Protein AF-B3RR25-F1 (afdb_monomer_lite)

Structure (mmCIF, N/CA/C/O backbone):
data_AF-B3RR25-F1
#
_entry.id   AF-B3RR25-F1
#
loop_
_atom_site.group_PDB
_atom_site.id
_atom_site.type_symbol
_atom_site.label_atom_id
_atom_site.label_alt_id
_atom_site.label_comp_id
_atom_site.label_asym_id
_atom_site.label_entity_id
_atom_site.label_seq_id
_atom_site.pdbx_PDB_ins_code
_atom_site.Cartn_x
_atom_site.Cartn_y
_atom_site.Cartn_z
_atom_site.occupancy
_atom_site.B_iso_or_equiv
_atom_site.auth_seq_id
_atom_site.auth_comp_id
_atom_site.auth_asym_id
_atom_site.auth_atom_id
_atom_site.pdbx_PDB_model_num
ATOM 1 N N . MET A 1 1 ? -23.052 0.000 -111.271 1.00 40.84 1 MET A N 1
ATOM 2 C CA . MET A 1 1 ? -23.438 0.930 -112.358 1.00 40.84 1 MET A CA 1
ATOM 3 C C . MET A 1 1 ? -22.454 2.097 -112.301 1.00 40.84 1 MET A C 1
ATOM 5 O O . MET A 1 1 ? -22.287 2.613 -111.210 1.00 40.84 1 MET A O 1
ATOM 9 N N . SER A 1 2 ? -21.604 2.432 -113.280 1.00 42.84 2 SER A N 1
ATOM 10 C CA . SER A 1 2 ? -21.667 2.417 -114.762 1.00 42.84 2 SER A CA 1
ATOM 11 C C . SER A 1 2 ? -21.965 3.781 -115.422 1.00 42.84 2 SER A C 1
ATOM 13 O O . SER A 1 2 ? -22.847 3.892 -116.269 1.00 42.84 2 SER A O 1
ATOM 15 N N . GLY A 1 3 ? -21.172 4.802 -115.079 1.00 51.47 3 GLY A N 1
ATOM 16 C CA . GLY A 1 3 ? -20.490 5.644 -116.077 1.00 51.47 3 GLY A CA 1
ATOM 17 C C . GLY A 1 3 ? -21.290 6.585 -116.990 1.00 51.47 3 GLY A C 1
ATOM 18 O O . GLY A 1 3 ? -20.688 7.120 -117.918 1.00 51.47 3 GLY A O 1
ATOM 19 N N . ARG A 1 4 ? -22.594 6.814 -116.783 1.00 49.88 4 ARG A N 1
ATOM 20 C CA . ARG A 1 4 ? -23.371 7.746 -117.630 1.00 49.88 4 ARG A CA 1
ATOM 21 C C . ARG A 1 4 ? -23.280 9.212 -117.204 1.00 49.88 4 ARG A C 1
ATOM 23 O O . ARG A 1 4 ? -23.240 10.086 -118.067 1.00 49.88 4 ARG A O 1
ATOM 30 N N . ASP A 1 5 ? -23.178 9.484 -115.909 1.00 51.06 5 ASP A N 1
ATOM 31 C CA . ASP A 1 5 ? -23.467 10.825 -115.374 1.00 51.06 5 ASP A CA 1
ATOM 32 C C . ASP A 1 5 ? -22.292 11.814 -115.513 1.00 51.06 5 ASP A C 1
ATOM 34 O O . ASP A 1 5 ? -22.473 13.029 -115.474 1.00 51.06 5 ASP A O 1
ATOM 38 N N . PHE A 1 6 ? -21.082 11.312 -115.784 1.00 52.06 6 PHE A N 1
ATOM 39 C CA . PHE A 1 6 ? -19.866 12.127 -115.916 1.00 52.06 6 PHE A CA 1
ATOM 40 C C . PHE A 1 6 ? -19.842 13.019 -117.177 1.00 52.06 6 PHE A C 1
ATOM 42 O O . PHE A 1 6 ? -19.028 13.934 -117.270 1.00 52.06 6 PHE A O 1
ATOM 49 N N . LYS A 1 7 ? -20.732 12.792 -118.159 1.00 50.75 7 LYS A N 1
ATOM 50 C CA . LYS A 1 7 ? -20.792 13.602 -119.395 1.00 50.75 7 LYS A CA 1
ATOM 51 C C . LYS A 1 7 ? -21.613 14.891 -119.289 1.00 50.75 7 LYS A C 1
ATOM 53 O O . LYS A 1 7 ? -21.481 15.739 -120.166 1.00 50.75 7 LYS A O 1
ATOM 58 N N . ALA A 1 8 ? -22.386 15.089 -118.220 1.00 52.28 8 ALA A N 1
ATOM 59 C CA . ALA A 1 8 ? -23.066 16.365 -117.965 1.00 52.28 8 ALA A CA 1
ATOM 60 C C . ALA A 1 8 ? -22.107 17.481 -117.486 1.00 52.28 8 ALA A C 1
ATOM 62 O O . ALA A 1 8 ? -22.471 18.651 -117.477 1.00 52.28 8 ALA A O 1
ATOM 63 N N . PHE A 1 9 ? -20.873 17.130 -117.110 1.00 49.25 9 PHE A N 1
ATOM 64 C CA . PHE A 1 9 ? -19.937 17.986 -116.370 1.00 49.25 9 PHE A CA 1
ATOM 65 C C . PHE A 1 9 ? -19.256 19.115 -117.182 1.00 49.25 9 PHE A C 1
ATOM 67 O O . PHE A 1 9 ? -18.622 19.978 -116.585 1.00 49.25 9 PHE A O 1
ATOM 74 N N . VAL A 1 10 ? -19.333 19.120 -118.523 1.00 52.34 10 VAL A N 1
ATOM 75 C CA . VAL A 1 10 ? -18.375 19.887 -119.363 1.00 52.34 10 VAL A CA 1
ATOM 76 C C . VAL A 1 10 ? -19.012 20.875 -120.362 1.00 52.34 10 VAL A C 1
ATOM 78 O O . VAL A 1 10 ? -18.330 21.780 -120.833 1.00 52.34 10 VAL A O 1
ATOM 81 N N . ALA A 1 11 ? -20.291 20.728 -120.725 1.00 48.00 11 ALA A N 1
ATOM 82 C CA . ALA A 1 11 ? -20.776 21.233 -122.021 1.00 48.00 11 ALA A CA 1
ATOM 83 C C . ALA A 1 11 ? -21.372 22.660 -122.064 1.00 48.00 11 ALA A C 1
ATOM 85 O O . ALA A 1 11 ? -21.385 23.256 -123.138 1.00 48.00 11 ALA A O 1
ATOM 86 N N . SER A 1 12 ? -21.912 23.202 -120.965 1.00 41.06 12 SER A N 1
ATOM 87 C CA . SER A 1 12 ? -22.650 24.482 -120.976 1.00 41.06 12 SER A CA 1
ATOM 88 C C . SER A 1 12 ? -22.751 25.083 -119.563 1.00 41.06 12 SER A C 1
ATOM 90 O O . SER A 1 12 ? -23.230 24.398 -118.664 1.00 41.06 12 SER A O 1
ATOM 92 N N . ALA A 1 13 ? -22.320 26.318 -119.284 1.00 37.06 13 ALA A N 1
ATOM 93 C CA . ALA A 1 13 ? -21.608 27.269 -120.144 1.00 37.06 13 ALA A CA 1
ATOM 94 C C . ALA A 1 13 ? -20.643 28.156 -119.332 1.00 37.06 13 ALA A C 1
ATOM 96 O O . ALA A 1 13 ? -20.836 28.380 -118.138 1.00 37.06 13 ALA A O 1
ATOM 97 N N . ARG A 1 14 ? -19.621 28.698 -120.007 1.00 41.34 14 ARG A N 1
ATOM 98 C CA . ARG A 1 14 ? -18.854 29.864 -119.543 1.00 41.34 14 ARG A CA 1
ATOM 99 C C . ARG A 1 14 ? -19.462 31.123 -120.160 1.00 41.34 14 ARG A C 1
ATOM 101 O O . ARG A 1 14 ? -19.428 31.238 -121.383 1.00 41.34 14 ARG A O 1
ATOM 108 N N . SER A 1 15 ? -19.891 32.084 -119.349 1.00 38.16 15 SER A N 1
ATOM 109 C CA . SER A 1 15 ? -20.050 33.480 -119.783 1.00 38.16 15 SER A CA 1
ATOM 110 C C . SER A 1 15 ? -20.193 34.424 -118.587 1.00 38.16 15 SER A C 1
ATOM 112 O O . SER A 1 15 ? -21.116 34.247 -117.797 1.00 38.16 15 SER A O 1
ATOM 114 N N . SER A 1 16 ? -19.333 35.446 -118.563 1.00 35.84 16 SER A N 1
ATOM 115 C CA . SER A 1 16 ? -19.513 36.742 -117.890 1.00 35.84 16 SER A CA 1
ATOM 116 C C . SER A 1 16 ? -19.333 36.870 -116.360 1.00 35.84 16 SER A C 1
ATOM 118 O O . SER A 1 16 ? -19.899 36.134 -115.560 1.00 35.84 16 SER A O 1
ATOM 120 N N . ASP A 1 17 ? -18.557 37.910 -116.034 1.00 35.47 17 ASP A N 1
ATOM 121 C CA . ASP A 1 17 ? -18.687 38.860 -114.916 1.00 35.47 17 ASP A CA 1
ATOM 122 C C . ASP A 1 17 ? -18.200 38.460 -113.503 1.00 35.47 17 ASP A C 1
ATOM 124 O O . ASP A 1 17 ? -18.944 38.197 -112.565 1.00 35.47 17 ASP A O 1
ATOM 128 N N . GLU A 1 18 ? -16.867 38.456 -113.403 1.00 39.09 18 GLU A N 1
ATOM 129 C CA . GLU A 1 18 ? -16.017 39.141 -112.406 1.00 39.09 18 GLU A CA 1
ATOM 130 C C . GLU A 1 18 ? -16.540 39.574 -111.007 1.00 39.09 18 GLU A C 1
ATOM 132 O O . GLU A 1 18 ? -17.477 40.345 -110.847 1.00 39.09 18 GLU A O 1
ATOM 137 N N . VAL A 1 19 ? -15.710 39.231 -110.005 1.00 40.81 19 VAL A N 1
ATOM 138 C CA . VAL A 1 19 ? -15.449 39.946 -108.731 1.00 40.81 19 VAL A CA 1
ATOM 139 C C . VAL A 1 19 ? -16.590 40.071 -107.702 1.00 40.81 19 VAL A C 1
ATOM 141 O O . VAL A 1 19 ? -17.358 41.026 -107.664 1.00 40.81 19 VAL A O 1
ATOM 144 N N . SER A 1 20 ? -16.526 39.219 -106.674 1.00 35.88 20 SER A N 1
ATOM 145 C CA . SER A 1 20 ? -16.225 39.658 -105.290 1.00 35.88 20 SER A CA 1
ATOM 146 C C . SER A 1 20 ? -15.964 38.450 -104.373 1.00 35.88 20 SER A C 1
ATOM 148 O O . SER A 1 20 ? -16.300 37.315 -104.709 1.00 35.88 20 SER A O 1
ATOM 150 N N . PHE A 1 21 ? -15.283 38.668 -103.243 1.00 46.84 21 PHE A N 1
ATOM 151 C CA . PHE A 1 21 ? -14.759 37.604 -102.376 1.00 46.84 21 PHE A CA 1
ATOM 152 C C . PHE A 1 21 ? -15.498 37.600 -101.028 1.00 46.84 21 PHE A C 1
ATOM 154 O O . PHE A 1 21 ? -15.161 38.386 -100.147 1.00 46.84 21 PHE A O 1
ATOM 161 N N . GLU A 1 22 ? -16.489 36.721 -100.837 1.00 38.75 22 GLU A N 1
ATOM 162 C CA . GLU A 1 22 ? -17.229 36.629 -99.565 1.00 38.75 22 GLU A CA 1
ATOM 163 C C . GLU A 1 22 ? -17.593 35.184 -99.166 1.00 38.75 22 GLU A C 1
ATOM 165 O O . GLU A 1 22 ? -17.930 34.336 -99.994 1.00 38.75 22 GLU A O 1
ATOM 170 N N . TYR A 1 23 ? -17.490 34.879 -97.867 1.00 42.94 23 TYR A N 1
ATOM 171 C CA . TYR A 1 23 ? -17.629 33.520 -97.325 1.00 42.94 23 TYR A CA 1
ATOM 172 C C . TYR A 1 23 ? -19.104 33.098 -97.178 1.00 42.94 23 TYR A C 1
ATOM 174 O O . TYR A 1 23 ? -19.837 33.624 -96.340 1.00 42.94 23 TYR A O 1
ATOM 182 N N . SER A 1 24 ? -19.529 32.069 -97.920 1.00 41.66 24 SER A N 1
ATOM 183 C CA . SER A 1 24 ? -20.897 31.523 -97.857 1.00 41.66 24 SER A CA 1
ATOM 184 C C . SER A 1 24 ? -21.170 30.735 -96.559 1.00 41.66 24 SER A C 1
ATOM 186 O O . SER A 1 24 ? -21.121 29.502 -96.517 1.00 41.66 24 SER A O 1
ATOM 188 N N . MET A 1 25 ? -21.483 31.453 -95.478 1.00 45.47 25 MET A N 1
ATOM 189 C CA . MET A 1 25 ? -21.885 30.896 -94.179 1.00 45.47 25 MET A CA 1
ATOM 190 C C . MET A 1 25 ? -23.259 30.202 -94.252 1.00 45.47 25 MET A C 1
ATOM 192 O O . MET A 1 25 ? -24.289 30.767 -93.889 1.00 45.47 25 MET A O 1
ATOM 196 N N . LYS A 1 26 ? -23.289 28.929 -94.671 1.00 53.50 26 LYS A N 1
ATOM 197 C CA . LYS A 1 26 ? -24.516 28.098 -94.730 1.00 53.50 26 LYS A CA 1
ATOM 198 C C . LYS A 1 26 ? -25.111 27.700 -93.365 1.00 53.50 26 LYS A C 1
ATOM 200 O O . LYS A 1 26 ? -26.092 26.960 -93.323 1.00 53.50 26 LYS A O 1
ATOM 205 N N . TYR A 1 27 ? -24.583 28.227 -92.262 1.00 53.81 27 TYR A N 1
ATOM 206 C CA . TYR A 1 27 ? -25.145 28.092 -90.919 1.00 53.81 27 TYR A CA 1
ATOM 207 C C . TYR A 1 27 ? -25.457 29.479 -90.354 1.00 53.81 27 TYR A C 1
ATOM 209 O O . TYR A 1 27 ? -24.573 30.329 -90.264 1.00 53.81 27 TYR A O 1
ATOM 217 N N . LYS A 1 28 ? -26.712 29.712 -89.946 1.00 62.88 28 LYS A N 1
ATOM 218 C CA . LYS A 1 28 ? -27.076 30.940 -89.221 1.00 62.88 28 LYS A CA 1
ATOM 219 C C . LYS A 1 28 ? -26.309 30.976 -87.889 1.00 62.88 28 LYS A C 1
ATOM 221 O O . LYS A 1 28 ? -26.262 29.938 -87.223 1.00 62.88 28 LYS A O 1
ATOM 226 N N . PRO A 1 29 ? -25.737 32.124 -87.480 1.00 60.22 29 PRO A N 1
ATOM 227 C CA . PRO A 1 29 ? -24.948 32.205 -86.258 1.00 60.22 29 PRO A CA 1
ATOM 228 C C . PRO A 1 29 ? -25.793 31.796 -85.049 1.00 60.22 29 PRO A C 1
ATOM 230 O O . PRO A 1 29 ? -26.916 32.274 -84.860 1.00 60.22 29 PRO A O 1
ATOM 233 N N . VAL A 1 30 ? -25.255 30.891 -84.231 1.00 65.88 30 VAL A N 1
ATOM 234 C CA . VAL A 1 30 ? -25.912 30.444 -83.001 1.00 65.88 30 VAL A CA 1
ATOM 235 C C . VAL A 1 30 ? -25.983 31.635 -82.051 1.00 65.88 30 VAL A C 1
ATOM 237 O O . VAL A 1 30 ? -24.959 32.137 -81.598 1.00 65.88 30 VAL A O 1
ATOM 240 N N . ASN A 1 31 ? -27.192 32.102 -81.733 1.00 77.06 31 ASN A N 1
ATOM 241 C CA . ASN A 1 31 ? -27.370 33.132 -80.715 1.00 77.06 31 ASN A CA 1
ATOM 242 C C . ASN A 1 31 ? -27.141 32.497 -79.330 1.00 77.06 31 ASN A C 1
ATOM 244 O O . ASN A 1 31 ? -28.052 31.922 -78.724 1.00 77.06 31 ASN A O 1
ATOM 248 N N . TYR A 1 32 ? -25.888 32.558 -78.875 1.00 78.44 32 TYR A N 1
ATOM 249 C CA . TYR A 1 32 ? -25.440 31.951 -77.624 1.00 78.44 32 TYR A CA 1
ATOM 250 C C . TYR A 1 32 ? -26.151 32.539 -76.402 1.00 78.44 32 TYR A C 1
ATOM 252 O O . TYR A 1 32 ? -26.484 31.778 -75.501 1.00 78.44 32 TYR A O 1
ATOM 260 N N . GLU A 1 33 ? -26.477 33.836 -76.388 1.00 80.50 33 GLU A N 1
ATOM 261 C CA . GLU A 1 33 ? -27.223 34.473 -75.290 1.00 80.50 33 GLU A CA 1
ATOM 262 C C . GLU A 1 33 ? -28.608 33.848 -75.096 1.00 80.50 33 GLU A C 1
ATOM 264 O O . GLU A 1 33 ? -28.971 33.451 -73.991 1.00 80.50 33 GLU A O 1
ATOM 269 N N . LYS A 1 34 ? -29.385 33.696 -76.175 1.00 81.44 34 LYS A N 1
ATOM 270 C CA . LYS A 1 34 ? -30.722 33.089 -76.130 1.00 81.44 34 LYS A CA 1
ATOM 271 C C . LYS A 1 34 ? -30.654 31.619 -75.723 1.00 81.44 34 LYS A C 1
ATOM 273 O O . LYS A 1 34 ? -31.538 31.140 -75.013 1.00 81.44 34 LYS A O 1
ATOM 278 N N . LEU A 1 35 ? -29.612 30.903 -76.146 1.00 80.81 35 LEU A N 1
ATOM 279 C CA . LEU A 1 35 ? -29.383 29.514 -75.746 1.00 80.81 35 LEU A CA 1
ATOM 280 C C . LEU A 1 35 ? -28.995 29.423 -74.258 1.00 80.81 35 LEU A C 1
ATOM 282 O O . LEU A 1 35 ? -29.532 28.573 -73.548 1.00 80.81 35 LEU A O 1
ATOM 286 N N . LEU A 1 36 ? -28.162 30.345 -73.769 1.00 83.19 36 LEU A N 1
ATOM 287 C CA . LEU A 1 36 ? -27.745 30.458 -72.370 1.00 83.19 36 LEU A CA 1
ATOM 288 C C . LEU A 1 36 ? -28.920 30.841 -71.455 1.00 83.19 36 LEU A C 1
ATOM 290 O O . LEU A 1 36 ? -29.148 30.176 -70.452 1.00 83.19 36 LEU A O 1
ATOM 294 N N . GLN A 1 37 ? -29.774 31.788 -71.851 1.00 85.12 37 GLN A N 1
ATOM 295 C CA . GLN A 1 37 ? -31.025 32.078 -71.133 1.00 85.12 37 GLN A CA 1
ATOM 296 C C . GLN A 1 37 ? -31.956 30.853 -71.058 1.00 85.12 37 GLN A C 1
ATOM 298 O O . GLN A 1 37 ? -32.674 30.671 -70.072 1.00 85.12 37 GLN A O 1
ATOM 303 N N . ILE A 1 38 ? -31.973 29.990 -72.082 1.00 84.38 38 ILE A N 1
ATOM 304 C CA . ILE A 1 38 ? -32.765 28.750 -72.071 1.00 84.38 38 ILE A CA 1
ATOM 305 C C . ILE A 1 38 ? -32.138 27.697 -71.143 1.00 84.38 38 ILE A C 1
ATOM 307 O O . ILE A 1 38 ? -32.880 27.033 -70.412 1.00 84.38 38 ILE A O 1
ATOM 311 N N . THR A 1 39 ? -30.810 27.540 -71.120 1.00 83.56 39 THR A N 1
ATOM 312 C CA . THR A 1 39 ? -30.147 26.611 -70.188 1.00 83.56 39 THR A CA 1
ATOM 313 C C . THR A 1 39 ? -30.238 27.099 -68.744 1.00 83.56 39 THR A C 1
ATOM 315 O O . THR A 1 39 ? -30.531 26.289 -67.868 1.00 83.56 39 THR A O 1
ATOM 318 N N . GLU A 1 40 ? -30.126 28.402 -68.484 1.00 85.69 40 GLU A N 1
ATOM 319 C CA . GLU A 1 40 ? -30.368 29.005 -67.168 1.00 85.69 40 GLU A CA 1
ATOM 320 C C . GLU A 1 40 ? -31.813 28.824 -66.702 1.00 85.69 40 GLU A C 1
ATOM 322 O O . GLU A 1 40 ? -32.037 28.372 -65.581 1.00 85.69 40 GLU A O 1
ATOM 327 N N . ARG A 1 41 ? -32.816 29.086 -67.553 1.00 86.19 41 ARG A N 1
ATOM 328 C CA . ARG A 1 41 ? -34.228 28.826 -67.211 1.00 86.19 41 ARG A CA 1
ATOM 329 C C . ARG A 1 41 ? -34.471 27.346 -66.905 1.00 86.19 41 ARG A C 1
ATOM 331 O O . ARG A 1 41 ? -35.156 27.038 -65.931 1.00 86.19 41 ARG A O 1
ATOM 338 N N . LYS A 1 42 ? -33.874 26.422 -67.672 1.00 87.94 42 LYS A N 1
ATOM 339 C CA . LYS A 1 42 ? -33.937 24.977 -67.383 1.00 87.94 42 LYS A CA 1
ATOM 340 C C . LYS A 1 42 ? -33.237 24.617 -66.066 1.00 87.94 42 LYS A C 1
ATOM 342 O O . LYS A 1 42 ? -33.823 23.890 -65.271 1.00 87.94 42 LYS A O 1
ATOM 347 N N . LYS A 1 43 ? -32.044 25.159 -65.798 1.00 88.25 43 LYS A N 1
ATOM 348 C CA . LYS A 1 43 ? -31.278 24.964 -64.553 1.00 88.25 43 LYS A CA 1
ATOM 349 C C . LYS A 1 43 ? -32.040 25.493 -63.334 1.00 88.25 43 LYS A C 1
ATOM 351 O O . LYS A 1 43 ? -32.158 24.794 -62.336 1.00 88.25 43 LYS A O 1
ATOM 356 N N . ASN A 1 44 ? -32.631 26.680 -63.437 1.00 89.81 44 ASN A N 1
ATOM 357 C CA . ASN A 1 44 ? -33.412 27.300 -62.367 1.00 89.81 44 ASN A CA 1
ATOM 358 C C . ASN A 1 44 ? -34.729 26.556 -62.103 1.00 89.81 44 ASN A C 1
ATOM 360 O O . ASN A 1 44 ? -35.108 26.390 -60.945 1.00 89.81 44 ASN A O 1
ATOM 364 N N . ASN A 1 45 ? -35.395 26.035 -63.138 1.00 88.94 45 ASN A N 1
ATOM 365 C CA . ASN A 1 45 ? -36.557 25.163 -62.957 1.00 88.94 45 ASN A CA 1
ATOM 366 C C . ASN A 1 45 ? -36.165 23.809 -62.339 1.00 88.94 45 ASN A C 1
ATOM 368 O O . ASN A 1 45 ? -36.814 23.376 -61.392 1.00 88.94 45 ASN A O 1
ATOM 372 N N . ALA A 1 46 ? -35.072 23.181 -62.785 1.00 86.19 46 ALA A N 1
ATOM 373 C CA . ALA A 1 46 ? -34.559 21.954 -62.170 1.00 86.19 46 ALA A CA 1
ATOM 374 C C . ALA A 1 46 ? -34.201 22.164 -60.685 1.00 86.19 46 ALA A C 1
ATOM 376 O O . ALA A 1 46 ? -34.595 21.362 -59.841 1.00 86.19 46 ALA A O 1
ATOM 377 N N . ASN A 1 47 ? -33.548 23.280 -60.345 1.00 89.06 47 ASN A N 1
ATOM 378 C CA . ASN A 1 47 ? -33.255 23.659 -58.961 1.00 89.06 47 ASN A CA 1
ATOM 379 C C . ASN A 1 47 ? -34.535 23.841 -58.123 1.00 89.06 47 ASN A C 1
ATOM 381 O O . ASN A 1 47 ? -34.581 23.378 -56.986 1.00 89.06 47 ASN A O 1
ATOM 385 N N . ARG A 1 48 ? -35.589 24.457 -58.680 1.00 89.50 48 ARG A N 1
ATOM 386 C CA . ARG A 1 48 ? -36.894 24.608 -58.008 1.00 89.50 48 ARG A CA 1
ATOM 387 C C . ARG A 1 48 ? -37.583 23.267 -57.752 1.00 89.50 48 ARG A C 1
ATOM 389 O O . ARG A 1 48 ? -38.098 23.057 -56.656 1.00 89.50 48 ARG A O 1
ATOM 396 N N . GLU A 1 49 ? -37.568 22.336 -58.705 1.00 89.50 49 GLU A N 1
ATOM 397 C CA . GLU A 1 49 ? -38.126 20.995 -58.472 1.00 89.50 49 GLU A CA 1
ATOM 398 C C . GLU A 1 49 ? -37.281 20.190 -57.467 1.00 89.50 49 GLU A C 1
ATOM 400 O O . GLU A 1 49 ? -37.838 19.511 -56.605 1.00 89.50 49 GLU A O 1
ATOM 405 N N . LEU A 1 50 ? -35.948 20.329 -57.481 1.00 89.19 50 LEU A N 1
ATOM 406 C CA . LEU A 1 50 ? -35.069 19.747 -56.456 1.00 89.19 50 LEU A CA 1
ATOM 407 C C . LEU A 1 50 ? -35.346 20.318 -55.052 1.00 89.19 50 LEU A C 1
ATOM 409 O O . LEU A 1 50 ? -35.341 19.557 -54.084 1.00 89.19 50 LEU A O 1
ATOM 413 N N . GLN A 1 51 ? -35.646 21.616 -54.935 1.00 90.50 51 GLN A N 1
ATOM 414 C CA . GLN A 1 51 ? -36.074 22.250 -53.680 1.00 90.50 51 GLN A CA 1
ATOM 415 C C . GLN A 1 51 ? -37.429 21.709 -53.194 1.00 90.50 51 GLN A C 1
ATOM 417 O O . GLN A 1 51 ? -37.547 21.314 -52.036 1.00 90.50 51 GLN A O 1
ATOM 422 N N . LYS A 1 52 ? -38.434 21.578 -54.071 1.00 92.25 52 LYS A N 1
ATOM 423 C CA . LYS A 1 52 ? -39.714 20.936 -53.706 1.00 92.25 52 LYS A CA 1
ATOM 424 C C . LYS A 1 52 ? -39.523 19.484 -53.253 1.00 92.25 52 LYS A C 1
ATOM 426 O O . LYS A 1 52 ? -40.160 19.046 -52.297 1.00 92.25 52 LYS A O 1
ATOM 431 N N . LEU A 1 53 ? -38.641 18.731 -53.915 1.00 89.56 53 LEU A N 1
ATOM 432 C CA . LEU A 1 53 ? -38.334 17.344 -53.557 1.00 89.56 53 LEU A CA 1
ATOM 433 C C . LEU A 1 53 ? -37.593 17.233 -52.215 1.00 89.56 53 LEU A C 1
ATOM 435 O O . LEU A 1 53 ? -37.855 16.289 -51.465 1.00 89.56 53 LEU A O 1
ATOM 439 N N . SER A 1 54 ? -36.699 18.170 -51.879 1.00 88.69 54 SER A N 1
ATOM 440 C CA . SER A 1 54 ? -36.041 18.194 -50.566 1.00 88.69 54 SER A CA 1
ATOM 441 C C . SER A 1 54 ? -37.006 18.624 -49.455 1.00 88.69 54 SER A C 1
ATOM 443 O O . SER A 1 54 ? -37.052 17.967 -48.414 1.00 88.69 54 SER A O 1
ATOM 445 N N . GLU A 1 55 ? -37.868 19.615 -49.700 1.00 92.25 55 GLU A N 1
ATOM 446 C CA . GLU A 1 55 ? -38.966 19.979 -48.797 1.00 92.25 55 GLU A CA 1
ATOM 447 C C . GLU A 1 55 ? -39.934 18.820 -48.547 1.00 92.25 55 GLU A C 1
ATOM 449 O O . GLU A 1 55 ? -40.305 18.568 -47.401 1.00 92.25 55 GLU A O 1
ATOM 454 N N . PHE A 1 56 ? -40.350 18.098 -49.591 1.00 92.00 56 PHE A N 1
ATOM 455 C CA . PHE A 1 56 ? -41.267 16.967 -49.446 1.00 92.00 56 PHE A CA 1
ATOM 456 C C . PHE A 1 56 ? -40.621 15.822 -48.656 1.00 92.00 56 PHE A C 1
ATOM 458 O O . PHE A 1 56 ? -41.260 15.244 -47.775 1.00 92.00 56 PHE A O 1
ATOM 465 N N . LYS A 1 57 ? -39.331 15.536 -48.895 1.00 91.25 57 LYS A N 1
ATOM 466 C CA . LYS A 1 57 ? -38.551 14.601 -48.067 1.00 91.25 57 LYS A CA 1
ATOM 467 C C . LYS A 1 57 ? -38.497 15.057 -46.604 1.00 91.25 57 LYS A C 1
ATOM 469 O O . LYS A 1 57 ? -38.752 14.235 -45.727 1.00 91.25 57 LYS A O 1
ATOM 474 N N . LYS A 1 58 ? -38.246 16.346 -46.340 1.00 92.12 58 LYS A N 1
ATOM 475 C CA . LYS A 1 58 ? -38.218 16.914 -44.982 1.00 92.12 58 LYS A CA 1
ATOM 476 C C . LYS A 1 58 ? -39.580 16.798 -44.289 1.00 92.12 58 LYS A C 1
ATOM 478 O O . LYS A 1 58 ? -39.659 16.215 -43.217 1.00 92.12 58 LYS A O 1
ATOM 483 N N . LYS A 1 59 ? -40.665 17.244 -44.931 1.00 93.06 59 LYS A N 1
ATOM 484 C CA . LYS A 1 59 ? -42.045 17.146 -44.415 1.00 93.06 59 LYS A CA 1
ATOM 485 C C . LYS A 1 59 ? -42.456 15.687 -44.146 1.00 93.06 59 LYS A C 1
ATOM 487 O O . LYS A 1 59 ? -43.110 15.409 -43.143 1.00 93.06 59 LYS A O 1
ATOM 492 N N . LYS A 1 60 ? -42.027 14.737 -44.990 1.00 92.88 60 LYS A N 1
ATOM 493 C CA . LYS A 1 60 ? -42.255 13.292 -44.790 1.00 92.88 60 LYS A CA 1
ATOM 494 C C . LYS A 1 60 ? -41.451 12.713 -43.618 1.00 92.88 60 LYS A C 1
ATOM 496 O O . LYS A 1 60 ? -41.953 11.808 -42.954 1.00 92.88 60 LYS A O 1
ATOM 501 N N . LEU A 1 61 ? -40.241 13.216 -43.362 1.00 93.50 61 LEU A N 1
ATOM 502 C CA . LEU A 1 61 ? -39.444 12.868 -42.182 1.00 93.50 61 LEU A CA 1
ATOM 503 C C . LEU A 1 61 ? -40.097 13.435 -40.913 1.00 93.50 61 LEU A C 1
ATOM 505 O O . LEU A 1 61 ? -40.525 12.661 -40.068 1.00 93.50 61 LEU A O 1
ATOM 509 N N . GLU A 1 62 ? -40.351 14.746 -40.863 1.00 93.00 62 GLU A N 1
ATOM 510 C CA . GLU A 1 62 ? -41.018 15.406 -39.731 1.00 93.00 62 GLU A CA 1
ATOM 511 C C . GLU A 1 62 ? -42.367 14.760 -39.362 1.00 93.00 62 GLU A C 1
ATOM 513 O O . GLU A 1 62 ? -42.731 14.712 -38.189 1.00 93.00 62 GLU A O 1
ATOM 518 N N . HIS A 1 63 ? -43.135 14.268 -40.342 1.00 93.50 63 HIS A N 1
ATOM 519 C CA . HIS A 1 63 ? -44.381 13.547 -40.077 1.00 93.50 63 HIS A CA 1
ATOM 520 C C . HIS A 1 63 ? -44.144 12.153 -39.470 1.00 93.50 63 HIS A C 1
ATOM 522 O O . HIS A 1 63 ? -44.859 11.769 -38.544 1.00 93.50 63 HIS A O 1
ATOM 528 N N . LYS A 1 64 ? -43.127 11.406 -39.930 1.00 94.00 64 LYS A N 1
ATOM 529 C CA . LYS A 1 64 ? -42.714 10.153 -39.272 1.00 94.00 64 LYS A CA 1
ATOM 530 C C . LYS A 1 64 ? -42.291 10.412 -37.829 1.00 94.00 64 LYS A C 1
ATOM 532 O O . LYS A 1 64 ? -42.750 9.696 -36.945 1.00 94.00 64 LYS A O 1
ATOM 537 N N . ASP A 1 65 ? -41.478 11.438 -37.604 1.00 92.81 65 ASP A N 1
ATOM 538 C CA . ASP A 1 65 ? -40.914 11.756 -36.293 1.00 92.81 65 ASP A CA 1
ATOM 539 C C . ASP A 1 65 ? -42.016 12.172 -35.310 1.00 92.81 65 ASP A C 1
ATOM 541 O O . ASP A 1 65 ? -42.074 11.659 -34.195 1.00 92.81 65 ASP A O 1
ATOM 545 N N . ARG A 1 66 ? -42.973 13.007 -35.747 1.00 94.19 66 ARG A N 1
ATOM 546 C CA . ARG A 1 66 ? -44.173 13.354 -34.961 1.00 94.19 66 ARG A CA 1
ATOM 547 C C . ARG A 1 66 ? -45.020 12.123 -34.618 1.00 94.19 66 ARG A C 1
ATOM 549 O O . ARG A 1 66 ? -45.426 11.971 -33.468 1.00 94.19 66 ARG A O 1
ATOM 556 N N . ASN A 1 67 ? -45.260 11.226 -35.578 1.00 94.88 67 ASN A N 1
ATOM 557 C CA . ASN A 1 67 ? -46.027 9.997 -35.340 1.00 94.88 67 ASN A CA 1
ATOM 558 C C . ASN A 1 67 ? -45.291 9.030 -34.391 1.00 94.88 67 ASN A C 1
ATOM 560 O O . ASN A 1 67 ? -45.925 8.361 -33.575 1.00 94.88 67 ASN A O 1
ATOM 564 N N . LEU A 1 68 ? -43.961 8.949 -34.490 1.00 94.81 68 LEU A N 1
ATOM 565 C CA . LEU A 1 68 ? -43.115 8.142 -33.612 1.00 94.81 68 LEU A CA 1
ATOM 566 C C . LEU A 1 68 ? -43.114 8.709 -32.185 1.00 94.81 68 LEU A C 1
ATOM 568 O O . LEU A 1 68 ? -43.343 7.961 -31.236 1.00 94.81 68 LEU A O 1
ATOM 572 N N . LEU A 1 69 ? -42.966 10.029 -32.039 1.00 94.75 69 LEU A N 1
ATOM 573 C CA . LEU A 1 69 ? -43.052 10.728 -30.756 1.00 94.75 69 LEU A CA 1
ATOM 574 C C . LEU A 1 69 ? -44.408 10.490 -30.076 1.00 94.75 69 LEU A C 1
ATOM 576 O O . LEU A 1 69 ? -44.440 10.123 -28.906 1.00 94.75 69 LEU A O 1
ATOM 580 N N . GLN A 1 70 ? -45.521 10.610 -30.810 1.00 94.38 70 GLN A N 1
ATOM 581 C CA . GLN A 1 70 ? -46.862 10.337 -30.275 1.00 94.38 70 GLN A CA 1
ATOM 582 C C . GLN A 1 70 ? -47.039 8.879 -29.826 1.00 94.38 70 GLN A C 1
ATOM 584 O O . GLN A 1 70 ? -47.683 8.628 -28.807 1.00 94.38 70 GLN A O 1
ATOM 589 N N . LYS A 1 71 ? -46.460 7.908 -30.548 1.00 93.94 71 LYS A N 1
ATOM 590 C CA . LYS A 1 71 ? -46.464 6.496 -30.128 1.00 93.94 71 LYS A CA 1
ATOM 591 C C . LYS A 1 71 ? -45.664 6.286 -28.842 1.00 93.94 71 LYS A C 1
ATOM 593 O O . LYS A 1 71 ? -46.177 5.653 -27.924 1.00 93.94 71 LYS A O 1
ATOM 598 N N . HIS A 1 72 ? -44.463 6.858 -28.744 1.00 94.19 72 HIS A N 1
ATOM 599 C CA . HIS A 1 72 ? -43.672 6.801 -27.513 1.00 94.19 72 HIS A CA 1
ATOM 600 C C . HIS A 1 72 ? -44.373 7.497 -26.343 1.00 94.19 72 HIS A C 1
ATOM 602 O O . HIS A 1 72 ? -44.376 6.947 -25.251 1.00 94.19 72 HIS A O 1
ATOM 608 N N . GLN A 1 73 ? -45.004 8.656 -26.550 1.00 93.50 73 GLN A N 1
ATOM 609 C CA . GLN A 1 73 ? -45.753 9.359 -25.502 1.00 93.50 73 GLN A CA 1
ATOM 610 C C . GLN A 1 73 ? -46.899 8.506 -24.943 1.00 93.50 73 GLN A C 1
ATOM 612 O O . GLN A 1 73 ? -47.025 8.400 -23.727 1.00 93.50 73 GLN A O 1
ATOM 617 N N . ARG A 1 74 ? -47.692 7.847 -25.802 1.00 93.81 74 ARG A N 1
ATOM 618 C CA . ARG A 1 74 ? -48.756 6.927 -25.355 1.00 93.81 74 ARG A CA 1
ATOM 619 C C . ARG A 1 74 ? -48.189 5.747 -24.568 1.00 93.81 74 ARG A C 1
ATOM 621 O O . ARG A 1 74 ? -48.611 5.526 -23.438 1.00 93.81 74 ARG A O 1
ATOM 628 N N . PHE A 1 75 ? -47.176 5.074 -25.117 1.00 95.75 75 PHE A N 1
ATOM 629 C CA . PHE A 1 75 ? -46.511 3.955 -24.447 1.00 95.75 75 PHE A CA 1
ATOM 630 C C . PHE A 1 75 ? -45.929 4.354 -23.082 1.00 95.75 75 PHE A C 1
ATOM 632 O O . PHE A 1 75 ? -46.112 3.635 -22.107 1.00 95.75 75 PHE A O 1
ATOM 639 N N . TRP A 1 76 ? -45.278 5.517 -22.975 1.00 94.75 76 TRP A N 1
ATOM 640 C CA . TRP A 1 76 ? -44.730 6.005 -21.707 1.00 94.75 76 TRP A CA 1
ATOM 641 C C . TRP A 1 76 ? -45.811 6.360 -20.681 1.00 94.75 76 TRP A C 1
ATOM 643 O O . TRP A 1 76 ? -45.597 6.115 -19.499 1.00 94.75 76 TRP A O 1
ATOM 653 N N . VAL A 1 77 ? -46.969 6.882 -21.100 1.00 95.06 77 VAL A N 1
ATOM 654 C CA . VAL A 1 77 ? -48.113 7.133 -20.201 1.00 95.06 77 VAL A CA 1
ATOM 655 C C . VAL A 1 77 ? -48.734 5.818 -19.717 1.00 95.06 77 VAL A C 1
ATOM 657 O O . VAL A 1 77 ? -48.975 5.658 -18.522 1.00 95.06 77 VAL A O 1
ATOM 660 N N . GLU A 1 78 ? -48.935 4.847 -20.610 1.00 94.56 78 GLU A N 1
ATOM 661 C CA . GLU A 1 78 ? -49.433 3.507 -20.266 1.00 94.56 78 GLU A CA 1
ATOM 662 C C . GLU A 1 78 ? -48.469 2.773 -19.316 1.00 94.56 78 GLU A C 1
ATOM 664 O O . GLU A 1 78 ? -48.888 2.249 -18.281 1.00 94.56 78 GLU A O 1
ATOM 669 N N . TYR A 1 79 ? -47.167 2.808 -19.612 1.00 94.62 79 TYR A N 1
ATOM 670 C CA . TYR A 1 79 ? -46.115 2.206 -18.793 1.00 94.62 79 TYR A CA 1
ATOM 671 C C . TYR A 1 79 ? -45.965 2.902 -17.431 1.00 94.62 79 TYR A C 1
ATOM 673 O O . TYR A 1 79 ? -45.861 2.229 -16.407 1.00 94.62 79 TYR A O 1
ATOM 681 N N . TYR A 1 80 ? -46.048 4.236 -17.380 1.00 93.94 80 TYR A N 1
ATOM 682 C CA . TYR A 1 80 ? -46.083 4.991 -16.123 1.00 93.94 80 TYR A CA 1
ATOM 683 C C . TYR A 1 80 ? -47.297 4.611 -15.262 1.00 93.94 80 TYR A C 1
ATOM 685 O O . TYR A 1 80 ? -47.150 4.362 -14.066 1.00 93.94 80 TYR A O 1
ATOM 693 N N . HIS A 1 81 ? -48.487 4.487 -15.858 1.00 93.94 81 HIS A N 1
ATOM 694 C CA . HIS A 1 81 ? -49.680 4.032 -15.141 1.00 93.94 81 HIS A CA 1
ATOM 695 C C . HIS A 1 81 ? -49.604 2.565 -14.688 1.00 93.94 81 HIS A C 1
ATOM 697 O O . HIS A 1 81 ? -50.230 2.221 -13.685 1.00 93.94 81 HIS A O 1
ATOM 703 N N . HIS A 1 82 ? -48.849 1.703 -15.374 1.00 95.06 82 HIS A N 1
ATOM 704 C CA . HIS A 1 82 ? -48.559 0.351 -14.892 1.00 95.06 82 HIS A CA 1
ATOM 705 C C . HIS A 1 82 ? -47.584 0.370 -13.704 1.00 95.06 82 HIS A C 1
ATOM 707 O O . HIS A 1 82 ? -47.902 -0.198 -12.659 1.00 95.06 82 HIS A O 1
ATOM 713 N N . LEU A 1 83 ? -46.459 1.087 -13.811 1.00 93.94 83 LEU A N 1
ATOM 714 C CA . LEU A 1 83 ? -45.483 1.222 -12.723 1.00 93.94 83 LEU A CA 1
ATOM 715 C C . LEU A 1 83 ? -46.097 1.838 -11.459 1.00 93.94 83 LEU A C 1
ATOM 717 O O . LEU A 1 83 ? -45.846 1.359 -10.358 1.00 93.94 83 LEU A O 1
ATOM 721 N N . GLU A 1 84 ? -46.938 2.862 -11.596 1.00 93.88 84 GLU A N 1
ATOM 722 C CA . GLU A 1 84 ? -47.608 3.509 -10.462 1.00 93.88 84 GLU A CA 1
ATOM 723 C C . GLU A 1 84 ? -48.679 2.603 -9.811 1.00 93.88 84 GLU A C 1
ATOM 725 O O . GLU A 1 84 ? -48.970 2.762 -8.624 1.00 93.88 84 GLU A O 1
ATOM 730 N N . LYS A 1 85 ? -49.226 1.610 -10.535 1.00 94.31 85 LYS A N 1
ATOM 731 C CA . LYS A 1 85 ? -50.070 0.547 -9.951 1.00 94.31 85 LYS A CA 1
ATOM 732 C C . LYS A 1 85 ? -49.239 -0.461 -9.156 1.00 94.31 85 LYS A C 1
ATOM 734 O O . LYS A 1 85 ? -49.559 -0.694 -7.992 1.00 94.31 85 LYS A O 1
ATOM 739 N N . GLU A 1 86 ? -48.166 -1.007 -9.734 1.00 93.62 86 GLU A N 1
ATOM 740 C CA . GLU A 1 86 ? -47.296 -1.957 -9.019 1.00 93.62 86 GLU A CA 1
ATOM 741 C C . GLU A 1 86 ? -46.631 -1.303 -7.803 1.00 93.62 86 GLU A C 1
ATOM 743 O O . GLU A 1 86 ? -46.589 -1.896 -6.732 1.00 93.62 86 GLU A O 1
ATOM 748 N N . ARG A 1 87 ? -46.210 -0.036 -7.910 1.00 94.62 87 ARG A N 1
ATOM 749 C CA . ARG A 1 87 ? -45.703 0.754 -6.779 1.00 94.62 87 ARG A CA 1
ATOM 750 C C . ARG A 1 87 ? -46.716 0.836 -5.635 1.00 94.62 87 ARG A C 1
ATOM 752 O O . ARG A 1 87 ? -46.343 0.610 -4.488 1.00 94.62 87 ARG A O 1
ATOM 759 N N . LYS A 1 88 ? -47.984 1.146 -5.929 1.00 94.06 88 LYS A N 1
ATOM 760 C CA . LYS A 1 88 ? -49.054 1.216 -4.917 1.00 94.06 88 LYS A CA 1
ATOM 761 C C . LYS A 1 88 ? -49.349 -0.145 -4.292 1.00 94.06 88 LYS A C 1
ATOM 763 O O . LYS A 1 88 ? -49.532 -0.223 -3.083 1.00 94.06 88 LYS A O 1
ATOM 768 N N . ARG A 1 89 ? -49.335 -1.214 -5.092 1.00 95.31 89 ARG A N 1
ATOM 769 C CA . ARG A 1 89 ? -49.462 -2.591 -4.603 1.00 95.31 89 ARG A CA 1
ATOM 770 C C . ARG A 1 89 ? -48.316 -2.954 -3.650 1.00 95.31 89 ARG A C 1
ATOM 772 O O . ARG A 1 89 ? -48.580 -3.356 -2.523 1.00 95.31 89 ARG A O 1
ATOM 779 N N . LEU A 1 90 ? -47.067 -2.751 -4.069 1.00 93.88 90 LEU A N 1
ATOM 780 C CA . LEU A 1 90 ? -45.876 -3.019 -3.254 1.00 93.88 90 LEU A CA 1
ATOM 781 C C . LEU A 1 90 ? -45.852 -2.171 -1.974 1.00 93.88 90 LEU A C 1
ATOM 783 O O . LEU A 1 90 ? -45.447 -2.661 -0.927 1.00 93.88 90 LEU A O 1
ATOM 787 N N . GLN A 1 91 ? -46.326 -0.922 -2.027 1.00 93.06 91 GLN A N 1
ATOM 788 C CA . GLN A 1 91 ? -46.457 -0.071 -0.843 1.00 93.06 91 GLN A CA 1
ATOM 789 C C . GLN A 1 91 ? -47.440 -0.661 0.184 1.00 93.06 91 GLN A C 1
ATOM 791 O O . GLN A 1 91 ? -47.126 -0.671 1.371 1.00 93.06 91 GLN A O 1
ATOM 796 N N . ILE A 1 92 ? -48.577 -1.211 -0.262 1.00 93.44 92 ILE A N 1
ATOM 797 C CA . ILE A 1 92 ? -49.545 -1.901 0.609 1.00 93.44 92 ILE A CA 1
ATOM 798 C C . ILE A 1 92 ? -48.954 -3.209 1.163 1.00 93.44 92 ILE A C 1
ATOM 800 O O . ILE A 1 92 ? -49.088 -3.485 2.352 1.00 93.44 92 ILE A O 1
ATOM 804 N N . GLU A 1 93 ? -48.259 -4.000 0.338 1.00 93.44 93 GLU A N 1
ATOM 805 C CA . GLU A 1 93 ? -47.586 -5.234 0.782 1.00 93.44 93 GLU A CA 1
ATOM 806 C C . GLU A 1 93 ? -46.513 -4.942 1.855 1.00 93.44 93 GLU A C 1
ATOM 808 O O . GLU A 1 93 ? -46.436 -5.649 2.862 1.00 93.44 93 GLU A O 1
ATOM 813 N N . VAL A 1 94 ? -45.750 -3.851 1.706 1.00 92.81 94 VAL A N 1
ATOM 814 C CA . VAL A 1 94 ? -44.783 -3.365 2.710 1.00 92.81 94 VAL A CA 1
ATOM 815 C C . VAL A 1 94 ? -45.472 -2.861 3.982 1.00 92.81 94 VAL A C 1
ATOM 817 O O . VAL A 1 94 ? -44.999 -3.156 5.078 1.00 92.81 94 VAL A O 1
ATOM 820 N N . GLU A 1 95 ? -46.585 -2.131 3.875 1.00 91.94 95 GLU A N 1
ATOM 821 C CA . GLU A 1 95 ? -47.328 -1.614 5.033 1.00 91.94 95 GLU A CA 1
ATOM 822 C C . GLU A 1 95 ? -47.944 -2.746 5.876 1.00 91.94 95 GLU A C 1
ATOM 824 O O . GLU A 1 95 ? -47.845 -2.732 7.106 1.00 91.94 95 GLU A O 1
ATOM 829 N N . ILE A 1 96 ? -48.485 -3.783 5.225 1.00 92.06 96 ILE A N 1
ATOM 830 C CA . ILE A 1 96 ? -48.965 -5.008 5.883 1.00 92.06 96 ILE A CA 1
ATOM 831 C C . ILE A 1 96 ? -47.803 -5.728 6.583 1.00 92.06 96 ILE A C 1
ATOM 833 O O . ILE A 1 96 ? -47.888 -6.010 7.780 1.00 92.06 96 ILE A O 1
ATOM 837 N N . ALA A 1 97 ? -46.691 -5.965 5.877 1.00 90.25 97 ALA A N 1
ATOM 838 C CA . ALA A 1 97 ? -45.521 -6.631 6.449 1.00 90.25 97 ALA A CA 1
ATOM 839 C C . ALA A 1 97 ? -44.940 -5.862 7.651 1.00 90.25 97 ALA A C 1
ATOM 841 O O . ALA A 1 97 ? -44.600 -6.465 8.670 1.00 90.25 97 ALA A O 1
ATOM 842 N N . TRP A 1 98 ? -44.879 -4.529 7.579 1.00 90.25 98 TRP A N 1
ATOM 843 C CA . TRP A 1 98 ? -44.426 -3.683 8.685 1.00 90.25 98 TRP A CA 1
ATOM 844 C C . TRP A 1 98 ? -45.397 -3.713 9.874 1.00 90.25 98 TRP A C 1
ATOM 846 O O . TRP A 1 98 ? -44.960 -3.793 11.024 1.00 90.25 98 TRP A O 1
ATOM 856 N N . SER A 1 99 ? -46.709 -3.737 9.612 1.00 90.00 99 SER A N 1
ATOM 857 C CA . SER A 1 99 ? -47.743 -3.926 10.635 1.00 90.00 99 SER A CA 1
ATOM 858 C C . SER A 1 99 ? -47.559 -5.248 11.391 1.00 90.00 99 SER A C 1
ATOM 860 O O . SER A 1 99 ? -47.614 -5.267 12.621 1.00 90.00 99 SER A O 1
ATOM 862 N N . ASP A 1 100 ? -47.286 -6.349 10.687 1.00 88.75 100 ASP A N 1
ATOM 863 C CA . ASP A 1 100 ? -47.109 -7.668 11.305 1.00 88.75 100 ASP A CA 1
ATOM 864 C C . ASP A 1 100 ? -45.756 -7.834 12.009 1.00 88.75 100 ASP A C 1
ATOM 866 O O . ASP A 1 100 ? -45.709 -8.393 13.108 1.00 88.75 100 ASP A O 1
ATOM 870 N N . VAL A 1 101 ? -44.672 -7.264 11.471 1.00 89.31 101 VAL A N 1
ATOM 871 C CA . VAL A 1 101 ? -43.389 -7.149 12.188 1.00 89.31 101 VAL A CA 1
ATOM 872 C C . VAL A 1 101 ? -43.559 -6.335 13.475 1.00 89.31 101 VAL A C 1
ATOM 874 O O . VAL A 1 101 ? -43.067 -6.750 14.523 1.00 89.31 101 VAL A O 1
ATOM 877 N N . SER A 1 102 ? -44.305 -5.227 13.438 1.00 86.19 102 SER A N 1
ATOM 878 C CA . SER A 1 102 ? -44.594 -4.401 14.617 1.00 86.19 102 SER A CA 1
ATOM 879 C C . SER A 1 102 ? -45.409 -5.167 15.670 1.00 86.19 102 SER A C 1
ATOM 881 O O . SER A 1 102 ? -44.988 -5.259 16.825 1.00 86.19 102 SER A O 1
ATOM 883 N N . LYS A 1 103 ? -46.507 -5.834 15.275 1.00 86.88 103 LYS A N 1
ATOM 884 C CA . LYS A 1 103 ? -47.299 -6.711 16.165 1.00 86.88 103 LYS A CA 1
ATOM 885 C C . LYS A 1 103 ? -46.443 -7.812 16.793 1.00 86.88 103 LYS A C 1
ATOM 887 O O . LYS A 1 103 ? -46.572 -8.081 17.985 1.00 86.88 103 LYS A O 1
ATOM 892 N N . ASN A 1 104 ? -45.576 -8.456 16.011 1.00 87.88 104 ASN A N 1
ATOM 893 C CA . ASN A 1 104 ? -44.715 -9.530 16.502 1.00 87.88 104 ASN A CA 1
ATOM 894 C C . ASN A 1 104 ? -43.612 -9.006 17.432 1.00 87.88 104 ASN A C 1
ATOM 896 O O . ASN A 1 104 ? -43.324 -9.655 18.434 1.00 87.88 104 ASN A O 1
ATOM 900 N N . ARG A 1 105 ? -43.071 -7.806 17.183 1.00 87.62 105 ARG A N 1
ATOM 901 C CA . ARG A 1 105 ? -42.137 -7.132 18.097 1.00 87.62 105 ARG A CA 1
ATOM 902 C C . ARG A 1 105 ? -42.797 -6.780 19.429 1.00 87.62 105 ARG A C 1
ATOM 904 O O . ARG A 1 105 ? -42.213 -7.050 20.469 1.00 87.62 105 ARG A O 1
ATOM 911 N N . ILE A 1 106 ? -44.023 -6.252 19.404 1.00 88.25 106 ILE A N 1
ATOM 912 C CA . ILE A 1 106 ? -44.798 -5.940 20.617 1.00 88.25 106 ILE A CA 1
ATOM 913 C C . ILE A 1 106 ? -45.112 -7.221 21.404 1.00 88.25 106 ILE A C 1
ATOM 915 O O . ILE A 1 106 ? -44.953 -7.238 22.620 1.00 88.25 106 ILE A O 1
ATOM 919 N N . LYS A 1 107 ? -45.492 -8.319 20.732 1.00 89.31 107 LYS A N 1
ATOM 920 C CA . LYS A 1 107 ? -45.682 -9.634 21.376 1.00 89.31 107 LYS A CA 1
ATOM 921 C C . LYS A 1 107 ? -44.394 -10.179 21.997 1.00 89.31 107 LYS A C 1
ATOM 923 O O . LYS A 1 107 ? -44.451 -10.735 23.090 1.00 89.31 107 LYS A O 1
ATOM 928 N N . LEU A 1 108 ? -43.257 -10.041 21.309 1.00 90.12 108 LEU A N 1
ATOM 929 C CA . LEU A 1 108 ? -41.959 -10.485 21.815 1.00 90.12 108 LEU A CA 1
ATOM 930 C C . LEU A 1 108 ? -41.561 -9.673 23.052 1.00 90.12 108 LEU A C 1
ATOM 932 O O . LEU A 1 108 ? -41.330 -10.265 24.098 1.00 90.12 108 LEU A O 1
ATOM 936 N N . GLN A 1 109 ? -41.618 -8.342 22.968 1.00 87.19 109 GLN A N 1
ATOM 937 C CA . GLN A 1 109 ? -41.333 -7.445 24.088 1.00 87.19 109 GLN A CA 1
ATOM 938 C C . GLN A 1 109 ? -42.261 -7.710 25.283 1.00 87.19 109 GLN A C 1
ATOM 940 O O . GLN A 1 109 ? -41.790 -7.786 26.411 1.00 87.19 109 GLN A O 1
ATOM 945 N N . ALA A 1 110 ? -43.564 -7.913 25.054 1.00 86.06 110 ALA A N 1
ATOM 946 C CA . ALA A 1 110 ? -44.515 -8.247 26.116 1.00 86.06 110 ALA A CA 1
ATOM 947 C C . ALA A 1 110 ? -44.194 -9.595 26.790 1.00 86.06 110 ALA A C 1
ATOM 949 O O . ALA A 1 110 ? -44.356 -9.736 28.005 1.00 86.06 110 ALA A O 1
ATOM 950 N N . LYS A 1 111 ? -43.703 -10.578 26.021 1.00 91.38 111 LYS A N 1
ATOM 951 C CA . LYS A 1 111 ? -43.221 -11.857 26.554 1.00 91.38 111 LYS A CA 1
ATOM 952 C C . LYS A 1 111 ? -41.932 -11.668 27.360 1.00 91.38 111 LYS A C 1
ATOM 954 O O . LYS A 1 111 ? -41.867 -12.156 28.480 1.00 91.38 111 LYS A O 1
ATOM 959 N N . GLU A 1 112 ? -40.956 -10.930 26.837 1.00 90.94 112 GLU A N 1
ATOM 960 C CA . GLU A 1 112 ? -39.696 -10.608 27.522 1.00 90.94 112 GLU A CA 1
ATOM 961 C C . GLU A 1 112 ? -39.955 -9.881 28.851 1.00 90.94 112 GLU A C 1
ATOM 963 O O . GLU A 1 112 ? -39.443 -10.305 29.885 1.00 90.94 112 GLU A O 1
ATOM 968 N N . THR A 1 113 ? -40.834 -8.870 28.875 1.00 88.88 113 THR A N 1
ATOM 969 C CA . THR A 1 113 ? -41.232 -8.200 30.125 1.00 88.88 113 THR A CA 1
ATOM 970 C C . THR A 1 113 ? -41.978 -9.134 31.072 1.00 88.88 113 THR A C 1
ATOM 972 O O . THR A 1 113 ? -41.753 -9.073 32.275 1.00 88.88 113 THR A O 1
ATOM 975 N N . SER A 1 114 ? -42.830 -10.032 30.561 1.00 88.56 114 SER A N 1
ATOM 976 C CA . SER A 1 114 ? -43.506 -11.027 31.403 1.00 88.56 114 SER A CA 1
ATOM 977 C C . SER A 1 114 ? -42.520 -12.022 32.017 1.00 88.56 114 SER A C 1
ATOM 979 O O . SER A 1 114 ? -42.743 -12.455 33.142 1.00 88.56 114 SER A O 1
ATOM 981 N N . GLN A 1 115 ? -41.448 -12.381 31.306 1.00 91.38 115 GLN A N 1
ATOM 982 C CA . GLN A 1 115 ? -40.408 -13.280 31.806 1.00 91.38 115 GLN A CA 1
ATOM 983 C C . GLN A 1 115 ? -39.478 -12.575 32.805 1.00 91.38 115 GLN A C 1
ATOM 985 O O . GLN A 1 115 ? -39.123 -13.187 33.807 1.00 91.38 115 GLN A O 1
ATOM 990 N N . SER A 1 116 ? -39.152 -11.292 32.595 1.00 87.06 116 SER A N 1
ATOM 991 C CA . SER A 1 116 ? -38.429 -10.473 33.585 1.00 87.06 116 SER A CA 1
ATOM 992 C C . SER A 1 116 ? -39.232 -10.351 34.880 1.00 87.06 116 SER A C 1
ATOM 994 O O . SER A 1 116 ? -38.746 -10.736 35.934 1.00 87.06 116 SER A O 1
ATOM 996 N N . LEU A 1 117 ? -40.510 -9.959 34.791 1.00 89.75 117 LEU A N 1
ATOM 997 C CA . LEU A 1 117 ? -41.395 -9.836 35.954 1.00 89.75 117 LEU A CA 1
ATOM 998 C C . LEU A 1 117 ? -41.621 -11.172 36.679 1.00 89.75 117 LEU A C 1
ATOM 1000 O O . LEU A 1 117 ? -41.710 -11.187 37.903 1.00 89.75 117 LEU A O 1
ATOM 1004 N N . GLN A 1 118 ? -41.688 -12.295 35.953 1.00 89.19 118 GLN A N 1
ATOM 1005 C CA . GLN A 1 118 ? -41.731 -13.630 36.561 1.00 89.19 118 GLN A CA 1
ATOM 1006 C C . GLN A 1 118 ? -40.430 -13.957 37.299 1.00 89.19 118 GLN A C 1
ATOM 1008 O O . GLN A 1 118 ? -40.489 -14.408 38.438 1.00 89.19 118 GLN A O 1
ATOM 1013 N N . HIS A 1 119 ? -39.270 -13.681 36.700 1.00 86.06 119 HIS A N 1
ATOM 1014 C CA . HIS A 1 119 ? -37.980 -13.918 37.342 1.00 86.06 119 HIS A CA 1
ATOM 1015 C C . HIS A 1 119 ? -37.767 -13.010 38.564 1.00 86.06 119 HIS A C 1
ATOM 1017 O O . HIS A 1 119 ? -37.374 -13.490 39.620 1.00 86.06 119 HIS A O 1
ATOM 1023 N N . GLU A 1 120 ? -38.105 -11.723 38.468 1.00 86.00 120 GLU A N 1
ATOM 1024 C CA . GLU A 1 120 ? -38.106 -10.773 39.588 1.00 86.00 120 GLU A CA 1
ATOM 1025 C C . GLU A 1 120 ? -39.040 -11.248 40.715 1.00 86.00 120 GLU A C 1
ATOM 1027 O O . GLU A 1 120 ? -38.649 -11.264 41.881 1.00 86.00 120 GLU A O 1
ATOM 1032 N N . GLN A 1 121 ? -40.247 -11.720 40.379 1.00 83.75 121 GLN A N 1
ATOM 1033 C CA . GLN A 1 121 ? -41.187 -12.296 41.344 1.00 83.75 121 GLN A CA 1
ATOM 1034 C C . GLN A 1 121 ? -40.655 -13.588 41.988 1.00 83.75 121 GLN A C 1
ATOM 1036 O O . GLN A 1 121 ? -40.880 -13.803 43.180 1.00 83.75 121 GLN A O 1
ATOM 1041 N N . GLU A 1 122 ? -39.972 -14.453 41.236 1.00 86.38 122 GLU A N 1
ATOM 1042 C CA . GLU A 1 122 ? -39.334 -15.670 41.751 1.00 86.38 122 GLU A CA 1
ATOM 1043 C C . GLU A 1 122 ? -38.158 -15.342 42.677 1.00 86.38 122 GLU A C 1
ATOM 1045 O O . GLU A 1 122 ? -38.079 -15.913 43.763 1.00 86.38 122 GLU A O 1
ATOM 1050 N N . MET A 1 123 ? -37.304 -14.382 42.310 1.00 81.44 123 MET A N 1
ATOM 1051 C CA . MET A 1 123 ? -36.189 -13.913 43.139 1.00 81.44 123 MET A CA 1
ATOM 1052 C C . MET A 1 123 ? -36.685 -13.298 44.452 1.00 81.44 123 MET A C 1
ATOM 1054 O O . MET A 1 123 ? -36.262 -13.738 45.518 1.00 81.44 123 MET A O 1
ATOM 1058 N N . ILE A 1 124 ? -37.670 -12.394 44.405 1.00 78.38 124 ILE A N 1
ATOM 1059 C CA . ILE A 1 124 ? -38.294 -11.816 45.610 1.00 78.38 124 ILE A CA 1
ATOM 1060 C C . ILE A 1 124 ? -38.966 -12.911 46.459 1.00 78.38 124 ILE A C 1
ATOM 1062 O O . ILE A 1 124 ? -38.909 -12.883 47.687 1.00 78.38 124 ILE A O 1
ATOM 1066 N N . GLN A 1 125 ? -39.580 -13.924 45.837 1.00 77.12 125 GLN A N 1
ATOM 1067 C CA . GLN A 1 125 ? -40.126 -15.071 46.568 1.00 77.12 125 GLN A CA 1
ATOM 1068 C C . GLN A 1 125 ? -39.064 -15.999 47.163 1.00 77.12 125 GLN A C 1
ATOM 1070 O O . GLN A 1 125 ? -39.391 -16.723 48.102 1.00 77.12 125 GLN A O 1
ATOM 1075 N N . LEU A 1 126 ? -37.848 -16.042 46.620 1.00 77.81 126 LEU A N 1
ATOM 1076 C CA . LEU A 1 126 ? -36.725 -16.777 47.200 1.00 77.81 126 LEU A CA 1
ATOM 1077 C C . LEU A 1 126 ? -36.140 -15.990 48.375 1.00 77.81 126 LEU A C 1
ATOM 1079 O O . LEU A 1 126 ? -36.010 -16.556 49.456 1.00 77.81 126 LEU A O 1
ATOM 1083 N N . GLU A 1 127 ? -35.914 -14.684 48.216 1.00 72.12 127 GLU A N 1
ATOM 1084 C CA . GLU A 1 127 ? -35.505 -13.770 49.294 1.00 72.12 127 GLU A CA 1
ATOM 1085 C C . GLU A 1 127 ? -36.471 -13.833 50.491 1.00 72.12 127 GLU A C 1
ATOM 1087 O O . GLU A 1 127 ? -36.034 -14.007 51.624 1.00 72.12 127 GLU A O 1
ATOM 1092 N N . LEU A 1 128 ? -37.788 -13.815 50.246 1.00 65.69 128 LEU A N 1
ATOM 1093 C CA . LEU A 1 128 ? -38.825 -13.961 51.282 1.00 65.69 128 LEU A CA 1
ATOM 1094 C C . LEU A 1 128 ? -38.942 -15.375 51.890 1.00 65.69 128 LEU A C 1
ATOM 1096 O O . LEU A 1 128 ? -39.644 -15.543 52.889 1.00 65.69 128 LEU A O 1
ATOM 1100 N N . LYS A 1 129 ? -38.320 -16.399 51.290 1.00 67.88 129 LYS A N 1
ATOM 1101 C CA . LYS A 1 129 ? -38.292 -17.786 51.807 1.00 67.88 129 LYS A CA 1
ATOM 1102 C C . LYS A 1 129 ? -36.984 -18.129 52.519 1.00 67.88 129 LYS A C 1
ATOM 1104 O O . LYS A 1 129 ? -36.953 -19.118 53.250 1.00 67.88 129 LYS A O 1
ATOM 1109 N N . MET A 1 130 ? -35.927 -17.340 52.331 1.00 49.72 130 MET A N 1
ATOM 1110 C CA . MET A 1 130 ? -34.714 -17.455 53.134 1.00 49.72 130 MET A CA 1
ATOM 1111 C C . MET A 1 130 ? -35.016 -17.010 54.575 1.00 49.72 130 MET A C 1
ATOM 1113 O O . MET A 1 130 ? -35.593 -15.938 54.771 1.00 49.72 130 MET A O 1
ATOM 1117 N N . PRO A 1 131 ? -34.635 -17.790 55.606 1.00 42.00 131 PRO A N 1
ATOM 1118 C CA . PRO A 1 131 ? -34.654 -17.310 56.983 1.00 42.00 131 PRO A CA 1
ATOM 1119 C C . PRO A 1 131 ? -33.815 -16.033 57.096 1.00 42.00 131 PRO A C 1
ATOM 1121 O O . PRO A 1 131 ? -32.711 -15.967 56.559 1.00 42.00 131 PRO A O 1
ATOM 1124 N N . SER A 1 132 ? -34.345 -15.013 57.770 1.00 45.41 132 SER A N 1
ATOM 1125 C CA . SER A 1 132 ? -33.798 -13.653 57.743 1.00 45.41 132 SER A CA 1
ATOM 1126 C C . SER A 1 132 ? -32.555 -13.475 58.629 1.00 45.41 132 SER A C 1
ATOM 1128 O O . SER A 1 132 ? -32.587 -12.742 59.621 1.00 45.41 132 SER A O 1
ATOM 1130 N N . GLU A 1 133 ? -31.446 -14.120 58.265 1.00 37.19 133 GLU A N 1
ATOM 1131 C CA . GLU A 1 133 ? -30.114 -13.835 58.808 1.00 37.19 133 GLU A CA 1
ATOM 1132 C C . GLU A 1 133 ? -29.564 -12.517 58.237 1.00 37.19 133 GLU A C 1
ATOM 1134 O O . GLU A 1 133 ? -28.690 -12.504 57.378 1.00 37.19 133 GLU A O 1
ATOM 1139 N N . SER A 1 134 ? -30.055 -11.398 58.780 1.00 37.50 134 SER A N 1
ATOM 1140 C CA . SER A 1 134 ? -29.575 -10.018 58.577 1.00 37.50 134 SER A CA 1
ATOM 1141 C C . SER A 1 134 ? -29.641 -9.433 57.154 1.00 37.50 134 SER A C 1
ATOM 1143 O O . SER A 1 134 ? -29.205 -10.014 56.167 1.00 37.50 134 SER A O 1
ATOM 1145 N N . ALA A 1 135 ? -30.122 -8.191 57.058 1.00 38.22 135 ALA A N 1
ATOM 1146 C CA . ALA A 1 135 ? -30.059 -7.398 55.833 1.00 38.22 135 ALA A CA 1
ATOM 1147 C C . ALA A 1 135 ? -28.653 -6.790 55.632 1.00 38.22 135 ALA A C 1
ATOM 1149 O O . ALA A 1 135 ? -28.476 -5.575 55.721 1.00 38.22 135 ALA A O 1
ATOM 1150 N N . GLU A 1 136 ? -27.639 -7.624 55.376 1.00 36.41 136 GLU A N 1
ATOM 1151 C CA . GLU A 1 136 ? -26.369 -7.134 54.824 1.00 36.41 136 GLU A CA 1
ATOM 1152 C C . GLU A 1 136 ? -26.536 -6.843 53.321 1.00 36.41 136 GLU A C 1
ATOM 1154 O O . GLU A 1 136 ? -27.051 -7.661 52.559 1.00 36.41 136 GLU A O 1
ATOM 1159 N N . ALA A 1 137 ? -26.123 -5.646 52.891 1.00 34.38 137 ALA A N 1
ATOM 1160 C CA . ALA A 1 137 ? -26.221 -5.207 51.498 1.00 34.38 137 ALA A CA 1
ATOM 1161 C C . ALA A 1 137 ? -25.437 -6.139 50.543 1.00 34.38 137 ALA A C 1
ATOM 1163 O O . ALA A 1 137 ? -24.401 -6.672 50.952 1.00 34.38 137 ALA A O 1
ATOM 1164 N N . PRO A 1 138 ? -25.881 -6.311 49.275 1.00 36.41 138 PRO A N 1
ATOM 1165 C CA . PRO A 1 138 ? -25.345 -7.311 48.349 1.00 36.41 138 PRO A CA 1
ATOM 1166 C C . PRO A 1 138 ? -23.816 -7.298 48.278 1.00 36.41 138 PRO A C 1
ATOM 1168 O O . PRO A 1 138 ? -23.176 -6.269 48.046 1.00 36.41 138 PRO A O 1
ATOM 1171 N N . ASP A 1 139 ? -23.242 -8.470 48.535 1.00 38.00 139 ASP A N 1
ATOM 1172 C CA . ASP A 1 139 ? -21.909 -8.562 49.108 1.00 38.00 139 ASP A CA 1
ATOM 1173 C C . ASP A 1 139 ? -20.790 -8.217 48.114 1.00 38.00 139 ASP A C 1
ATOM 1175 O O . ASP A 1 139 ? -20.438 -8.978 47.206 1.00 38.00 139 ASP A O 1
ATOM 1179 N N . VAL A 1 140 ? -20.161 -7.064 48.354 1.00 44.38 140 VAL A N 1
ATOM 1180 C CA . VAL A 1 140 ? -19.029 -6.538 47.579 1.00 44.38 140 VAL A CA 1
ATOM 1181 C C . VAL A 1 140 ? -17.828 -7.505 47.572 1.00 44.38 140 VAL A C 1
ATOM 1183 O O . VAL A 1 140 ? -16.957 -7.370 46.710 1.00 44.38 140 VAL A O 1
ATOM 1186 N N . LYS A 1 141 ? -17.775 -8.521 48.456 1.00 45.66 141 LYS A N 1
ATOM 1187 C CA . LYS A 1 141 ? -16.786 -9.617 48.392 1.00 45.66 141 LYS A CA 1
ATOM 1188 C C . LYS A 1 141 ? -16.703 -10.255 46.995 1.00 45.66 141 LYS A C 1
ATOM 1190 O O . LYS A 1 141 ? -15.590 -10.493 46.533 1.00 45.66 141 LYS A O 1
ATOM 1195 N N . ASN A 1 142 ? -17.816 -10.424 46.272 1.00 44.12 142 ASN A N 1
ATOM 1196 C CA . ASN A 1 142 ? -17.800 -11.066 44.946 1.00 44.12 142 ASN A CA 1
ATOM 1197 C C . ASN A 1 142 ? -17.071 -10.264 43.848 1.00 44.12 142 ASN A C 1
ATOM 1199 O O . ASN A 1 142 ? -16.628 -10.863 42.875 1.00 44.12 142 ASN A O 1
ATOM 1203 N N . GLN A 1 143 ? -16.877 -8.946 43.995 1.00 48.72 143 GLN A N 1
ATOM 1204 C CA . GLN A 1 143 ? -16.055 -8.161 43.054 1.00 48.72 143 GLN A CA 1
ATOM 1205 C C . GLN A 1 143 ? -14.547 -8.218 43.367 1.00 48.72 143 GLN A C 1
ATOM 1207 O O . GLN A 1 143 ? -13.738 -7.822 42.532 1.00 48.72 143 GLN A O 1
ATOM 1212 N N . TYR A 1 144 ? -14.149 -8.707 44.549 1.00 48.25 144 TYR A N 1
ATOM 1213 C CA . TYR A 1 144 ? -12.739 -8.842 44.943 1.00 48.25 144 TYR A CA 1
ATOM 1214 C C . TYR A 1 144 ? -12.101 -10.174 44.527 1.00 48.25 144 TYR A C 1
ATOM 1216 O O . TYR A 1 144 ? -10.875 -10.271 44.522 1.00 48.25 144 TYR A O 1
ATOM 1224 N N . SER A 1 145 ? -12.898 -11.181 44.160 1.00 50.81 145 SER A N 1
ATOM 1225 C CA . SER A 1 145 ? -12.401 -12.463 43.632 1.00 50.81 145 SER A CA 1
ATOM 1226 C C . SER A 1 145 ? -11.650 -12.308 42.303 1.00 50.81 145 SER A C 1
ATOM 1228 O O . SER A 1 145 ? -10.824 -13.145 41.960 1.00 50.81 145 SER A O 1
ATOM 1230 N N . ASP A 1 146 ? -11.903 -11.209 41.588 1.00 57.22 146 ASP A N 1
ATOM 1231 C CA . ASP A 1 146 ? -11.410 -10.923 40.238 1.00 57.22 146 ASP A CA 1
ATOM 1232 C C . ASP A 1 146 ? -10.048 -10.187 40.209 1.00 57.22 146 ASP A C 1
ATOM 1234 O O . ASP A 1 146 ? -9.675 -9.589 39.199 1.00 57.22 146 ASP A O 1
ATOM 1238 N N . ILE A 1 147 ? -9.295 -10.188 41.317 1.00 59.75 147 ILE A N 1
ATOM 1239 C CA . ILE A 1 147 ? -7.939 -9.615 41.368 1.00 59.75 147 ILE A CA 1
ATOM 1240 C C . ILE A 1 147 ? -6.981 -10.478 40.542 1.00 59.75 147 ILE A C 1
ATOM 1242 O O . ILE A 1 147 ? -6.795 -11.660 40.826 1.00 59.75 147 ILE A O 1
ATOM 1246 N N . GLY A 1 148 ? -6.281 -9.856 39.594 1.00 66.38 148 GLY A N 1
ATOM 1247 C CA . GLY A 1 148 ? -5.292 -10.508 38.747 1.00 66.38 148 GLY A CA 1
ATOM 1248 C C . GLY A 1 148 ? -5.510 -10.270 37.255 1.00 66.38 148 GLY A C 1
ATOM 1249 O O . GLY A 1 148 ? -6.482 -9.648 36.807 1.00 66.38 148 GLY A O 1
ATOM 1250 N N . ILE A 1 149 ? -4.560 -10.795 36.480 1.00 71.56 149 ILE A N 1
ATOM 1251 C CA . ILE A 1 149 ? -4.568 -10.753 35.018 1.00 71.56 149 ILE A CA 1
ATOM 1252 C C . ILE A 1 149 ? -5.846 -11.449 34.511 1.00 71.56 149 ILE A C 1
ATOM 1254 O O . ILE A 1 149 ? -6.046 -12.618 34.840 1.00 71.56 149 ILE A O 1
ATOM 1258 N N . PRO A 1 150 ? -6.691 -10.786 33.697 1.00 76.75 150 PRO A N 1
ATOM 1259 C CA . PRO A 1 150 ? -7.856 -11.428 33.092 1.00 76.75 150 PRO A CA 1
ATOM 1260 C C . PRO A 1 150 ? -7.457 -12.664 32.278 1.00 76.75 150 PRO A C 1
ATOM 1262 O O . PRO A 1 150 ? -6.492 -12.604 31.511 1.00 76.75 150 PRO A O 1
ATOM 1265 N N . GLU A 1 151 ? -8.223 -13.754 32.366 1.00 70.94 151 GLU A N 1
ATOM 1266 C CA . GLU A 1 151 ? -7.960 -14.970 31.577 1.00 70.94 151 GLU A CA 1
ATOM 1267 C C . GLU A 1 151 ? -7.904 -14.667 30.074 1.00 70.94 151 GLU A C 1
ATOM 1269 O O . GLU A 1 151 ? -7.010 -15.146 29.380 1.00 70.94 151 GLU A O 1
ATOM 1274 N N . GLU A 1 152 ? -8.764 -13.763 29.591 1.00 71.50 152 GLU A N 1
ATOM 1275 C CA . GLU A 1 152 ? -8.712 -13.233 28.225 1.00 71.50 152 GLU A CA 1
ATOM 1276 C C . GLU A 1 152 ? -7.318 -12.704 27.842 1.00 71.50 152 GLU A C 1
ATOM 1278 O O . GLU A 1 152 ? -6.814 -13.011 26.764 1.00 71.50 152 GLU A O 1
ATOM 1283 N N . ALA A 1 153 ? -6.668 -11.931 28.718 1.00 69.06 153 ALA A N 1
ATOM 1284 C CA . ALA A 1 153 ? -5.351 -11.345 28.462 1.00 69.06 153 ALA A CA 1
ATOM 1285 C C . ALA A 1 153 ? -4.216 -12.386 28.543 1.00 69.06 153 ALA A C 1
ATOM 1287 O O . ALA A 1 153 ? -3.203 -12.254 27.848 1.00 69.06 153 ALA A O 1
ATOM 1288 N N . MET A 1 154 ? -4.389 -13.447 29.341 1.00 72.19 154 MET A N 1
ATOM 1289 C CA . MET A 1 154 ? -3.470 -14.591 29.357 1.00 72.19 154 MET A CA 1
ATOM 1290 C C . MET A 1 154 ? -3.598 -15.449 28.094 1.00 72.19 154 MET A C 1
ATOM 1292 O O . MET A 1 154 ? -2.575 -15.850 27.535 1.00 72.19 154 MET A O 1
ATOM 1296 N N . LEU A 1 155 ? -4.822 -15.688 27.618 1.00 77.44 155 LEU A N 1
ATOM 1297 C CA . LEU A 1 155 ? -5.123 -16.528 26.453 1.00 77.44 155 LEU A CA 1
ATOM 1298 C C . LEU A 1 155 ? -4.825 -15.851 25.104 1.00 77.44 155 LEU A C 1
ATOM 1300 O O . LEU A 1 155 ? -4.649 -16.549 24.110 1.00 77.44 155 LEU A O 1
ATOM 1304 N N . MET A 1 156 ? -4.710 -14.519 25.044 1.00 76.25 156 MET A N 1
ATOM 1305 C CA . MET A 1 156 ? -4.324 -13.809 23.815 1.00 76.25 156 MET A CA 1
ATOM 1306 C C . MET A 1 156 ? -2.967 -14.277 23.262 1.00 76.25 156 MET A C 1
ATOM 1308 O O . MET A 1 156 ? -1.937 -14.226 23.948 1.00 76.25 156 MET A O 1
ATOM 1312 N N . GLU A 1 157 ? -2.948 -14.658 21.984 1.00 73.94 157 GLU A N 1
ATOM 1313 C CA . GLU A 1 157 ? -1.727 -14.921 21.220 1.00 73.94 157 GLU A CA 1
ATOM 1314 C C . GLU A 1 157 ? -1.191 -13.627 20.594 1.00 73.94 157 GLU A C 1
ATOM 1316 O O . GLU A 1 157 ? -1.835 -12.987 19.760 1.00 73.94 157 GLU A O 1
ATOM 1321 N N . TRP A 1 158 ? 0.016 -13.238 21.006 1.00 78.25 158 TRP A N 1
ATOM 1322 C CA . TRP A 1 158 ? 0.654 -11.988 20.598 1.00 78.25 158 TRP A CA 1
ATOM 1323 C C . TRP A 1 158 ? 1.797 -12.247 19.608 1.00 78.25 158 TRP A C 1
ATOM 1325 O O . TRP A 1 158 ? 2.666 -13.068 19.912 1.00 78.25 158 TRP A O 1
ATOM 1335 N N . PRO A 1 159 ? 1.893 -11.498 18.489 1.00 79.69 159 PRO A N 1
ATOM 1336 C CA . PRO A 1 159 ? 3.016 -11.604 17.550 1.00 79.69 159 PRO A CA 1
ATOM 1337 C C . PRO A 1 159 ? 4.400 -11.332 18.163 1.00 79.69 159 PRO A C 1
ATOM 1339 O O . PRO A 1 159 ? 5.408 -11.764 17.609 1.00 79.69 159 PRO A O 1
ATOM 1342 N N . ASN A 1 160 ? 4.465 -10.616 19.292 1.00 79.19 160 ASN A N 1
ATOM 1343 C CA . ASN A 1 160 ? 5.696 -10.313 20.020 1.00 79.19 160 ASN A CA 1
ATOM 1344 C C . ASN A 1 160 ? 5.519 -10.591 21.524 1.00 79.19 160 ASN A C 1
ATOM 1346 O O . ASN A 1 160 ? 4.641 -10.013 22.169 1.00 79.19 160 ASN A O 1
ATOM 1350 N N . LYS A 1 161 ? 6.392 -11.435 22.090 1.00 82.19 161 LYS A N 1
ATOM 1351 C CA . LYS A 1 161 ? 6.386 -11.817 23.513 1.00 82.19 161 LYS A CA 1
ATOM 1352 C C . LYS A 1 161 ? 6.640 -10.631 24.446 1.00 82.19 161 LYS A C 1
ATOM 1354 O O . LYS A 1 161 ? 5.906 -10.464 25.412 1.00 82.19 161 LYS A O 1
ATOM 1359 N N . SER A 1 162 ? 7.581 -9.751 24.096 1.00 86.12 162 SER A N 1
ATOM 1360 C CA . SER A 1 162 ? 7.920 -8.568 24.903 1.00 86.12 162 SER A CA 1
ATOM 1361 C C . SER A 1 162 ? 6.736 -7.602 25.053 1.00 86.12 162 SER A C 1
ATOM 1363 O O . SER A 1 162 ? 6.556 -6.997 26.107 1.00 86.12 162 SER A O 1
ATOM 1365 N N . LEU A 1 163 ? 5.879 -7.499 24.029 1.00 84.12 163 LEU A N 1
ATOM 1366 C CA . LEU A 1 163 ? 4.687 -6.649 24.077 1.00 84.12 163 LEU A CA 1
ATOM 1367 C C . LEU A 1 163 ? 3.557 -7.294 24.903 1.00 84.12 163 LEU A C 1
ATOM 1369 O O . LEU A 1 163 ? 2.866 -6.585 25.633 1.00 84.12 163 LEU A O 1
ATOM 1373 N N . LYS A 1 164 ? 3.434 -8.633 24.885 1.00 86.00 164 LYS A N 1
ATOM 1374 C CA . LYS A 1 164 ? 2.584 -9.363 25.843 1.00 86.00 164 LYS A CA 1
ATOM 1375 C C . LYS A 1 164 ? 3.049 -9.105 27.277 1.00 86.00 164 LYS A C 1
ATOM 1377 O O . LYS A 1 164 ? 2.247 -8.706 28.111 1.00 86.00 164 LYS A O 1
ATOM 1382 N N . GLU A 1 165 ? 4.337 -9.298 27.550 1.00 87.06 165 GLU A N 1
ATOM 1383 C CA . GLU A 1 165 ? 4.942 -9.105 28.874 1.00 87.06 165 GLU A CA 1
ATOM 1384 C C . GLU A 1 165 ? 4.702 -7.688 29.416 1.00 87.06 165 GLU A C 1
ATOM 1386 O O . GLU A 1 165 ? 4.277 -7.553 30.562 1.00 87.06 165 GLU A O 1
ATOM 1391 N N . ALA A 1 166 ? 4.873 -6.649 28.590 1.00 89.19 166 ALA A N 1
ATOM 1392 C CA . ALA A 1 166 ? 4.582 -5.264 28.969 1.00 89.19 166 ALA A CA 1
ATOM 1393 C C . ALA A 1 166 ? 3.121 -5.068 29.416 1.00 89.19 166 ALA A C 1
ATOM 1395 O O . ALA A 1 166 ? 2.875 -4.570 30.512 1.00 89.19 166 ALA A O 1
ATOM 1396 N N . ILE A 1 167 ? 2.151 -5.531 28.622 1.00 88.25 167 ILE A N 1
ATOM 1397 C CA . ILE A 1 167 ? 0.717 -5.397 28.934 1.00 88.25 167 ILE A CA 1
ATOM 1398 C C . ILE A 1 167 ? 0.335 -6.191 30.193 1.00 88.25 167 ILE A C 1
ATOM 1400 O O . ILE A 1 167 ? -0.466 -5.725 31.004 1.00 88.25 167 ILE A O 1
ATOM 1404 N N . LEU A 1 168 ? 0.932 -7.368 30.412 1.00 87.62 168 LEU A N 1
ATOM 1405 C CA . LEU A 1 168 ? 0.725 -8.128 31.649 1.00 87.62 168 LEU A CA 1
ATOM 1406 C C . LEU A 1 168 ? 1.258 -7.377 32.882 1.00 87.62 168 LEU A C 1
ATOM 1408 O O . LEU A 1 168 ? 0.604 -7.389 33.926 1.00 87.62 168 LEU A O 1
ATOM 1412 N N . GLN A 1 169 ? 2.391 -6.675 32.765 1.00 89.81 169 GLN A N 1
ATOM 1413 C CA . GLN A 1 169 ? 2.890 -5.800 33.833 1.00 89.81 169 GLN A CA 1
ATOM 1414 C C . GLN A 1 169 ? 2.005 -4.561 34.039 1.00 89.81 169 GLN A C 1
ATOM 1416 O O . GLN A 1 169 ? 1.798 -4.158 35.183 1.00 89.81 169 GLN A O 1
ATOM 1421 N N . GLU A 1 170 ? 1.415 -3.990 32.983 1.00 90.12 170 GLU A N 1
ATOM 1422 C CA . GLU A 1 170 ? 0.456 -2.884 33.116 1.00 90.12 170 GLU A CA 1
ATOM 1423 C C . GLU A 1 170 ? -0.764 -3.296 33.957 1.00 90.12 170 GLU A C 1
ATOM 1425 O O . GLU A 1 170 ? -1.093 -2.590 34.914 1.00 90.12 170 GLU A O 1
ATOM 1430 N N . PHE A 1 171 ? -1.364 -4.469 33.699 1.00 88.94 171 PHE A N 1
ATOM 1431 C CA . PHE A 1 171 ? -2.458 -5.013 34.523 1.00 88.94 171 PHE A CA 1
ATOM 1432 C C . PHE A 1 171 ? -2.054 -5.184 35.996 1.00 88.94 171 PHE A C 1
ATOM 1434 O O . PHE A 1 171 ? -2.780 -4.741 36.887 1.00 88.94 171 PHE A O 1
ATOM 1441 N N . LEU A 1 172 ? -0.884 -5.775 36.269 1.00 88.56 172 LEU A N 1
ATOM 1442 C CA . LEU A 1 172 ? -0.386 -5.955 37.639 1.00 88.56 172 LEU A CA 1
ATOM 1443 C C . LEU A 1 172 ? -0.122 -4.612 38.342 1.00 88.56 172 LEU A C 1
ATOM 1445 O O . LEU A 1 172 ? -0.421 -4.464 39.529 1.00 88.56 172 LEU A O 1
ATOM 1449 N N . SER A 1 173 ? 0.395 -3.617 37.616 1.00 91.00 173 SER A N 1
ATOM 1450 C CA . SER A 1 173 ? 0.646 -2.272 38.146 1.00 91.00 173 SER A CA 1
ATOM 1451 C C . SER A 1 173 ? -0.653 -1.534 38.497 1.00 91.00 173 SER A C 1
ATOM 1453 O O . SER A 1 173 ? -0.730 -0.884 39.541 1.00 91.00 173 SER A O 1
ATOM 1455 N N . LEU A 1 174 ? -1.689 -1.686 37.666 1.00 91.38 174 LEU A N 1
ATOM 1456 C CA . LEU A 1 174 ? -3.017 -1.109 37.857 1.00 91.38 174 LEU A CA 1
ATOM 1457 C C . LEU A 1 174 ? -3.679 -1.714 39.099 1.00 91.38 174 LEU A C 1
ATOM 1459 O O . LEU A 1 174 ? -4.102 -0.981 39.995 1.00 91.38 174 LEU A O 1
ATOM 1463 N N . ASP A 1 175 ? -3.701 -3.043 39.195 1.00 89.31 175 ASP A N 1
ATOM 1464 C CA . ASP A 1 175 ? -4.236 -3.758 40.353 1.00 89.31 175 ASP A CA 1
ATOM 1465 C C . ASP A 1 175 ? -3.546 -3.336 41.658 1.00 89.31 175 ASP A C 1
ATOM 1467 O O . ASP A 1 175 ? -4.209 -3.159 42.680 1.00 89.31 175 ASP A O 1
ATOM 1471 N N . ASN A 1 176 ? -2.225 -3.144 41.642 1.00 90.69 176 ASN A N 1
ATOM 1472 C CA . ASN A 1 176 ? -1.479 -2.735 42.831 1.00 90.69 176 ASN A CA 1
ATOM 1473 C C . ASN A 1 176 ? -1.769 -1.278 43.234 1.00 90.69 176 ASN A C 1
ATOM 1475 O O . ASN A 1 176 ? -2.074 -1.039 44.402 1.00 90.69 176 ASN A O 1
ATOM 1479 N N . GLN A 1 177 ? -1.830 -0.335 42.285 1.00 92.44 177 GLN A N 1
ATOM 1480 C CA . GLN A 1 177 ? -2.234 1.053 42.566 1.00 92.44 177 GLN A CA 1
ATOM 1481 C C . GLN A 1 177 ? -3.631 1.148 43.204 1.00 92.44 177 GLN A C 1
ATOM 1483 O O . GLN A 1 177 ? -3.856 1.956 44.108 1.00 92.44 177 GLN A O 1
ATOM 1488 N N . TYR A 1 178 ? -4.591 0.332 42.756 1.00 89.56 178 TYR A N 1
ATOM 1489 C CA . TYR A 1 178 ? -5.927 0.316 43.356 1.00 89.56 178 TYR A CA 1
ATOM 1490 C C . TYR A 1 178 ? -5.957 -0.405 44.718 1.00 89.56 178 TYR A C 1
ATOM 1492 O O . TYR A 1 178 ? -6.650 0.070 45.620 1.00 89.56 178 TYR A O 1
ATOM 1500 N N . LYS A 1 179 ? -5.159 -1.465 44.940 1.00 89.31 179 LYS A N 1
ATOM 1501 C CA . LYS A 1 179 ? -4.974 -2.077 46.278 1.00 89.31 179 LYS A CA 1
ATOM 1502 C C . LYS A 1 179 ? -4.387 -1.088 47.289 1.00 89.31 179 LYS A C 1
ATOM 1504 O O . LYS A 1 179 ? -4.893 -1.000 48.405 1.00 89.31 179 LYS A O 1
ATOM 1509 N N . GLU A 1 180 ? -3.366 -0.323 46.903 1.00 92.12 180 GLU A N 1
ATOM 1510 C CA . GLU A 1 180 ? -2.746 0.706 47.749 1.00 92.12 180 GLU A CA 1
ATOM 1511 C C . GLU A 1 180 ? -3.763 1.776 48.162 1.00 92.12 180 GLU A C 1
ATOM 1513 O O . GLU A 1 180 ? -3.942 2.027 49.354 1.00 92.12 180 GLU A O 1
ATOM 1518 N N . ARG A 1 181 ? -4.517 2.328 47.200 1.00 92.44 181 ARG A N 1
ATOM 1519 C CA . ARG A 1 181 ? -5.598 3.298 47.463 1.00 92.44 181 ARG A CA 1
ATOM 1520 C C . ARG A 1 181 ? -6.688 2.736 48.385 1.00 92.44 181 ARG A C 1
ATOM 1522 O O . ARG A 1 181 ? -7.180 3.449 49.256 1.00 92.44 181 ARG A O 1
ATOM 1529 N N . LEU A 1 182 ? -7.058 1.461 48.227 1.00 89.69 182 LEU A N 1
ATOM 1530 C CA . LEU A 1 182 ? -8.014 0.787 49.115 1.00 89.69 182 LEU A CA 1
ATOM 1531 C C . LEU A 1 182 ? -7.477 0.611 50.537 1.00 89.69 182 LEU A C 1
ATOM 1533 O O . LEU A 1 182 ? -8.254 0.685 51.486 1.00 89.69 182 LEU A O 1
ATOM 1537 N N . ASN A 1 183 ? -6.181 0.352 50.702 1.00 90.06 183 ASN A N 1
ATOM 1538 C CA . ASN A 1 183 ? -5.573 0.189 52.020 1.00 90.06 183 ASN A CA 1
ATOM 1539 C C . ASN A 1 183 ? -5.404 1.542 52.724 1.00 90.06 183 ASN A C 1
ATOM 1541 O O . ASN A 1 183 ? -5.834 1.665 53.866 1.00 90.06 183 ASN A O 1
ATOM 1545 N N . GLN A 1 184 ? -4.965 2.582 52.010 1.00 92.44 184 GLN A N 1
ATOM 1546 C CA . GLN A 1 184 ? -4.954 3.967 52.505 1.00 92.44 184 GLN A CA 1
ATOM 1547 C C . GLN A 1 184 ? -6.347 4.414 52.988 1.00 92.44 184 GLN A C 1
ATOM 1549 O O . GLN A 1 184 ? -6.477 4.975 54.074 1.00 92.44 184 GLN A O 1
ATOM 1554 N N . LEU A 1 185 ? -7.408 4.104 52.228 1.00 90.62 185 LEU A N 1
ATOM 1555 C CA . LEU A 1 185 ? -8.792 4.411 52.611 1.00 90.62 185 LEU A CA 1
ATOM 1556 C C . LEU A 1 185 ? -9.248 3.632 53.866 1.00 90.62 185 LEU A C 1
ATOM 1558 O O . LEU A 1 185 ? -9.945 4.188 54.713 1.00 90.62 185 LEU A O 1
ATOM 1562 N N . LYS A 1 186 ? -8.846 2.361 54.023 1.00 88.81 186 LYS A N 1
ATOM 1563 C CA . LYS A 1 186 ? -9.117 1.568 55.243 1.00 88.81 186 LYS A CA 1
ATOM 1564 C C . LYS A 1 186 ? -8.367 2.104 56.461 1.00 88.81 186 LYS A C 1
ATOM 1566 O O . LYS A 1 186 ? -8.930 2.121 57.549 1.00 88.81 186 LYS A O 1
ATOM 1571 N N . GLU A 1 187 ? -7.111 2.508 56.291 1.00 90.25 187 GLU A N 1
ATOM 1572 C CA . GLU A 1 187 ? -6.261 3.043 57.360 1.00 90.25 187 GLU A CA 1
ATOM 1573 C C . GLU A 1 187 ? -6.810 4.375 57.879 1.00 90.25 187 GLU A C 1
ATOM 1575 O O . GLU A 1 187 ? -7.005 4.529 59.084 1.00 90.25 187 GLU A O 1
ATOM 1580 N N . GLN A 1 188 ? -7.169 5.290 56.972 1.00 88.75 188 GLN A N 1
ATOM 1581 C CA . GLN A 1 188 ? -7.784 6.582 57.304 1.00 88.75 188 GLN A CA 1
ATOM 1582 C C . GLN A 1 188 ? -9.099 6.436 58.092 1.00 88.75 188 GLN A C 1
ATOM 1584 O O . GLN A 1 188 ? -9.366 7.234 58.987 1.00 88.75 188 GLN A O 1
ATOM 1589 N N . HIS A 1 189 ? -9.894 5.396 57.812 1.00 86.00 189 HIS A N 1
ATOM 1590 C CA . HIS A 1 189 ? -11.202 5.169 58.444 1.00 86.00 189 HIS A CA 1
ATOM 1591 C C . HIS A 1 189 ? -11.207 4.019 59.470 1.00 86.00 189 HIS A C 1
ATOM 1593 O O . HIS A 1 189 ? -12.268 3.606 59.944 1.00 86.00 189 HIS A O 1
ATOM 1599 N N . GLN A 1 190 ? -10.032 3.525 59.886 1.00 83.88 190 GLN A N 1
ATOM 1600 C CA . GLN A 1 190 ? -9.906 2.344 60.754 1.00 83.88 190 GLN A CA 1
ATOM 1601 C C . GLN A 1 190 ? -10.638 2.500 62.100 1.00 83.88 190 GLN A C 1
ATOM 1603 O O . GLN A 1 190 ? -11.070 1.512 62.687 1.00 83.88 190 GLN A O 1
ATOM 1608 N N . GLN A 1 191 ? -10.782 3.725 62.614 1.00 80.50 191 GLN A N 1
ATOM 1609 C CA . GLN A 1 191 ? -11.475 3.982 63.880 1.00 80.50 191 GLN A CA 1
ATOM 1610 C C . GLN A 1 191 ? -13.002 3.840 63.769 1.00 80.50 191 GLN A C 1
ATOM 1612 O O . GLN A 1 191 ? -13.620 3.306 64.685 1.00 80.50 191 GLN A O 1
ATOM 1617 N N . ILE A 1 192 ? -13.592 4.236 62.638 1.00 81.38 192 ILE A N 1
ATOM 1618 C CA . ILE A 1 192 ? -15.030 4.085 62.342 1.00 81.38 192 ILE A CA 1
ATOM 1619 C C . ILE A 1 192 ? -15.378 2.599 62.186 1.00 81.38 192 ILE A C 1
ATOM 1621 O O . ILE A 1 192 ? -16.389 2.133 62.706 1.00 81.38 192 ILE A O 1
ATOM 1625 N N . LEU A 1 193 ? -14.488 1.845 61.530 1.00 78.25 193 LEU A N 1
ATOM 1626 C CA . LEU A 1 193 ? -14.639 0.420 61.217 1.00 78.25 193 LEU A CA 1
ATOM 1627 C C . LEU A 1 193 ? -14.483 -0.526 62.423 1.00 78.25 193 LEU A C 1
ATOM 1629 O O . LEU A 1 193 ? -14.715 -1.725 62.279 1.00 78.25 193 LEU A O 1
ATOM 1633 N N . LYS A 1 194 ? -14.098 -0.022 63.605 1.00 78.56 194 LYS A N 1
ATOM 1634 C CA . LYS A 1 194 ? -13.991 -0.826 64.840 1.00 78.56 194 LYS A CA 1
ATOM 1635 C C . LYS A 1 194 ? -15.342 -1.112 65.501 1.00 78.56 194 LYS A C 1
ATOM 1637 O O . LYS A 1 194 ? -15.445 -2.103 66.215 1.00 78.56 194 LYS A O 1
ATOM 1642 N N . SER A 1 195 ? -16.360 -0.284 65.261 1.00 75.81 195 SER A N 1
ATOM 1643 C CA . SER A 1 195 ? -17.725 -0.507 65.752 1.00 75.81 195 SER A CA 1
ATOM 1644 C C . SER A 1 195 ? -18.633 -0.842 64.571 1.00 75.81 195 SER A C 1
ATOM 1646 O O . SER A 1 195 ? -18.805 -0.018 63.677 1.00 75.81 195 SER A O 1
ATOM 1648 N N . ARG A 1 196 ? -19.205 -2.057 64.543 1.00 69.19 196 ARG A N 1
ATOM 1649 C CA . ARG A 1 196 ? -20.059 -2.542 63.433 1.00 69.19 196 ARG A CA 1
ATOM 1650 C C . ARG A 1 196 ? -21.343 -1.715 63.274 1.00 69.19 196 ARG A C 1
ATOM 1652 O O . ARG A 1 196 ? -21.891 -1.654 62.182 1.00 69.19 196 ARG A O 1
ATOM 1659 N N . LEU A 1 197 ? -21.815 -1.113 64.369 1.00 74.88 197 LEU A N 1
ATOM 1660 C CA . LEU A 1 197 ? -23.156 -0.533 64.525 1.00 74.88 197 LEU A CA 1
ATOM 1661 C C . LEU A 1 197 ? -23.131 0.836 65.231 1.00 74.88 197 LEU A C 1
ATOM 1663 O O . LEU A 1 197 ? -24.133 1.241 65.815 1.00 74.88 197 LEU A O 1
ATOM 1667 N N . GLY A 1 198 ? -21.995 1.544 65.246 1.00 68.94 198 GLY A N 1
ATOM 1668 C CA . GLY A 1 198 ? -21.890 2.869 65.877 1.00 68.94 198 GLY A CA 1
ATOM 1669 C C . GLY A 1 198 ? -22.346 2.888 67.339 1.00 68.94 198 GLY A C 1
ATOM 1670 O O . GLY A 1 198 ? -23.086 3.787 67.740 1.00 68.94 198 GLY A O 1
ATOM 1671 N N . ASP A 1 199 ? -21.960 1.847 68.081 1.00 78.19 199 ASP A N 1
ATOM 1672 C CA . ASP A 1 199 ? -22.263 1.578 69.494 1.00 78.19 199 ASP A CA 1
ATOM 1673 C C . ASP A 1 199 ? -23.769 1.462 69.836 1.00 78.19 199 ASP A C 1
ATOM 1675 O O . ASP A 1 199 ? -24.161 1.567 70.998 1.00 78.19 199 ASP A O 1
ATOM 1679 N N . TRP A 1 200 ? -24.629 1.234 68.835 1.00 81.75 200 TRP A N 1
ATOM 1680 C CA . TRP A 1 200 ? -26.073 1.003 68.995 1.00 81.75 200 TRP A CA 1
ATOM 1681 C C . TRP A 1 200 ? -26.437 -0.484 68.845 1.00 81.75 200 TRP A C 1
ATOM 1683 O O . TRP A 1 200 ? -25.677 -1.275 68.286 1.00 81.75 200 TRP A O 1
ATOM 1693 N N . SER A 1 201 ? -27.629 -0.871 69.318 1.00 82.38 201 SER A N 1
ATOM 1694 C CA . SER A 1 201 ? -28.215 -2.179 68.999 1.00 82.38 201 SER A CA 1
ATOM 1695 C C . SER A 1 201 ? -28.673 -2.244 67.539 1.00 82.38 201 SER A C 1
ATOM 1697 O O . SER A 1 201 ? -29.011 -1.223 66.934 1.00 82.38 201 SER A O 1
ATOM 1699 N N . GLU A 1 202 ? -28.741 -3.459 66.991 1.00 79.00 202 GLU A N 1
ATOM 1700 C CA . GLU A 1 202 ? -29.200 -3.714 65.619 1.00 79.00 202 GLU A CA 1
ATOM 1701 C C . GLU A 1 202 ? -30.616 -3.164 65.386 1.00 79.00 202 GLU A C 1
ATOM 1703 O O . GLU A 1 202 ? -30.840 -2.449 64.414 1.00 79.00 202 GLU A O 1
ATOM 1708 N N . GLU A 1 203 ? -31.542 -3.372 66.328 1.00 80.81 203 GLU A N 1
ATOM 1709 C CA . GLU A 1 203 ? -32.906 -2.825 66.273 1.00 80.81 203 GLU A CA 1
ATOM 1710 C C . GLU A 1 203 ? -32.932 -1.288 66.193 1.00 80.81 203 GLU A C 1
ATOM 1712 O O . GLU A 1 203 ? -33.649 -0.718 65.365 1.00 80.81 203 GLU A O 1
ATOM 1717 N N . ASN A 1 204 ? -32.133 -0.602 67.019 1.00 82.62 204 ASN A N 1
ATOM 1718 C CA . ASN A 1 204 ? -32.094 0.862 67.058 1.00 82.62 204 ASN A CA 1
ATOM 1719 C C . ASN A 1 204 ? -31.438 1.435 65.794 1.00 82.62 204 ASN A C 1
ATOM 1721 O O . ASN A 1 204 ? -31.885 2.457 65.268 1.00 82.62 204 ASN A O 1
ATOM 1725 N N . HIS A 1 205 ? -30.390 0.775 65.292 1.00 84.31 205 HIS A N 1
ATOM 1726 C CA . HIS A 1 205 ? -29.707 1.152 64.057 1.00 84.31 205 HIS A CA 1
ATOM 1727 C C . HIS A 1 205 ? -30.603 0.938 62.826 1.00 84.31 205 HIS A C 1
ATOM 1729 O O . HIS A 1 205 ? -30.736 1.843 62.003 1.00 84.31 205 HIS A O 1
ATOM 1735 N N . LEU A 1 206 ? -31.296 -0.202 62.729 1.00 84.19 206 LEU A N 1
ATOM 1736 C CA . LEU A 1 206 ? -32.264 -0.473 61.661 1.00 84.19 206 LEU A CA 1
ATOM 1737 C C . LEU A 1 206 ? -33.411 0.547 61.675 1.00 84.19 206 LEU A C 1
ATOM 1739 O O . LEU A 1 206 ? -33.757 1.089 60.626 1.00 84.19 206 LEU A O 1
ATOM 1743 N N . GLN A 1 207 ? -33.951 0.894 62.850 1.00 81.88 207 GLN A N 1
ATOM 1744 C CA . GLN A 1 207 ? -34.944 1.969 62.969 1.00 81.88 207 GLN A CA 1
ATOM 1745 C C . GLN A 1 207 ? -34.385 3.328 62.516 1.00 81.88 207 GLN A C 1
ATOM 1747 O O . GLN A 1 207 ? -35.062 4.047 61.780 1.00 81.88 207 GLN A O 1
ATOM 1752 N N . PHE A 1 208 ? -33.146 3.674 62.887 1.00 84.62 208 PHE A N 1
ATOM 1753 C CA . PHE A 1 208 ? -32.478 4.892 62.413 1.00 84.62 208 PHE A CA 1
ATOM 1754 C C . PHE A 1 208 ? -32.347 4.921 60.881 1.00 84.62 208 PHE A C 1
ATOM 1756 O O . PHE A 1 208 ? -32.695 5.933 60.269 1.00 84.62 208 PHE A O 1
ATOM 1763 N N . VAL A 1 209 ? -31.898 3.827 60.251 1.00 85.56 209 VAL A N 1
ATOM 1764 C CA . VAL A 1 209 ? -31.739 3.727 58.788 1.00 85.56 209 VAL A CA 1
ATOM 1765 C C . VAL A 1 209 ? -33.093 3.839 58.084 1.00 85.56 209 VAL A C 1
ATOM 1767 O O . VAL A 1 209 ? -33.270 4.730 57.251 1.00 85.56 209 VAL A O 1
ATOM 1770 N N . MET A 1 210 ? -34.080 3.036 58.492 1.00 82.56 210 MET A N 1
ATOM 1771 C CA . MET A 1 210 ? -35.434 3.049 57.922 1.00 82.56 210 MET A CA 1
ATOM 1772 C C . MET A 1 210 ? -36.097 4.428 58.028 1.00 82.56 210 MET A C 1
ATOM 1774 O O . MET A 1 210 ? -36.736 4.893 57.082 1.00 82.56 210 MET A O 1
ATOM 1778 N N . LEU A 1 211 ? -35.931 5.128 59.156 1.00 84.88 211 LEU A N 1
ATOM 1779 C CA . LEU A 1 211 ? -36.393 6.510 59.285 1.00 84.88 211 LEU A CA 1
ATOM 1780 C C . LEU A 1 211 ? -35.613 7.465 58.378 1.00 84.88 211 LEU A C 1
ATOM 1782 O O . LEU A 1 211 ? -36.211 8.350 57.769 1.00 84.88 211 LEU A O 1
ATOM 1786 N N . ARG A 1 212 ? -34.289 7.315 58.275 1.00 83.56 212 ARG A N 1
ATOM 1787 C CA . ARG A 1 212 ? -33.446 8.180 57.441 1.00 83.56 212 ARG A CA 1
ATOM 1788 C C . ARG A 1 212 ? -33.836 8.102 55.965 1.00 83.56 212 ARG A C 1
ATOM 1790 O O . ARG A 1 212 ? -33.810 9.135 55.294 1.00 83.56 212 ARG A O 1
ATOM 1797 N N . GLU A 1 213 ? -34.241 6.934 55.481 1.00 82.94 213 GLU A N 1
ATOM 1798 C CA . GLU A 1 213 ? -34.741 6.728 54.115 1.00 82.94 213 GLU A CA 1
ATOM 1799 C C . GLU A 1 213 ? -36.156 7.290 53.903 1.00 82.94 213 GLU A C 1
ATOM 1801 O O . GLU A 1 213 ? -36.404 7.939 52.887 1.00 82.94 213 GLU A O 1
ATOM 1806 N N . GLN A 1 214 ? -37.053 7.161 54.892 1.00 84.31 214 GLN A N 1
ATOM 1807 C CA . GLN A 1 214 ? -38.425 7.703 54.839 1.00 84.31 214 GLN A CA 1
ATOM 1808 C C . GLN A 1 214 ? -38.498 9.232 54.646 1.00 84.31 214 GLN A C 1
ATOM 1810 O O . GLN A 1 214 ? -39.527 9.737 54.193 1.00 84.31 214 GLN A O 1
ATOM 1815 N N . TYR A 1 215 ? -37.440 9.985 54.971 1.00 82.25 215 TYR A N 1
ATOM 1816 C CA . TYR A 1 215 ? -37.370 11.432 54.729 1.00 82.25 215 TYR A CA 1
ATOM 1817 C C . TYR A 1 215 ? -36.422 11.762 53.559 1.00 82.25 215 TYR A C 1
ATOM 1819 O O . TYR A 1 215 ? -35.201 11.673 53.736 1.00 82.25 215 TYR A O 1
ATOM 1827 N N . PRO A 1 216 ? -36.933 12.232 52.401 1.00 79.94 216 PRO A N 1
ATOM 1828 C CA . PRO A 1 216 ? -36.121 12.621 51.249 1.00 79.94 216 PRO A CA 1
ATOM 1829 C C . PRO A 1 216 ? -35.023 13.642 51.565 1.00 79.94 216 PRO A C 1
ATOM 1831 O O . PRO A 1 216 ? -35.209 14.581 52.345 1.00 79.94 216 PRO A O 1
ATOM 1834 N N . THR A 1 217 ? -33.881 13.501 50.889 1.00 75.62 217 THR A N 1
ATOM 1835 C CA . THR A 1 217 ? -32.702 14.382 51.008 1.00 75.62 217 THR A CA 1
ATOM 1836 C C . THR A 1 217 ? -33.000 15.854 50.705 1.00 75.62 217 THR A C 1
ATOM 1838 O O . THR A 1 217 ? -32.335 16.733 51.245 1.00 75.62 217 THR A O 1
ATOM 1841 N N . THR A 1 218 ? -34.021 16.128 49.891 1.00 82.69 218 THR A N 1
ATOM 1842 C CA . THR A 1 218 ? -34.446 17.468 49.457 1.00 82.69 218 THR A CA 1
ATOM 1843 C C . THR A 1 218 ? -35.297 18.233 50.481 1.00 82.69 218 THR A C 1
ATOM 1845 O O . THR A 1 218 ? -35.543 19.427 50.297 1.00 82.69 218 THR A O 1
ATOM 1848 N N . MET A 1 219 ? -35.755 17.601 51.571 1.00 80.88 219 MET A N 1
ATOM 1849 C CA . MET A 1 219 ? -36.624 18.264 52.553 1.00 80.88 219 MET A CA 1
ATOM 1850 C C . MET A 1 219 ? -35.876 19.284 53.429 1.00 80.88 219 MET A C 1
ATOM 1852 O O . MET A 1 219 ? -34.941 18.953 54.165 1.00 80.88 219 MET A O 1
ATOM 1856 N N . ARG A 1 220 ? -36.364 20.535 53.458 1.00 77.56 220 ARG A N 1
ATOM 1857 C CA . ARG A 1 220 ? -35.934 21.532 54.456 1.00 77.56 220 ARG A CA 1
ATOM 1858 C C . ARG A 1 220 ? -36.166 20.999 55.876 1.00 77.56 220 ARG A C 1
ATOM 1860 O O . ARG A 1 220 ? -37.207 20.427 56.172 1.00 77.56 220 ARG A O 1
ATOM 1867 N N . ASN A 1 221 ? -35.202 21.241 56.766 1.00 83.75 221 ASN A N 1
ATOM 1868 C CA . ASN A 1 221 ? -35.194 20.769 58.159 1.00 83.75 221 ASN A CA 1
ATOM 1869 C C . ASN A 1 221 ? -35.202 19.230 58.364 1.00 83.75 221 ASN A C 1
ATOM 1871 O O . ASN A 1 221 ? -35.421 18.812 59.499 1.00 83.75 221 ASN A O 1
ATOM 1875 N N . ARG A 1 222 ? -34.883 18.394 57.353 1.00 83.50 222 ARG A N 1
ATOM 1876 C CA . ARG A 1 222 ? -34.786 16.911 57.454 1.00 83.50 222 ARG A CA 1
ATOM 1877 C C . ARG A 1 222 ? -34.193 16.413 58.783 1.00 83.50 222 ARG A C 1
ATOM 1879 O O . ARG A 1 222 ? -34.834 15.639 59.485 1.00 83.50 222 ARG A O 1
ATOM 1886 N N . ARG A 1 223 ? -33.025 16.937 59.184 1.00 84.00 223 ARG A N 1
ATOM 1887 C CA . ARG A 1 223 ? -32.337 16.603 60.451 1.00 84.00 223 ARG A CA 1
ATOM 1888 C C . ARG A 1 223 ? -33.197 16.819 61.706 1.00 84.00 223 ARG A C 1
ATOM 1890 O O . ARG A 1 223 ? -33.177 15.997 62.613 1.00 84.00 223 ARG A O 1
ATOM 1897 N N . LYS A 1 224 ? -33.974 17.909 61.766 1.00 84.75 224 LYS A N 1
ATOM 1898 C CA . LYS A 1 224 ? -34.860 18.215 62.906 1.00 84.75 224 LYS A CA 1
ATOM 1899 C C . LYS A 1 224 ? -36.071 17.281 62.953 1.00 84.75 224 LYS A C 1
ATOM 1901 O O . LYS A 1 224 ? -36.494 16.911 64.041 1.00 84.75 224 LYS A O 1
ATOM 1906 N N . LEU A 1 225 ? -36.601 16.893 61.789 1.00 85.06 225 LEU A N 1
ATOM 1907 C CA . LEU A 1 225 ? -37.707 15.936 61.689 1.00 85.06 225 LEU A CA 1
ATOM 1908 C C . LEU A 1 225 ? -37.258 14.526 62.095 1.00 85.06 225 LEU A C 1
ATOM 1910 O O . LEU A 1 225 ? -37.954 13.880 62.870 1.00 85.06 225 LEU A O 1
ATOM 1914 N N . LEU A 1 226 ? -36.069 14.094 61.658 1.00 82.62 226 LEU A N 1
ATOM 1915 C CA . LEU A 1 226 ? -35.444 12.843 62.105 1.00 82.62 226 LEU A CA 1
ATOM 1916 C C . LEU A 1 226 ? -35.237 12.828 63.626 1.00 82.62 226 LEU A C 1
ATOM 1918 O O . LEU A 1 226 ? -35.667 11.887 64.284 1.00 82.62 226 LEU A O 1
ATOM 1922 N N . LEU A 1 227 ? -34.665 13.896 64.194 1.00 83.50 227 LEU A N 1
ATOM 1923 C CA . LEU A 1 227 ? -34.487 14.059 65.644 1.00 83.50 227 LEU A CA 1
ATOM 1924 C C . LEU A 1 227 ? -35.800 13.944 66.435 1.00 83.50 227 LEU A C 1
ATOM 1926 O O . LEU A 1 227 ? -35.835 13.275 67.465 1.00 83.50 227 LEU A O 1
ATOM 1930 N N . ASP A 1 228 ? -36.875 14.596 65.983 1.00 84.69 228 ASP A N 1
ATOM 1931 C CA . ASP A 1 228 ? -38.179 14.532 66.656 1.00 84.69 228 ASP A CA 1
ATOM 1932 C C . ASP A 1 228 ? -38.846 13.154 66.501 1.00 84.69 228 ASP A C 1
ATOM 1934 O O . ASP A 1 228 ? -39.411 12.620 67.454 1.00 84.69 228 ASP A O 1
ATOM 1938 N N . ARG A 1 229 ? -38.726 12.533 65.322 1.00 85.00 229 ARG A N 1
ATOM 1939 C CA . ARG A 1 229 ? -39.249 11.191 65.037 1.00 85.00 229 ARG A CA 1
ATOM 1940 C C . ARG A 1 229 ? -38.544 10.114 65.867 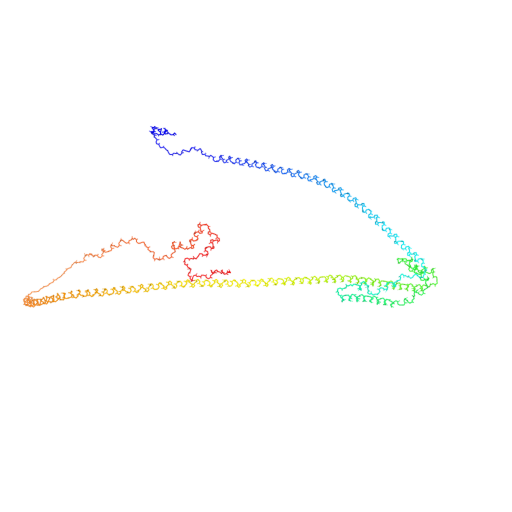1.00 85.00 229 ARG A C 1
ATOM 1942 O O . ARG A 1 229 ? -39.221 9.277 66.458 1.00 85.00 229 ARG A O 1
ATOM 1949 N N . ILE A 1 230 ? -37.215 10.175 65.963 1.00 84.19 230 ILE A N 1
ATOM 1950 C CA . ILE A 1 230 ? -36.394 9.219 66.721 1.00 84.19 230 ILE A CA 1
ATOM 1951 C C . ILE A 1 230 ? -36.665 9.338 68.219 1.00 84.19 230 ILE A C 1
ATOM 1953 O O . ILE A 1 230 ? -36.907 8.321 68.854 1.00 84.19 230 ILE A O 1
ATOM 1957 N N . LYS A 1 231 ? -36.770 10.551 68.779 1.00 83.25 231 LYS A N 1
ATOM 1958 C CA . LYS A 1 231 ? -37.156 10.740 70.193 1.00 83.25 231 LYS A CA 1
ATOM 1959 C C . LYS A 1 231 ? -38.508 10.121 70.566 1.00 83.25 231 LYS A C 1
ATOM 1961 O O . LYS A 1 231 ? -38.712 9.771 71.723 1.00 83.25 231 LYS A O 1
ATOM 1966 N N . ARG A 1 232 ? -39.439 10.014 69.610 1.00 83.50 232 ARG A N 1
ATOM 1967 C CA . ARG A 1 232 ? -40.762 9.397 69.817 1.00 83.50 232 ARG A CA 1
ATOM 1968 C C . ARG A 1 232 ? -40.740 7.871 69.709 1.00 83.50 232 ARG A C 1
ATOM 1970 O O . ARG A 1 232 ? -41.607 7.238 70.297 1.00 83.50 232 ARG A O 1
ATOM 1977 N N . GLN A 1 233 ? -39.809 7.296 68.945 1.00 80.12 233 GLN A N 1
ATOM 1978 C CA . GLN A 1 233 ? -39.703 5.842 68.740 1.00 80.12 233 GLN A CA 1
ATOM 1979 C C . GLN A 1 233 ? -38.670 5.179 69.662 1.00 80.12 233 GLN A C 1
ATOM 1981 O O . GLN A 1 233 ? -38.879 4.050 70.088 1.00 80.12 233 GLN A O 1
ATOM 1986 N N . LEU A 1 234 ? -37.611 5.902 70.039 1.00 78.69 234 LEU A N 1
ATOM 1987 C CA . LEU A 1 234 ? -36.517 5.448 70.899 1.00 78.69 234 LEU A CA 1
ATOM 1988 C C . LEU A 1 234 ? -36.309 6.437 72.071 1.00 78.69 234 LEU A C 1
ATOM 1990 O O . LEU A 1 234 ? -35.347 7.210 72.066 1.00 78.69 234 LEU A O 1
ATOM 1994 N N . PRO A 1 235 ? -37.197 6.449 73.092 1.00 77.00 235 PRO A N 1
ATOM 1995 C CA . PRO A 1 235 ? -37.151 7.425 74.191 1.00 77.00 235 PRO A CA 1
ATOM 1996 C C . PRO A 1 235 ? -35.924 7.301 75.108 1.00 77.00 235 PRO A C 1
ATOM 1998 O O . PRO A 1 235 ? -35.661 8.193 75.910 1.00 77.00 235 PRO A O 1
ATOM 2001 N N . THR A 1 236 ? -35.194 6.188 75.015 1.00 76.62 236 THR A N 1
ATOM 2002 C CA . THR A 1 236 ? -34.002 5.868 75.812 1.00 76.62 236 THR A CA 1
ATOM 2003 C C . THR A 1 236 ? -32.716 6.519 75.298 1.00 76.62 236 THR A C 1
ATOM 2005 O O . THR A 1 236 ? -31.720 6.505 76.014 1.00 76.62 236 THR A O 1
ATOM 2008 N N . ILE A 1 237 ? -32.713 7.083 74.084 1.00 79.44 237 ILE A N 1
ATOM 2009 C CA . ILE A 1 237 ? -31.504 7.591 73.418 1.00 79.44 237 ILE A CA 1
ATOM 2010 C C . ILE A 1 237 ? -31.376 9.108 73.600 1.00 79.44 237 ILE A C 1
ATOM 2012 O O . ILE A 1 237 ? -32.296 9.873 73.295 1.00 79.44 237 ILE A O 1
ATOM 2016 N N . SER A 1 238 ? -30.209 9.577 74.050 1.00 83.12 238 SER A N 1
ATOM 2017 C CA . SER A 1 238 ? -29.947 11.009 74.199 1.00 83.12 238 SER A CA 1
ATOM 2018 C C . SER A 1 238 ? -29.671 11.708 72.860 1.00 83.12 238 SER A C 1
ATOM 2020 O O . SER A 1 238 ? -29.221 11.121 71.874 1.00 83.12 238 SER A O 1
ATOM 2022 N N . VAL A 1 239 ? -29.859 13.032 72.839 1.00 80.75 239 VAL A N 1
ATOM 2023 C CA . VAL A 1 239 ? -29.522 13.874 71.673 1.00 80.75 239 VAL A CA 1
ATOM 2024 C C . VAL A 1 239 ? -28.032 13.785 71.317 1.00 80.75 239 VAL A C 1
ATOM 2026 O O . VAL A 1 239 ? -27.679 13.901 70.146 1.00 80.75 239 VAL A O 1
ATOM 2029 N N . LEU A 1 240 ? -27.165 13.560 72.310 1.00 84.75 240 LEU A N 1
ATOM 2030 C CA . LEU A 1 240 ? -25.722 13.441 72.114 1.00 84.75 240 LEU A CA 1
ATOM 2031 C C . LEU A 1 240 ? -25.338 12.091 71.492 1.00 84.75 240 LEU A C 1
ATOM 2033 O O . LEU A 1 240 ? -24.440 12.043 70.659 1.00 84.75 240 LEU A O 1
ATOM 2037 N N . GLU A 1 241 ? -26.017 11.004 71.857 1.00 84.31 241 GLU A N 1
ATOM 2038 C CA . GLU A 1 241 ? -25.821 9.689 71.230 1.00 84.31 241 GLU A CA 1
ATOM 2039 C C . GLU A 1 241 ? -26.359 9.661 69.801 1.00 84.31 241 GLU A C 1
ATOM 2041 O O . GLU A 1 241 ? -25.690 9.122 68.924 1.00 84.31 241 GLU A O 1
ATOM 2046 N N . PHE A 1 242 ? -27.492 10.320 69.530 1.00 84.94 242 PHE A N 1
ATOM 2047 C CA . PHE A 1 242 ? -27.948 10.546 68.156 1.00 84.94 242 PHE A CA 1
ATOM 2048 C C . PHE A 1 242 ? -26.930 11.357 67.338 1.00 84.94 242 PHE A C 1
ATOM 2050 O O . PHE A 1 242 ? -26.589 10.953 66.235 1.00 84.94 242 PHE A O 1
ATOM 2057 N N . ASP A 1 243 ? -26.418 12.480 67.854 1.00 85.31 243 ASP A N 1
ATOM 2058 C CA . ASP A 1 243 ? -25.461 13.328 67.123 1.00 85.31 243 ASP A CA 1
ATOM 2059 C C . ASP A 1 243 ? -24.107 12.623 66.900 1.00 85.31 243 ASP A C 1
ATOM 2061 O O . ASP A 1 243 ? -23.471 12.840 65.872 1.00 85.31 243 ASP A O 1
ATOM 2065 N N . LYS A 1 244 ? -23.695 11.718 67.801 1.00 87.12 244 LYS A N 1
ATOM 2066 C CA . LYS A 1 244 ? -22.564 10.798 67.581 1.00 87.12 244 LYS A CA 1
ATOM 2067 C C . LYS A 1 244 ? -22.867 9.760 66.496 1.00 87.12 244 LYS A C 1
ATOM 2069 O O . LYS A 1 244 ? -22.076 9.622 65.567 1.00 87.12 244 LYS A O 1
ATOM 2074 N N . HIS A 1 245 ? -23.996 9.054 66.592 1.00 87.31 245 HIS A N 1
ATOM 2075 C CA . HIS A 1 245 ? -24.354 7.988 65.652 1.00 87.31 245 HIS A CA 1
ATOM 2076 C C . HIS A 1 245 ? -24.649 8.531 64.247 1.00 87.31 245 HIS A C 1
ATOM 2078 O O . HIS A 1 245 ? -24.251 7.920 63.266 1.00 87.31 245 HIS A O 1
ATOM 2084 N N . GLU A 1 246 ? -25.258 9.715 64.121 1.00 86.56 246 GLU A N 1
ATOM 2085 C CA . GLU A 1 246 ? -25.473 10.384 62.832 1.00 86.56 246 GLU A CA 1
ATOM 2086 C C . GLU A 1 246 ? -24.141 10.727 62.145 1.00 86.56 246 GLU A C 1
ATOM 2088 O O . GLU A 1 246 ? -24.019 10.536 60.936 1.00 86.56 246 GLU A O 1
ATOM 2093 N N . ARG A 1 247 ? -23.128 11.181 62.899 1.00 87.81 247 ARG A N 1
ATOM 2094 C CA . ARG A 1 247 ? -21.778 11.445 62.369 1.00 87.81 247 ARG A CA 1
ATOM 2095 C C . ARG A 1 247 ? -21.062 10.153 61.982 1.00 87.81 247 ARG A C 1
ATOM 2097 O O . ARG A 1 247 ? -20.616 10.052 60.844 1.00 87.81 247 ARG A O 1
ATOM 2104 N N . TRP A 1 248 ? -21.030 9.157 62.875 1.00 89.00 248 TRP A N 1
ATOM 2105 C CA . TRP A 1 248 ? -20.464 7.835 62.576 1.00 89.00 248 TRP A CA 1
ATOM 2106 C C . TRP A 1 248 ? -21.121 7.220 61.336 1.00 89.00 248 TRP A C 1
ATOM 2108 O O . TRP A 1 248 ? -20.415 6.758 60.449 1.00 89.00 248 TRP A O 1
ATOM 2118 N N . TRP A 1 249 ? -22.451 7.295 61.216 1.00 86.56 249 TRP A N 1
ATOM 2119 C CA . TRP A 1 249 ? -23.184 6.797 60.053 1.00 86.56 249 TRP A CA 1
ATOM 2120 C C . TRP A 1 249 ? -22.785 7.538 58.776 1.00 86.56 249 TRP A C 1
ATOM 2122 O O . TRP A 1 249 ? -22.584 6.904 57.746 1.00 86.56 249 TRP A O 1
ATOM 2132 N N . ILE A 1 250 ? -22.649 8.870 58.819 1.00 86.38 250 ILE A N 1
ATOM 2133 C CA . ILE A 1 250 ? -22.225 9.665 57.654 1.00 86.38 250 ILE A CA 1
ATOM 2134 C C . ILE A 1 250 ? -20.806 9.279 57.223 1.00 86.38 250 ILE A C 1
ATOM 2136 O O . ILE A 1 250 ? -20.578 9.085 56.033 1.00 86.38 250 ILE A O 1
ATOM 2140 N N . GLU A 1 251 ? -19.872 9.125 58.160 1.00 85.81 251 GLU A N 1
ATOM 2141 C CA . GLU A 1 251 ? -18.481 8.750 57.872 1.00 85.81 251 GLU A CA 1
ATOM 2142 C C . GLU A 1 251 ? -18.346 7.285 57.413 1.00 85.81 251 GLU A C 1
ATOM 2144 O O . GLU A 1 251 ? -17.573 6.989 56.499 1.00 85.81 251 GLU A O 1
ATOM 2149 N N . TYR A 1 252 ? -19.135 6.375 57.990 1.00 86.75 252 TYR A N 1
ATOM 2150 C CA . TYR A 1 252 ? -19.235 4.965 57.602 1.00 86.75 252 TYR A CA 1
ATOM 2151 C C . TYR A 1 252 ? -19.822 4.815 56.193 1.00 86.75 252 TYR A C 1
ATOM 2153 O O . TYR A 1 252 ? -19.214 4.182 55.329 1.00 86.75 252 TYR A O 1
ATOM 2161 N N . ASN A 1 253 ? -20.969 5.450 55.934 1.00 85.75 253 ASN A N 1
ATOM 2162 C CA . ASN A 1 253 ? -21.618 5.447 54.628 1.00 85.75 253 ASN A CA 1
ATOM 2163 C C . ASN A 1 253 ? -20.720 6.096 53.569 1.00 85.75 253 ASN A C 1
ATOM 2165 O O . ASN A 1 253 ? -20.549 5.517 52.504 1.00 85.75 253 ASN A O 1
ATOM 2169 N N . TRP A 1 254 ? -20.066 7.222 53.883 1.00 88.75 254 TRP A N 1
ATOM 2170 C CA . TRP A 1 254 ? -19.084 7.844 52.990 1.00 88.75 254 TRP A CA 1
ATOM 2171 C C . TRP A 1 254 ? -17.920 6.899 52.666 1.00 88.75 254 TRP A C 1
ATOM 2173 O O . TRP A 1 254 ? -17.537 6.787 51.506 1.00 88.75 254 TRP A O 1
ATOM 2183 N N . TYR A 1 255 ? -17.375 6.171 53.648 1.00 89.50 255 TYR A N 1
ATOM 2184 C CA . TYR A 1 255 ? -16.317 5.186 53.395 1.00 89.50 255 TYR A CA 1
ATOM 2185 C C . TYR A 1 255 ? -16.814 4.030 52.504 1.00 89.50 255 TYR A C 1
ATOM 2187 O O . TYR A 1 255 ? -16.094 3.602 51.600 1.00 89.50 255 TYR A O 1
ATOM 2195 N N . HIS A 1 256 ? -18.044 3.543 52.705 1.00 84.44 256 HIS A N 1
ATOM 2196 C CA . HIS A 1 256 ? -18.635 2.480 51.883 1.00 84.44 256 HIS A CA 1
ATOM 2197 C C . HIS A 1 256 ? -18.963 2.949 50.451 1.00 84.44 256 HIS A C 1
ATOM 2199 O O . HIS A 1 256 ? -18.589 2.272 49.487 1.00 84.44 256 HIS A O 1
ATOM 2205 N N . GLU A 1 257 ? -19.557 4.133 50.286 1.00 87.19 257 GLU A N 1
ATOM 2206 C CA . GLU A 1 257 ? -19.735 4.807 48.992 1.00 87.19 257 GLU A CA 1
ATOM 2207 C C . GLU A 1 257 ? -18.376 4.979 48.301 1.00 87.19 257 GLU A C 1
ATOM 2209 O O . GLU A 1 257 ? -18.167 4.472 47.200 1.00 87.19 257 GLU A O 1
ATOM 2214 N N . ARG A 1 258 ? -17.388 5.568 48.983 1.00 89.25 258 ARG A N 1
ATOM 2215 C CA . ARG A 1 258 ? -16.063 5.826 48.409 1.00 89.25 258 ARG A CA 1
ATOM 2216 C C . ARG A 1 258 ? -15.299 4.549 48.051 1.00 89.25 258 ARG A C 1
ATOM 2218 O O . ARG A 1 258 ? -14.587 4.519 47.046 1.00 89.25 258 ARG A O 1
ATOM 2225 N N . ARG A 1 259 ? -15.465 3.469 48.823 1.00 87.50 259 ARG A N 1
ATOM 2226 C CA . ARG A 1 259 ? -14.914 2.141 48.506 1.00 87.50 259 ARG A CA 1
ATOM 2227 C C . ARG A 1 259 ? -15.568 1.544 47.261 1.00 87.50 259 ARG A C 1
ATOM 2229 O O . ARG A 1 259 ? -14.853 1.008 46.416 1.00 87.50 259 ARG A O 1
ATOM 2236 N N . THR A 1 260 ? -16.892 1.641 47.119 1.00 85.44 260 THR A N 1
ATOM 2237 C CA . THR A 1 260 ? -17.582 1.142 45.917 1.00 85.44 260 THR A CA 1
ATOM 2238 C C . THR A 1 260 ? -17.264 1.993 44.685 1.00 85.44 260 THR A C 1
ATOM 2240 O O . THR A 1 260 ? -17.010 1.429 43.625 1.00 85.44 260 THR A O 1
ATOM 2243 N N . GLU A 1 261 ? -17.149 3.321 44.792 1.00 88.06 261 GLU A N 1
ATOM 2244 C CA . GLU A 1 261 ? -16.617 4.179 43.716 1.00 88.06 261 GLU A CA 1
ATOM 2245 C C . GLU A 1 261 ? -15.217 3.742 43.257 1.00 88.06 261 GLU A C 1
ATOM 2247 O O . GLU A 1 261 ? -14.933 3.684 42.053 1.00 88.06 261 GLU A O 1
ATOM 2252 N N . LEU A 1 262 ? -14.328 3.425 44.205 1.00 90.31 262 LEU A N 1
ATOM 2253 C CA . LEU A 1 262 ? -12.959 3.032 43.887 1.00 90.31 262 LEU A CA 1
ATOM 2254 C C . LEU A 1 262 ? -12.895 1.656 43.198 1.00 90.31 262 LEU A C 1
ATOM 2256 O O . LEU A 1 262 ? -12.071 1.451 42.310 1.00 90.31 262 LEU A O 1
ATOM 2260 N N . LEU A 1 263 ? -13.809 0.741 43.534 1.00 87.31 263 LEU A N 1
ATOM 2261 C CA . LEU A 1 263 ? -13.942 -0.562 42.870 1.00 87.31 263 LEU A CA 1
ATOM 2262 C C . LEU A 1 263 ? -14.553 -0.444 41.472 1.00 87.31 263 LEU A C 1
ATOM 2264 O O . LEU A 1 263 ? -14.038 -1.032 40.522 1.00 87.31 263 LEU A O 1
ATOM 2268 N N . HIS A 1 264 ? -15.586 0.385 41.305 1.00 87.19 264 HIS A N 1
ATOM 2269 C CA . HIS A 1 264 ? -16.139 0.676 39.984 1.00 87.19 264 HIS A CA 1
ATOM 2270 C C . HIS A 1 264 ? -15.128 1.400 39.078 1.00 87.19 264 HIS A C 1
ATOM 2272 O O . HIS A 1 264 ? -15.137 1.183 37.867 1.00 87.19 264 HIS A O 1
ATOM 2278 N N . SER A 1 265 ? -14.248 2.254 39.617 1.00 89.38 265 SER A N 1
ATOM 2279 C CA . SER A 1 265 ? -13.167 2.863 38.822 1.00 89.38 265 SER A CA 1
ATOM 2280 C C . SER A 1 265 ? -12.045 1.874 38.492 1.00 89.38 265 SER A C 1
ATOM 2282 O O . SER A 1 265 ? -11.639 1.837 37.333 1.00 89.38 265 SER A O 1
ATOM 2284 N N . TRP A 1 266 ? -11.632 1.004 39.422 1.00 90.00 266 TRP A N 1
ATOM 2285 C CA . TRP A 1 266 ? -10.733 -0.123 39.128 1.00 90.00 266 TRP A CA 1
ATOM 2286 C C . TRP A 1 266 ? -11.270 -1.007 37.992 1.00 90.00 266 TRP A C 1
ATOM 2288 O O . TRP A 1 266 ? -10.584 -1.200 36.990 1.00 90.00 266 TRP A O 1
ATOM 2298 N N . SER A 1 267 ? -12.524 -1.462 38.097 1.00 86.81 267 SER A N 1
ATOM 2299 C CA . SER A 1 267 ? -13.190 -2.290 37.083 1.00 86.81 267 SER A CA 1
ATOM 2300 C C . SER A 1 267 ? -13.239 -1.603 35.710 1.00 86.81 267 SER A C 1
ATOM 2302 O O . SER A 1 267 ? -12.870 -2.207 34.702 1.00 86.81 267 SER A O 1
ATOM 2304 N N . ARG A 1 268 ? -13.595 -0.308 35.654 1.00 89.38 268 ARG A N 1
ATOM 2305 C CA . ARG A 1 268 ? -13.548 0.481 34.407 1.00 89.38 268 ARG A CA 1
ATOM 2306 C C . ARG A 1 268 ? -12.135 0.559 33.832 1.00 89.38 268 ARG A C 1
ATOM 2308 O O . ARG A 1 268 ? -11.965 0.264 32.656 1.00 89.38 268 ARG A O 1
ATOM 2315 N N . SER A 1 269 ? -11.122 0.890 34.636 1.00 89.69 269 SER A N 1
ATOM 2316 C CA . SER A 1 269 ? -9.734 0.982 34.160 1.00 89.69 269 SER A CA 1
ATOM 2317 C C . SER A 1 269 ? -9.174 -0.372 33.691 1.00 89.69 269 SER A C 1
ATOM 2319 O O . SER A 1 269 ? -8.460 -0.413 32.691 1.00 89.69 269 SER A O 1
ATOM 2321 N N . ARG A 1 270 ? -9.535 -1.483 34.352 1.00 87.75 270 ARG A N 1
ATOM 2322 C CA . ARG A 1 270 ? -9.192 -2.859 33.942 1.00 87.75 270 ARG A CA 1
ATOM 2323 C C . ARG A 1 270 ? -9.830 -3.211 32.591 1.00 87.75 270 ARG A C 1
ATOM 2325 O O . ARG A 1 270 ? -9.141 -3.706 31.701 1.00 87.75 270 ARG A O 1
ATOM 2332 N N . ASN A 1 271 ? -11.103 -2.862 32.395 1.00 87.56 271 ASN A N 1
ATOM 2333 C CA . ASN A 1 271 ? -11.813 -3.055 31.125 1.00 87.56 271 ASN A CA 1
ATOM 2334 C C . ASN A 1 271 ? -11.275 -2.151 30.003 1.00 87.56 271 ASN A C 1
ATOM 2336 O O . ASN A 1 271 ? -11.113 -2.604 28.873 1.00 87.56 271 ASN A O 1
ATOM 2340 N N . GLU A 1 272 ? -10.935 -0.894 30.296 1.00 91.44 272 GLU A N 1
ATOM 2341 C CA . GLU A 1 272 ? -10.268 -0.006 29.339 1.00 91.44 272 GLU A CA 1
ATOM 2342 C C . GLU A 1 272 ? -8.913 -0.554 28.890 1.00 91.44 272 GLU A C 1
ATOM 2344 O O . GLU A 1 272 ? -8.608 -0.504 27.700 1.00 91.44 272 GLU A O 1
ATOM 2349 N N . LEU A 1 273 ? -8.097 -1.068 29.817 1.00 91.31 273 LEU A N 1
ATOM 2350 C CA . LEU A 1 273 ? -6.800 -1.667 29.498 1.00 91.31 273 LEU A CA 1
ATOM 2351 C C . LEU A 1 273 ? -6.965 -2.930 28.637 1.00 91.31 273 LEU A C 1
ATOM 2353 O O . LEU A 1 273 ? -6.200 -3.137 27.700 1.00 91.31 273 LEU A O 1
ATOM 2357 N N . LEU A 1 274 ? -8.014 -3.719 28.880 1.00 89.75 274 LEU A N 1
ATOM 2358 C CA . LEU A 1 274 ? -8.385 -4.885 28.072 1.00 89.75 274 LEU A CA 1
ATOM 2359 C C . LEU A 1 274 ? -8.891 -4.507 26.664 1.00 89.75 274 LEU A C 1
ATOM 2361 O O . LEU A 1 274 ? -8.606 -5.208 25.695 1.00 89.75 274 LEU A O 1
ATOM 2365 N N . ILE A 1 275 ? -9.591 -3.380 26.510 1.00 89.94 275 ILE A N 1
ATOM 2366 C CA . ILE A 1 275 ? -9.966 -2.840 25.191 1.00 89.94 275 ILE A CA 1
ATOM 2367 C C . ILE A 1 275 ? -8.726 -2.301 24.457 1.00 89.94 275 ILE A C 1
ATOM 2369 O O . ILE A 1 275 ? -8.535 -2.593 23.276 1.00 89.94 275 ILE A O 1
ATOM 2373 N N . LYS A 1 276 ? -7.852 -1.567 25.160 1.00 91.81 276 LYS A N 1
ATOM 2374 C CA . LYS A 1 276 ? -6.581 -1.046 24.627 1.00 91.81 276 LYS A CA 1
ATOM 2375 C C . LYS A 1 276 ? -5.654 -2.182 24.185 1.00 91.81 276 LYS A C 1
ATOM 2377 O O . LYS A 1 276 ? -5.084 -2.099 23.102 1.00 91.81 276 LYS A O 1
ATOM 2382 N N . SER A 1 277 ? -5.558 -3.274 24.947 1.00 89.25 277 SER A N 1
ATOM 2383 C CA . SER A 1 277 ? -4.757 -4.438 24.560 1.00 89.25 277 SER A CA 1
ATOM 2384 C C . SER A 1 277 ? -5.346 -5.170 23.348 1.00 89.25 277 SER A C 1
ATOM 2386 O O . SER A 1 277 ? -4.607 -5.471 22.415 1.00 89.25 277 SER A O 1
ATOM 2388 N N . LYS A 1 278 ? -6.671 -5.361 23.266 1.00 89.06 278 LYS A N 1
ATOM 2389 C CA . LYS A 1 278 ? -7.318 -5.909 22.055 1.00 89.06 278 LYS A CA 1
ATOM 2390 C C . LYS A 1 278 ? -7.057 -5.052 20.805 1.00 89.06 278 LYS A C 1
ATOM 2392 O O . LYS A 1 278 ? -6.830 -5.613 19.735 1.00 89.06 278 LYS A O 1
ATOM 2397 N N . ALA A 1 279 ? -7.027 -3.722 20.936 1.00 90.25 279 ALA A N 1
ATOM 2398 C CA . ALA A 1 279 ? -6.662 -2.819 19.841 1.00 90.25 279 ALA A CA 1
ATOM 2399 C C . ALA A 1 279 ? -5.176 -2.949 19.445 1.00 90.25 279 ALA A C 1
ATOM 2401 O O . ALA A 1 279 ? -4.878 -3.205 18.281 1.00 90.25 279 ALA A O 1
ATOM 2402 N N . LEU A 1 280 ? -4.252 -2.885 20.413 1.00 89.94 280 LEU A N 1
ATOM 2403 C CA . LEU A 1 280 ? -2.811 -3.059 20.173 1.00 89.94 280 LEU A CA 1
ATOM 2404 C C . LEU A 1 280 ? -2.469 -4.429 19.562 1.00 89.94 280 LEU A C 1
ATOM 2406 O O . LEU A 1 280 ? -1.526 -4.536 18.780 1.00 89.94 280 LEU A O 1
ATOM 2410 N N . LEU A 1 281 ? -3.234 -5.476 19.888 1.00 89.12 281 LEU A N 1
ATOM 2411 C CA . LEU A 1 281 ? -3.108 -6.797 19.273 1.00 89.12 281 LEU A CA 1
ATOM 2412 C C . LEU A 1 281 ? -3.503 -6.757 17.791 1.00 89.12 281 LEU A C 1
ATOM 2414 O O . LEU A 1 281 ? -2.761 -7.274 16.956 1.00 89.12 281 LEU A O 1
ATOM 2418 N N . ALA A 1 282 ? -4.624 -6.115 17.448 1.00 89.19 282 ALA A N 1
ATOM 2419 C CA . ALA A 1 282 ? -5.053 -5.945 16.059 1.00 89.19 282 ALA A CA 1
ATOM 2420 C C . ALA A 1 282 ? -4.038 -5.122 15.242 1.00 89.19 282 ALA A C 1
ATOM 2422 O O . ALA A 1 282 ? -3.663 -5.527 14.139 1.00 89.19 282 ALA A O 1
ATOM 2423 N N . ASP A 1 283 ? -3.514 -4.033 15.812 1.00 90.06 283 ASP A N 1
ATOM 2424 C CA . ASP A 1 283 ? -2.451 -3.232 15.199 1.00 90.06 283 ASP A CA 1
ATOM 2425 C C . ASP A 1 283 ? -1.160 -4.046 15.014 1.00 90.06 283 ASP A C 1
ATOM 2427 O O . ASP A 1 283 ? -0.518 -3.968 13.964 1.00 90.06 283 ASP A O 1
ATOM 2431 N N . ALA A 1 284 ? -0.772 -4.872 15.992 1.00 89.31 284 ALA A N 1
ATOM 2432 C CA . ALA A 1 284 ? 0.404 -5.738 15.889 1.00 89.31 284 ALA A CA 1
ATOM 2433 C C . ALA A 1 284 ? 0.254 -6.809 14.793 1.00 89.31 284 ALA A C 1
ATOM 2435 O O . ALA A 1 284 ? 1.220 -7.088 14.076 1.00 89.31 284 ALA A O 1
ATOM 2436 N N . TRP A 1 285 ? -0.940 -7.385 14.621 1.00 87.75 285 TRP A N 1
ATOM 2437 C CA . TRP A 1 285 ? -1.231 -8.321 13.530 1.00 87.75 285 TRP A CA 1
ATOM 2438 C C . TRP A 1 285 ? -1.224 -7.630 12.161 1.00 87.75 285 TRP A C 1
ATOM 2440 O O . TRP A 1 285 ? -0.514 -8.090 11.267 1.00 87.75 285 TRP A O 1
ATOM 2450 N N . SER A 1 286 ? -1.893 -6.482 12.023 1.00 89.62 286 SER A N 1
ATOM 2451 C CA . SER A 1 286 ? -1.884 -5.661 10.801 1.00 89.62 286 SER A CA 1
ATOM 2452 C C . SER A 1 286 ? -0.459 -5.268 10.378 1.00 89.62 286 SER A C 1
ATOM 2454 O O . SER A 1 286 ? -0.049 -5.475 9.233 1.00 89.62 286 SER A O 1
ATOM 2456 N N . ASN A 1 287 ? 0.367 -4.805 11.322 1.00 89.56 287 ASN A N 1
ATOM 2457 C CA . ASN A 1 287 ? 1.773 -4.492 11.057 1.00 89.56 287 ASN A CA 1
ATOM 2458 C C . ASN A 1 287 ? 2.590 -5.732 10.644 1.00 89.56 287 ASN A C 1
ATOM 2460 O O . ASN A 1 287 ? 3.427 -5.638 9.746 1.00 89.56 287 ASN A O 1
ATOM 2464 N N . ASN A 1 288 ? 2.339 -6.901 11.244 1.00 90.38 288 ASN A N 1
ATOM 2465 C CA . ASN A 1 288 ? 2.988 -8.166 10.877 1.00 90.38 288 ASN A CA 1
ATOM 2466 C C . ASN A 1 288 ? 2.616 -8.608 9.445 1.00 90.38 288 ASN A C 1
ATOM 2468 O O . ASN A 1 288 ? 3.480 -9.034 8.679 1.00 90.38 288 ASN A O 1
ATOM 2472 N N . GLU A 1 289 ? 1.353 -8.453 9.043 1.00 89.88 289 GLU A N 1
ATOM 2473 C CA . GLU A 1 289 ? 0.906 -8.700 7.665 1.00 89.88 289 GLU A CA 1
ATOM 2474 C C . GLU A 1 289 ? 1.560 -7.735 6.668 1.00 89.88 289 GLU A C 1
ATOM 2476 O O . GLU A 1 289 ? 2.078 -8.173 5.639 1.00 89.88 289 GLU A O 1
ATOM 2481 N N . VAL A 1 290 ? 1.648 -6.443 7.003 1.00 93.12 290 VAL A N 1
ATOM 2482 C CA . VAL A 1 290 ? 2.356 -5.438 6.192 1.00 93.12 290 VAL A CA 1
ATOM 2483 C C . VAL A 1 290 ? 3.856 -5.746 6.073 1.00 93.12 290 VAL A C 1
ATOM 2485 O O . VAL A 1 290 ? 4.436 -5.540 5.005 1.00 93.12 290 VAL A O 1
ATOM 2488 N N . ILE A 1 291 ? 4.505 -6.260 7.124 1.00 91.88 291 ILE A N 1
ATOM 2489 C CA . ILE A 1 291 ? 5.912 -6.698 7.077 1.00 91.88 291 ILE A CA 1
ATOM 2490 C C . ILE A 1 291 ? 6.069 -7.909 6.146 1.00 91.88 291 ILE A C 1
ATOM 2492 O O . ILE A 1 291 ? 6.891 -7.866 5.230 1.00 91.88 291 ILE A O 1
ATOM 2496 N N . LYS A 1 292 ? 5.230 -8.942 6.292 1.00 92.38 292 LYS A N 1
ATOM 2497 C CA . LYS A 1 292 ? 5.230 -10.123 5.406 1.00 92.38 292 LYS A CA 1
ATOM 2498 C C . LYS A 1 292 ? 4.972 -9.748 3.943 1.00 92.38 292 LYS A C 1
ATOM 2500 O O . LYS A 1 292 ? 5.646 -10.260 3.051 1.00 92.38 292 LYS A O 1
ATOM 2505 N N . ALA A 1 293 ? 4.050 -8.820 3.684 1.00 94.56 293 ALA A N 1
ATOM 2506 C CA . ALA A 1 293 ? 3.781 -8.307 2.342 1.00 94.56 293 ALA A CA 1
ATOM 2507 C C . ALA A 1 293 ? 4.999 -7.576 1.748 1.00 94.56 293 ALA A C 1
ATOM 2509 O O . ALA A 1 293 ? 5.335 -7.797 0.583 1.00 94.56 293 ALA A O 1
ATOM 2510 N N . LYS A 1 294 ? 5.713 -6.769 2.550 1.00 95.38 294 LYS A N 1
ATOM 2511 C CA . LYS A 1 294 ? 6.976 -6.127 2.142 1.00 95.38 294 LYS A CA 1
ATOM 2512 C C . LYS A 1 294 ? 8.065 -7.155 1.829 1.00 95.38 294 LYS A C 1
ATOM 2514 O O . LYS A 1 294 ? 8.708 -7.032 0.793 1.00 95.38 294 LYS A O 1
ATOM 2519 N N . GLU A 1 295 ? 8.242 -8.191 2.652 1.00 94.19 295 GLU A N 1
ATOM 2520 C CA . GLU A 1 295 ? 9.190 -9.276 2.351 1.00 94.19 295 GLU A CA 1
ATOM 2521 C C . GLU A 1 295 ? 8.867 -9.987 1.030 1.00 94.19 295 GLU A C 1
ATOM 2523 O O . GLU A 1 295 ? 9.768 -10.283 0.246 1.00 94.19 295 GLU A O 1
ATOM 2528 N N . VAL A 1 296 ? 7.587 -10.272 0.765 1.00 96.44 296 VAL A N 1
ATOM 2529 C CA . VAL A 1 296 ? 7.154 -10.897 -0.493 1.00 96.44 296 VAL A CA 1
ATOM 2530 C C . VAL A 1 296 ? 7.419 -9.972 -1.684 1.00 96.44 296 VAL A C 1
ATOM 2532 O O . VAL A 1 296 ? 7.938 -10.443 -2.694 1.00 96.44 296 VAL A O 1
ATOM 2535 N N . ALA A 1 297 ? 7.140 -8.672 -1.560 1.00 95.81 297 ALA A N 1
ATOM 2536 C CA . ALA A 1 297 ? 7.422 -7.687 -2.604 1.00 95.81 297 ALA A CA 1
ATOM 2537 C C . ALA A 1 297 ? 8.931 -7.553 -2.892 1.00 95.81 297 ALA A C 1
ATOM 2539 O O . ALA A 1 297 ? 9.330 -7.559 -4.055 1.00 95.81 297 ALA A O 1
ATOM 2540 N N . ILE A 1 298 ? 9.780 -7.529 -1.856 1.00 96.38 298 ILE A N 1
ATOM 2541 C CA . ILE A 1 298 ? 11.246 -7.525 -2.002 1.00 96.38 298 ILE A CA 1
ATOM 2542 C C . ILE A 1 298 ? 11.707 -8.796 -2.732 1.00 96.38 298 ILE A C 1
ATOM 2544 O O . ILE A 1 298 ? 12.369 -8.700 -3.762 1.00 96.38 298 ILE A O 1
ATOM 2548 N N . ARG A 1 299 ? 11.255 -9.982 -2.298 1.00 97.06 299 ARG A N 1
ATOM 2549 C CA . ARG A 1 299 ? 11.572 -11.270 -2.953 1.00 97.06 299 ARG A CA 1
ATOM 2550 C C . ARG A 1 299 ? 11.053 -11.380 -4.394 1.00 97.06 299 ARG A C 1
ATOM 2552 O O . ARG A 1 299 ? 11.542 -12.222 -5.147 1.00 97.06 299 ARG A O 1
ATOM 2559 N N . GLN A 1 300 ? 10.038 -10.604 -4.781 1.00 96.50 300 GLN A N 1
ATOM 2560 C CA . GLN A 1 300 ? 9.574 -10.492 -6.170 1.00 96.50 300 GLN A CA 1
ATOM 2561 C C . GLN A 1 300 ? 10.465 -9.536 -6.974 1.00 96.50 300 GLN A C 1
ATOM 2563 O O . GLN A 1 300 ? 10.883 -9.880 -8.079 1.00 96.50 300 GLN A O 1
ATOM 2568 N N . GLN A 1 301 ? 10.814 -8.378 -6.406 1.00 95.81 301 GLN A N 1
ATOM 2569 C CA . GLN A 1 301 ? 11.727 -7.411 -7.015 1.00 95.81 301 GLN A CA 1
ATOM 2570 C C . GLN A 1 301 ? 13.116 -8.017 -7.262 1.00 95.81 301 GLN A C 1
ATOM 2572 O O . GLN A 1 301 ? 13.668 -7.846 -8.344 1.00 95.81 301 GLN A O 1
ATOM 2577 N N . GLU A 1 302 ? 13.655 -8.786 -6.312 1.00 96.50 302 GLU A N 1
ATOM 2578 C CA . GLU A 1 302 ? 14.930 -9.502 -6.452 1.00 96.50 302 GLU A CA 1
ATOM 2579 C C . GLU A 1 302 ? 14.930 -10.462 -7.651 1.00 96.50 302 GLU A C 1
ATOM 2581 O O . GLU A 1 302 ? 15.866 -10.437 -8.452 1.00 96.50 302 GLU A O 1
ATOM 2586 N N . ARG A 1 303 ? 13.860 -11.252 -7.835 1.00 97.94 303 ARG A N 1
ATOM 2587 C CA . ARG A 1 303 ? 13.708 -12.151 -8.997 1.00 97.94 303 ARG A CA 1
ATOM 2588 C C . ARG A 1 303 ? 13.637 -11.379 -10.309 1.00 97.94 303 ARG A C 1
ATOM 2590 O O . ARG A 1 303 ? 14.332 -11.733 -11.254 1.00 97.94 303 ARG A O 1
ATOM 2597 N N . LEU A 1 304 ? 12.845 -10.306 -10.361 1.00 97.81 304 LEU A N 1
ATOM 2598 C CA . LEU A 1 304 ? 12.741 -9.460 -11.553 1.00 97.81 304 LEU A CA 1
ATOM 2599 C C . LEU A 1 304 ? 14.094 -8.822 -11.904 1.00 97.81 304 LEU A C 1
ATOM 2601 O O . LEU A 1 304 ? 14.480 -8.813 -13.070 1.00 97.81 304 LEU A O 1
ATOM 2605 N N . CYS A 1 305 ? 14.856 -8.363 -10.909 1.00 96.75 305 CYS A N 1
ATOM 2606 C CA . CYS A 1 305 ? 16.220 -7.873 -11.101 1.00 96.75 305 CYS A CA 1
ATOM 2607 C C . CYS A 1 305 ? 17.167 -8.967 -11.625 1.00 96.75 305 CYS A C 1
ATOM 2609 O O . CYS A 1 305 ? 17.965 -8.688 -12.518 1.00 96.75 305 CYS A O 1
ATOM 2611 N N . GLN A 1 306 ? 17.068 -10.206 -11.129 1.00 97.69 306 GLN A N 1
ATOM 2612 C CA . GLN A 1 306 ? 17.861 -11.345 -11.614 1.00 97.69 306 GLN A CA 1
ATOM 2613 C C . GLN A 1 306 ? 17.507 -11.720 -13.062 1.00 97.69 306 GLN A C 1
ATOM 2615 O O . GLN A 1 306 ? 18.403 -11.849 -13.895 1.00 97.69 306 GLN A O 1
ATOM 2620 N N . GLU A 1 307 ? 16.218 -11.821 -13.399 1.00 97.88 307 GLU A N 1
ATOM 2621 C CA . GLU A 1 307 ? 15.757 -12.072 -14.770 1.00 97.88 307 GLU A CA 1
ATOM 2622 C C . GLU A 1 307 ? 16.199 -10.974 -15.747 1.00 97.88 307 GLU A C 1
ATOM 2624 O O . GLU A 1 307 ? 16.625 -11.264 -16.865 1.00 97.88 307 GLU A O 1
ATOM 2629 N N . LEU A 1 308 ? 16.076 -9.704 -15.350 1.00 97.88 308 LEU A N 1
ATOM 2630 C CA . LEU A 1 308 ? 16.511 -8.572 -16.166 1.00 97.88 308 LEU A CA 1
ATOM 2631 C C . LEU A 1 308 ? 18.034 -8.559 -16.323 1.00 97.88 308 LEU A C 1
ATOM 2633 O O . LEU A 1 308 ? 18.518 -8.294 -17.420 1.00 97.88 308 LEU A O 1
ATOM 2637 N N . HIS A 1 309 ? 18.788 -8.909 -15.277 1.00 97.56 309 HIS A N 1
ATOM 2638 C CA . HIS A 1 309 ? 20.239 -9.055 -15.365 1.00 97.56 309 HIS A CA 1
ATOM 2639 C C . HIS A 1 309 ? 20.633 -10.142 -16.375 1.00 97.56 309 HIS A C 1
ATOM 2641 O O . HIS A 1 309 ? 21.433 -9.861 -17.261 1.00 97.56 309 HIS A O 1
ATOM 2647 N N . GLN A 1 310 ? 20.017 -11.329 -16.313 1.00 97.75 310 GLN A N 1
ATOM 2648 C CA . GLN A 1 310 ? 20.249 -12.424 -17.269 1.00 97.75 310 GLN A CA 1
ATOM 2649 C C . GLN A 1 310 ? 19.909 -12.022 -18.714 1.00 97.75 310 GLN A C 1
ATOM 2651 O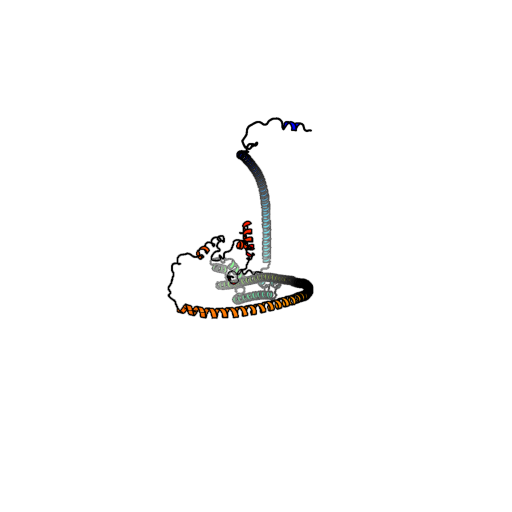 O . GLN A 1 310 ? 20.678 -12.282 -19.638 1.00 97.75 310 GLN A O 1
ATOM 2656 N N . LYS A 1 311 ? 18.783 -11.327 -18.927 1.00 97.75 311 LYS A N 1
ATOM 2657 C CA . LYS A 1 311 ? 18.404 -10.797 -20.250 1.00 97.75 311 LYS A CA 1
ATOM 2658 C C . LYS A 1 311 ? 19.432 -9.771 -20.758 1.00 97.75 311 LYS A C 1
ATOM 2660 O O . LYS A 1 311 ? 19.750 -9.761 -21.944 1.00 97.75 311 LYS A O 1
ATOM 2665 N N . VAL A 1 312 ? 19.996 -8.949 -19.869 1.00 97.94 312 VAL A N 1
ATOM 2666 C CA . VAL A 1 312 ? 21.034 -7.956 -20.199 1.00 97.94 312 VAL A CA 1
ATOM 2667 C C . VAL A 1 312 ? 22.415 -8.584 -20.428 1.00 97.94 312 VAL A C 1
ATOM 2669 O O . VAL A 1 312 ? 23.140 -8.084 -21.286 1.00 97.94 312 VAL A O 1
ATOM 2672 N N . THR A 1 313 ? 22.805 -9.660 -19.733 1.00 97.44 313 THR A N 1
ATOM 2673 C CA . THR A 1 313 ? 24.070 -10.366 -20.024 1.00 97.44 313 THR A CA 1
ATOM 2674 C C . THR A 1 313 ? 24.009 -11.050 -21.384 1.00 97.44 313 THR A C 1
ATOM 2676 O O . THR A 1 313 ? 24.870 -10.776 -22.216 1.00 97.44 313 THR A O 1
ATOM 2679 N N . ILE A 1 314 ? 22.931 -11.790 -21.670 1.00 97.69 314 ILE A N 1
ATOM 2680 C CA . ILE A 1 314 ? 22.705 -12.430 -22.978 1.00 97.69 314 ILE A CA 1
ATOM 2681 C C . ILE A 1 314 ? 22.704 -11.386 -24.107 1.00 97.69 314 ILE A C 1
ATOM 2683 O O . ILE A 1 314 ? 23.344 -11.577 -25.137 1.00 97.69 314 ILE A O 1
ATOM 2687 N N . TRP A 1 315 ? 22.043 -10.238 -23.915 1.00 97.44 315 TRP A N 1
ATOM 2688 C CA . TRP A 1 315 ? 22.047 -9.161 -24.913 1.00 97.44 315 TRP A CA 1
ATOM 2689 C C . TRP A 1 315 ? 23.437 -8.530 -25.119 1.00 97.44 315 TRP A C 1
ATOM 2691 O O . TRP A 1 315 ? 23.799 -8.185 -26.246 1.00 97.44 315 TRP A O 1
ATOM 2701 N N . ARG A 1 316 ? 24.246 -8.392 -24.057 1.00 97.19 316 ARG A N 1
ATOM 2702 C CA . ARG A 1 316 ? 25.638 -7.914 -24.163 1.00 97.19 316 ARG A CA 1
ATOM 2703 C C . ARG A 1 316 ? 26.516 -8.908 -24.916 1.00 97.19 316 ARG A C 1
ATOM 2705 O O . ARG A 1 316 ? 27.291 -8.482 -25.765 1.00 97.19 316 ARG A O 1
ATOM 2712 N N . GLU A 1 317 ? 26.377 -10.200 -24.634 1.00 96.00 317 GLU A N 1
ATOM 2713 C CA . GLU A 1 317 ? 27.073 -11.282 -25.338 1.00 96.00 317 GLU A CA 1
ATOM 2714 C C . GLU A 1 317 ? 26.723 -11.252 -26.832 1.00 96.00 317 GLU A C 1
ATOM 2716 O O . GLU A 1 317 ? 27.612 -11.066 -27.661 1.00 96.00 317 GLU A O 1
ATOM 2721 N N . GLN A 1 318 ? 25.429 -11.251 -27.167 1.00 96.12 318 GLN A N 1
ATOM 2722 C CA . GLN A 1 318 ? 24.937 -11.124 -28.545 1.00 96.12 318 GLN A CA 1
ATOM 2723 C C . GLN A 1 318 ? 25.444 -9.854 -29.247 1.00 96.12 318 GLN A C 1
ATOM 2725 O O . GLN A 1 318 ? 25.829 -9.909 -30.415 1.00 96.12 318 GLN A O 1
ATOM 2730 N N . LYS A 1 319 ? 25.483 -8.692 -28.571 1.00 96.31 319 LYS A N 1
ATOM 2731 C CA . LYS A 1 319 ? 25.993 -7.466 -29.210 1.00 96.31 319 LYS A CA 1
ATOM 2732 C C . LYS A 1 319 ? 27.518 -7.478 -29.380 1.00 96.31 319 LYS A C 1
ATOM 2734 O O . LYS A 1 319 ? 28.001 -6.915 -30.360 1.00 96.31 319 LYS A O 1
ATOM 2739 N N . LEU A 1 320 ? 28.269 -8.142 -28.499 1.00 95.75 320 LEU A N 1
ATOM 2740 C CA . LEU A 1 320 ? 29.710 -8.367 -28.675 1.00 95.75 320 LEU A CA 1
ATOM 2741 C C . LEU A 1 320 ? 30.004 -9.357 -29.813 1.00 95.75 320 LEU A C 1
ATOM 2743 O O . LEU A 1 320 ? 30.965 -9.156 -30.550 1.00 95.75 320 LEU A O 1
ATOM 2747 N N . GLU A 1 321 ? 29.183 -10.391 -29.995 1.00 94.94 321 GLU A N 1
ATOM 2748 C CA . GLU A 1 321 ? 29.270 -11.302 -31.145 1.00 94.94 321 GLU A CA 1
ATOM 2749 C C . GLU A 1 321 ? 28.971 -10.581 -32.464 1.00 94.94 321 GLU A C 1
ATOM 2751 O O . GLU A 1 321 ? 29.751 -10.690 -33.409 1.00 94.94 321 GLU A O 1
ATOM 2756 N N . LEU A 1 322 ? 27.909 -9.767 -32.511 1.00 96.75 322 LEU A N 1
ATOM 2757 C CA . LEU A 1 322 ? 27.599 -8.933 -33.677 1.00 96.75 322 LEU A CA 1
ATOM 2758 C C . LEU A 1 322 ? 28.748 -7.977 -34.027 1.00 96.75 322 LEU A C 1
ATOM 2760 O O . LEU A 1 322 ? 29.101 -7.881 -35.195 1.00 96.75 322 LEU A O 1
ATOM 2764 N N . LEU A 1 323 ? 29.361 -7.314 -33.038 1.00 95.06 323 LEU A N 1
ATOM 2765 C CA . LEU A 1 323 ? 30.505 -6.422 -33.277 1.00 95.06 323 LEU A CA 1
ATOM 2766 C C . LEU A 1 323 ? 31.716 -7.173 -33.855 1.00 95.06 323 LEU A C 1
ATOM 2768 O O . LEU A 1 323 ? 32.307 -6.701 -34.820 1.00 95.06 323 LEU A O 1
ATOM 2772 N N . LYS A 1 324 ? 32.043 -8.369 -33.344 1.00 96.44 324 LYS A N 1
ATOM 2773 C CA . LYS A 1 324 ? 33.119 -9.209 -33.908 1.00 96.44 324 LYS A CA 1
ATOM 2774 C C . LYS A 1 324 ? 32.838 -9.613 -35.357 1.00 96.44 324 LYS A C 1
ATOM 2776 O O . LYS A 1 324 ? 33.744 -9.594 -36.182 1.00 96.44 324 LYS A O 1
ATOM 2781 N N . LEU A 1 325 ? 31.590 -9.961 -35.679 1.00 96.19 325 LEU A N 1
ATOM 2782 C CA . LEU A 1 325 ? 31.187 -10.311 -37.045 1.00 96.19 325 LEU A CA 1
ATOM 2783 C C . LEU A 1 325 ? 31.201 -9.088 -37.980 1.00 96.19 325 LEU A C 1
ATOM 2785 O O . LEU A 1 325 ? 31.628 -9.207 -39.127 1.00 96.19 325 LEU A O 1
ATOM 2789 N N . GLU A 1 326 ? 30.789 -7.912 -37.497 1.00 92.56 326 GLU A N 1
ATOM 2790 C CA . GLU A 1 326 ? 30.907 -6.628 -38.207 1.00 92.56 326 GLU A CA 1
ATOM 2791 C C . GLU A 1 326 ? 32.392 -6.295 -38.492 1.00 92.56 326 GLU A C 1
ATOM 2793 O O . GLU A 1 326 ? 32.739 -5.953 -39.626 1.00 92.56 326 GLU A O 1
ATOM 2798 N N . GLU A 1 327 ? 33.286 -6.477 -37.513 1.00 91.38 327 GLU A N 1
ATOM 2799 C CA . GLU A 1 327 ? 34.741 -6.303 -37.655 1.00 91.38 327 GLU A CA 1
ATOM 2800 C C . GLU A 1 327 ? 35.368 -7.308 -38.636 1.00 91.38 327 GLU A C 1
ATOM 2802 O O . GLU A 1 327 ? 36.095 -6.902 -39.544 1.00 91.38 327 GLU A O 1
ATOM 2807 N N . GLU A 1 328 ? 35.051 -8.601 -38.519 1.00 93.06 328 GLU A N 1
ATOM 2808 C CA . GLU A 1 328 ? 35.515 -9.649 -39.437 1.00 93.06 328 GLU A CA 1
ATOM 2809 C C . GLU A 1 328 ? 35.052 -9.430 -40.883 1.00 93.06 328 GLU A C 1
ATOM 2811 O O . GLU A 1 328 ? 35.774 -9.750 -41.828 1.00 93.06 328 GLU A O 1
ATOM 2816 N N . MET A 1 329 ? 33.836 -8.921 -41.085 1.00 89.31 329 MET A N 1
ATOM 2817 C CA . MET A 1 329 ? 33.352 -8.582 -42.422 1.00 89.31 329 MET A CA 1
ATOM 2818 C C . MET A 1 329 ? 34.055 -7.330 -42.956 1.00 89.31 329 MET A C 1
ATOM 2820 O O . MET A 1 329 ? 34.396 -7.284 -44.138 1.00 89.31 329 MET A O 1
ATOM 2824 N N . ALA A 1 330 ? 34.347 -6.346 -42.100 1.00 93.31 330 ALA A N 1
ATOM 2825 C CA . ALA A 1 330 ? 35.099 -5.154 -42.480 1.00 93.31 330 ALA A CA 1
ATOM 2826 C C . ALA A 1 330 ? 36.571 -5.452 -42.829 1.00 93.31 330 ALA A C 1
ATOM 2828 O O . ALA A 1 330 ? 37.094 -4.851 -43.770 1.00 93.31 330 ALA A O 1
ATOM 2829 N N . THR A 1 331 ? 37.247 -6.379 -42.137 1.00 91.38 331 THR A N 1
ATOM 2830 C CA . THR A 1 331 ? 38.606 -6.811 -42.520 1.00 91.38 331 THR A CA 1
ATOM 2831 C C . THR A 1 331 ? 38.590 -7.556 -43.849 1.00 91.38 331 THR A C 1
ATOM 2833 O O . THR A 1 331 ? 39.300 -7.148 -44.766 1.00 91.38 331 THR A O 1
ATOM 2836 N N . LYS A 1 332 ? 37.701 -8.546 -44.016 1.00 92.38 332 LYS A N 1
ATOM 2837 C CA . LYS A 1 332 ? 37.535 -9.285 -45.282 1.00 92.38 332 LYS A CA 1
ATOM 2838 C C . LYS A 1 332 ? 37.214 -8.351 -46.455 1.00 92.38 332 LYS A C 1
ATOM 2840 O O . LYS A 1 332 ? 37.728 -8.560 -47.552 1.00 92.38 332 LYS A O 1
ATOM 2845 N N . LEU A 1 333 ? 36.403 -7.307 -46.261 1.00 91.44 333 LEU A N 1
ATOM 2846 C CA . LEU A 1 333 ? 36.139 -6.304 -47.303 1.00 91.44 333 LEU A CA 1
ATOM 2847 C C . LEU A 1 333 ? 37.402 -5.507 -47.667 1.00 91.44 333 LEU A C 1
ATOM 2849 O O . LEU A 1 333 ? 37.749 -5.453 -48.845 1.00 91.44 333 LEU A O 1
ATOM 2853 N N . ARG A 1 334 ? 38.136 -4.979 -46.676 1.00 91.19 334 ARG A N 1
ATOM 2854 C CA . ARG A 1 334 ? 39.397 -4.241 -46.896 1.00 91.19 334 ARG A CA 1
ATOM 2855 C C . ARG A 1 334 ? 40.466 -5.090 -47.587 1.00 91.19 334 ARG A C 1
ATOM 2857 O O . ARG A 1 334 ? 41.161 -4.593 -48.466 1.00 91.19 334 ARG A O 1
ATOM 2864 N N . GLU A 1 335 ? 40.585 -6.365 -47.224 1.00 91.19 335 GLU A N 1
ATOM 2865 C CA . GLU A 1 335 ? 41.496 -7.318 -47.871 1.00 91.19 335 GLU A CA 1
ATOM 2866 C C . GLU A 1 335 ? 41.115 -7.555 -49.339 1.00 91.19 335 GLU A C 1
ATOM 2868 O O . GLU A 1 335 ? 41.974 -7.499 -50.217 1.00 91.19 335 GLU A O 1
ATOM 2873 N N . ASN A 1 336 ? 39.822 -7.737 -49.632 1.00 90.56 336 ASN A N 1
ATOM 2874 C CA . ASN A 1 336 ? 39.325 -7.877 -51.003 1.00 90.56 336 ASN A CA 1
ATOM 2875 C C . ASN A 1 336 ? 39.503 -6.594 -51.839 1.00 90.56 336 ASN A C 1
ATOM 2877 O O . ASN A 1 336 ? 39.765 -6.674 -53.039 1.00 90.56 336 ASN A O 1
ATOM 2881 N N . GLU A 1 337 ? 39.366 -5.412 -51.239 1.00 87.56 337 GLU A N 1
ATOM 2882 C CA . GLU A 1 337 ? 39.624 -4.123 -51.896 1.00 87.56 337 GLU A CA 1
ATOM 2883 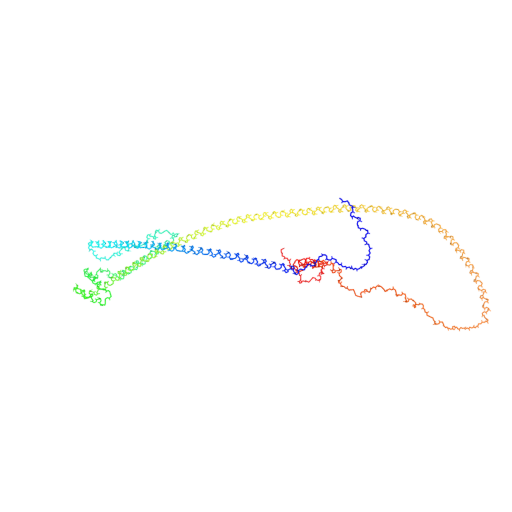C C . GLU A 1 337 ? 41.118 -3.922 -52.176 1.00 87.56 337 GLU A C 1
ATOM 2885 O O . GLU A 1 337 ? 41.495 -3.616 -53.309 1.00 87.56 337 GLU A O 1
ATOM 2890 N N . ALA A 1 338 ? 41.982 -4.190 -51.193 1.00 91.38 338 ALA A N 1
ATOM 2891 C CA . ALA A 1 338 ? 43.431 -4.145 -51.361 1.00 91.38 338 ALA A CA 1
ATOM 2892 C C . ALA A 1 338 ? 43.922 -5.146 -52.423 1.00 91.38 338 ALA A C 1
ATOM 2894 O O . ALA A 1 338 ? 44.766 -4.797 -53.249 1.00 91.38 338 ALA A O 1
ATOM 2895 N N . ALA A 1 339 ? 43.359 -6.359 -52.463 1.00 92.12 339 ALA A N 1
ATOM 2896 C CA . ALA A 1 339 ? 43.682 -7.369 -53.469 1.00 92.12 339 ALA A CA 1
ATOM 2897 C C . ALA A 1 339 ? 43.273 -6.945 -54.893 1.00 92.12 339 ALA A C 1
ATOM 2899 O O . ALA A 1 339 ? 44.036 -7.163 -55.836 1.00 92.12 339 ALA A O 1
ATOM 2900 N N . LYS A 1 340 ? 42.110 -6.293 -55.063 1.00 90.19 340 LYS A N 1
ATOM 2901 C CA . LYS A 1 340 ? 41.695 -5.713 -56.356 1.00 90.19 340 LYS A CA 1
ATOM 2902 C C . LYS A 1 340 ? 42.662 -4.622 -56.812 1.00 90.19 340 LYS A C 1
ATOM 2904 O O . LYS A 1 340 ? 43.166 -4.695 -57.930 1.00 90.19 340 LYS A O 1
ATOM 2909 N N . LEU A 1 341 ? 42.975 -3.665 -55.936 1.00 90.81 341 LEU A N 1
ATOM 2910 C CA . LEU A 1 341 ? 43.904 -2.570 -56.240 1.00 90.81 341 LEU A CA 1
ATOM 2911 C C . LEU A 1 341 ? 45.313 -3.092 -56.569 1.00 90.81 341 LEU A C 1
ATOM 2913 O O . LEU A 1 341 ? 45.935 -2.627 -57.522 1.00 90.81 341 LEU A O 1
ATOM 2917 N N . ALA A 1 342 ? 45.802 -4.103 -55.845 1.00 92.50 342 ALA A N 1
ATOM 2918 C CA . ALA A 1 342 ? 47.070 -4.762 -56.150 1.00 92.50 342 ALA A CA 1
ATOM 2919 C C . ALA A 1 342 ? 47.053 -5.441 -57.533 1.00 92.50 342 ALA A C 1
ATOM 2921 O O . ALA A 1 342 ? 47.991 -5.268 -58.313 1.00 92.50 342 ALA A O 1
ATOM 2922 N N . ALA A 1 343 ? 45.973 -6.150 -57.879 1.00 91.25 343 ALA A N 1
ATOM 2923 C CA . ALA A 1 343 ? 45.816 -6.786 -59.187 1.00 91.25 343 ALA A CA 1
ATOM 2924 C C . ALA A 1 343 ? 45.713 -5.768 -60.342 1.00 91.25 343 ALA A C 1
ATOM 2926 O O . ALA A 1 343 ? 46.260 -6.003 -61.423 1.00 91.25 343 ALA A O 1
ATOM 2927 N N . GLU A 1 344 ? 45.059 -4.623 -60.129 1.00 88.50 344 GLU A N 1
ATOM 2928 C CA . GLU A 1 344 ? 45.016 -3.517 -61.094 1.00 88.50 344 GLU A CA 1
ATOM 2929 C C . GLU A 1 344 ? 46.403 -2.894 -61.300 1.00 88.50 344 GLU A C 1
ATOM 2931 O O . GLU A 1 344 ? 46.840 -2.738 -62.445 1.00 88.50 344 GLU A O 1
ATOM 2936 N N . VAL A 1 345 ? 47.141 -2.633 -60.214 1.00 90.19 345 VAL A N 1
ATOM 2937 C CA . VAL A 1 345 ? 48.526 -2.135 -60.261 1.00 90.19 345 VAL A CA 1
ATOM 2938 C C . VAL A 1 345 ? 49.458 -3.132 -60.958 1.00 90.19 345 VAL A C 1
ATOM 2940 O O . VAL A 1 345 ? 50.274 -2.721 -61.784 1.00 90.19 345 VAL A O 1
ATOM 2943 N N . GLU A 1 346 ? 49.322 -4.437 -60.715 1.00 88.56 346 GLU A N 1
ATOM 2944 C CA . GLU A 1 346 ? 50.064 -5.463 -61.456 1.00 88.56 346 GLU A CA 1
ATOM 2945 C C . GLU A 1 346 ? 49.744 -5.447 -62.957 1.00 88.56 346 GLU A C 1
ATOM 2947 O O . GLU A 1 346 ? 50.656 -5.496 -63.787 1.00 88.56 346 GLU A O 1
ATOM 2952 N N . GLN A 1 347 ? 48.466 -5.356 -63.339 1.00 86.25 347 GLN A N 1
ATOM 2953 C CA . GLN A 1 347 ? 48.086 -5.266 -64.750 1.00 86.25 347 GLN A CA 1
ATOM 2954 C C . GLN A 1 347 ? 48.625 -3.992 -65.409 1.00 86.25 347 GLN A C 1
ATOM 2956 O O . GLN A 1 347 ? 49.079 -4.040 -66.554 1.00 86.25 347 GLN A O 1
ATOM 2961 N N . GLU A 1 348 ? 48.606 -2.862 -64.705 1.00 85.06 348 GLU A N 1
ATOM 2962 C CA . GLU A 1 348 ? 49.244 -1.619 -65.134 1.00 85.06 348 GLU A CA 1
ATOM 2963 C C . GLU A 1 348 ? 50.754 -1.782 -65.324 1.00 85.06 348 GLU A C 1
ATOM 2965 O O . GLU A 1 348 ? 51.273 -1.415 -66.377 1.00 85.06 348 GLU A O 1
ATOM 2970 N N . GLN A 1 349 ? 51.467 -2.385 -64.370 1.00 85.25 349 GLN A N 1
ATOM 2971 C CA . GLN A 1 349 ? 52.904 -2.635 -64.495 1.00 85.25 349 GLN A CA 1
ATOM 2972 C C . GLN A 1 349 ? 53.219 -3.539 -65.694 1.00 85.25 349 GLN A C 1
ATOM 2974 O O . GLN A 1 349 ? 54.089 -3.201 -66.497 1.00 85.25 349 GLN A O 1
ATOM 2979 N N . ARG A 1 350 ? 52.461 -4.627 -65.896 1.00 88.25 350 ARG A N 1
ATOM 2980 C CA . ARG A 1 350 ? 52.596 -5.516 -67.066 1.00 88.25 350 ARG A CA 1
ATOM 2981 C C . ARG A 1 350 ? 52.360 -4.761 -68.387 1.00 88.25 350 ARG A C 1
ATOM 2983 O O . ARG A 1 350 ? 53.144 -4.915 -69.324 1.00 88.25 350 ARG A O 1
ATOM 2990 N N . LYS A 1 351 ? 51.346 -3.884 -68.457 1.00 85.56 351 LYS A N 1
ATOM 2991 C CA . LYS A 1 351 ? 51.084 -3.003 -69.619 1.00 85.56 351 LYS A CA 1
ATOM 2992 C C . LYS A 1 351 ? 52.229 -2.004 -69.852 1.00 85.56 351 LYS A C 1
ATOM 2994 O O . LYS A 1 351 ? 52.678 -1.851 -70.988 1.00 85.56 351 LYS A O 1
ATOM 2999 N N . ARG A 1 352 ? 52.730 -1.355 -68.793 1.00 85.94 352 ARG A N 1
ATOM 3000 C CA . ARG A 1 352 ? 53.838 -0.378 -68.837 1.00 85.94 352 ARG A CA 1
ATOM 3001 C C . ARG A 1 352 ? 55.158 -1.026 -69.279 1.00 85.94 352 ARG A C 1
ATOM 3003 O O . ARG A 1 352 ? 55.871 -0.428 -70.082 1.00 85.94 352 ARG A O 1
ATOM 3010 N N . LEU A 1 353 ? 55.458 -2.247 -68.827 1.00 87.25 353 LEU A N 1
ATOM 3011 C CA . LEU A 1 353 ? 56.616 -3.032 -69.281 1.00 87.25 353 LEU A CA 1
ATOM 3012 C C . LEU A 1 353 ? 56.503 -3.375 -70.773 1.00 87.25 353 LEU A C 1
ATOM 3014 O O . LEU A 1 353 ? 57.362 -2.971 -71.552 1.00 87.25 353 LEU A O 1
ATOM 3018 N N . ALA A 1 354 ? 55.391 -3.977 -71.207 1.00 88.06 354 ALA A N 1
ATOM 3019 C CA . ALA A 1 354 ? 55.180 -4.308 -72.619 1.00 88.06 354 ALA A CA 1
ATOM 3020 C C . ALA A 1 354 ? 55.205 -3.073 -73.549 1.00 88.06 354 ALA A C 1
ATOM 3022 O O . ALA A 1 354 ? 55.609 -3.170 -74.710 1.00 88.06 354 ALA A O 1
ATOM 3023 N N . ALA A 1 355 ? 54.793 -1.897 -73.060 1.00 84.75 355 ALA A N 1
ATOM 3024 C CA . ALA A 1 355 ? 54.934 -0.630 -73.779 1.00 84.75 355 ALA A CA 1
ATOM 3025 C C . ALA A 1 355 ? 56.396 -0.148 -73.838 1.00 84.75 355 ALA A C 1
ATOM 3027 O O . ALA A 1 355 ? 56.867 0.247 -74.907 1.00 84.75 355 ALA A O 1
ATOM 3028 N N . LYS A 1 356 ? 57.136 -0.224 -72.722 1.00 88.75 356 LYS A N 1
ATOM 3029 C CA . LYS A 1 356 ? 58.572 0.093 -72.653 1.00 88.75 356 LYS A CA 1
ATOM 3030 C C . LYS A 1 356 ? 59.371 -0.765 -73.635 1.00 88.75 356 LYS A C 1
ATOM 3032 O O . LYS A 1 356 ? 60.164 -0.217 -74.399 1.00 88.75 356 LYS A O 1
ATOM 3037 N N . ASP A 1 357 ? 59.114 -2.068 -73.681 1.00 85.94 357 ASP A N 1
ATOM 3038 C CA . ASP A 1 357 ? 59.825 -2.997 -74.562 1.00 85.94 357 ASP A CA 1
ATOM 3039 C C . ASP A 1 357 ? 59.600 -2.644 -76.040 1.00 85.94 357 ASP A C 1
ATOM 3041 O O . ASP A 1 357 ? 60.572 -2.457 -76.779 1.00 85.94 357 ASP A O 1
ATOM 3045 N N . LYS A 1 358 ? 58.342 -2.401 -76.444 1.00 85.88 358 LYS A N 1
ATOM 3046 C CA . LYS A 1 358 ? 57.986 -1.900 -77.788 1.00 85.88 358 LYS A CA 1
ATOM 3047 C C . LYS A 1 358 ? 58.705 -0.593 -78.140 1.00 85.88 358 LYS A C 1
ATOM 3049 O O . LYS A 1 358 ? 59.222 -0.463 -79.248 1.00 85.88 358 LYS A O 1
ATOM 3054 N N . VAL A 1 359 ? 58.795 0.355 -77.203 1.00 84.31 359 VAL A N 1
ATOM 3055 C CA . VAL A 1 359 ? 59.529 1.618 -77.405 1.00 84.31 359 VAL A CA 1
ATOM 3056 C C . VAL A 1 359 ? 61.035 1.378 -77.558 1.00 84.31 359 VAL A C 1
ATOM 3058 O O . VAL A 1 359 ? 61.664 2.034 -78.389 1.00 84.31 359 VAL A O 1
ATOM 3061 N N . THR A 1 360 ? 61.639 0.437 -76.821 1.00 85.25 360 THR A N 1
ATOM 3062 C CA . THR A 1 360 ? 63.068 0.112 -77.010 1.00 85.25 360 THR A CA 1
ATOM 3063 C C . THR A 1 360 ? 63.350 -0.595 -78.335 1.00 85.25 360 THR A C 1
ATOM 3065 O O . THR A 1 360 ? 64.379 -0.314 -78.946 1.00 85.25 360 THR A O 1
ATOM 3068 N N . ALA A 1 361 ? 62.443 -1.452 -78.817 1.00 87.69 361 ALA A N 1
ATOM 3069 C CA . ALA A 1 361 ? 62.543 -2.059 -80.144 1.00 87.69 361 ALA A CA 1
ATOM 3070 C C . ALA A 1 361 ? 62.475 -0.986 -81.244 1.00 87.69 361 ALA A C 1
ATOM 3072 O O . ALA A 1 361 ? 63.409 -0.857 -82.032 1.00 87.69 361 ALA A O 1
ATOM 3073 N N . TYR A 1 362 ? 61.447 -0.129 -81.212 1.00 86.31 362 TYR A N 1
ATOM 3074 C CA . TYR A 1 362 ? 61.292 0.969 -82.172 1.00 86.31 362 TYR A CA 1
ATOM 3075 C C . TYR A 1 362 ? 62.503 1.916 -82.195 1.00 86.31 362 TYR A C 1
ATOM 3077 O O . TYR A 1 362 ? 62.967 2.297 -83.267 1.00 86.31 362 TYR A O 1
ATOM 3085 N N . LYS A 1 363 ? 63.073 2.256 -81.028 1.00 82.62 363 LYS A N 1
ATOM 3086 C CA . LYS A 1 363 ? 64.299 3.070 -80.948 1.00 82.62 363 LYS A CA 1
ATOM 3087 C C . LYS A 1 363 ? 65.508 2.384 -81.594 1.00 82.62 363 LYS A C 1
ATOM 3089 O O . LYS A 1 363 ? 66.237 3.044 -82.326 1.00 82.62 363 LYS A O 1
ATOM 3094 N N . LYS A 1 364 ? 65.701 1.076 -81.382 1.00 86.94 364 LYS A N 1
ATOM 3095 C CA . LYS A 1 364 ? 66.787 0.307 -82.022 1.00 86.94 364 LYS A CA 1
ATOM 3096 C C . LYS A 1 364 ? 66.639 0.264 -83.544 1.00 86.94 364 LYS A C 1
ATOM 3098 O O . LYS A 1 364 ? 67.630 0.418 -84.250 1.00 86.94 364 LYS A O 1
ATOM 3103 N N . ASP A 1 365 ? 65.424 0.091 -84.056 1.00 83.75 365 ASP A N 1
ATOM 3104 C CA . ASP A 1 365 ? 65.185 0.063 -85.504 1.00 83.75 365 ASP A CA 1
ATOM 3105 C C . ASP A 1 365 ? 65.270 1.459 -86.144 1.00 83.75 365 ASP A C 1
ATOM 3107 O O . ASP A 1 365 ? 65.707 1.585 -87.288 1.00 83.75 365 ASP A O 1
ATOM 3111 N N . LEU A 1 366 ? 64.946 2.521 -85.398 1.00 86.44 366 LEU A N 1
ATOM 3112 C CA . LEU A 1 366 ? 65.214 3.900 -85.810 1.00 86.44 366 LEU A CA 1
ATOM 3113 C C . LEU A 1 366 ? 66.725 4.194 -85.865 1.00 86.44 366 LEU A C 1
ATOM 3115 O O . LEU A 1 366 ? 67.186 4.819 -86.817 1.00 86.44 366 LEU A O 1
ATOM 3119 N N . GLU A 1 367 ? 67.512 3.708 -84.899 1.00 81.69 367 GLU A N 1
ATOM 3120 C CA . GLU A 1 367 ? 68.978 3.827 -84.933 1.00 81.69 367 GLU A CA 1
ATOM 3121 C C . GLU A 1 367 ? 69.614 3.061 -86.101 1.00 81.69 367 GLU A C 1
ATOM 3123 O O . GLU A 1 367 ? 70.540 3.589 -86.713 1.00 81.69 367 GLU A O 1
ATOM 3128 N N . LYS A 1 368 ? 69.119 1.861 -86.450 1.00 83.81 368 LYS A N 1
ATOM 3129 C CA . LYS A 1 368 ? 69.567 1.131 -87.655 1.00 83.81 368 LYS A CA 1
ATOM 3130 C C . LYS A 1 368 ? 69.338 1.958 -88.918 1.00 83.81 368 LYS A C 1
ATOM 3132 O O . LYS A 1 368 ? 70.298 2.256 -89.620 1.00 83.81 368 LYS A O 1
ATOM 3137 N N . LYS A 1 369 ? 68.103 2.427 -89.136 1.00 82.19 369 LYS A N 1
ATOM 3138 C CA . LYS A 1 369 ? 67.746 3.267 -90.291 1.00 82.19 369 LYS A CA 1
ATOM 3139 C C . LYS A 1 369 ? 68.588 4.537 -90.372 1.00 82.19 369 LYS A C 1
ATOM 3141 O O . LYS A 1 369 ? 68.987 4.937 -91.460 1.00 82.19 369 LYS A O 1
ATOM 3146 N N . ARG A 1 370 ? 68.910 5.149 -89.226 1.00 81.81 370 ARG A N 1
ATOM 3147 C CA . ARG A 1 370 ? 69.800 6.314 -89.190 1.00 81.81 370 ARG A CA 1
ATOM 3148 C C . ARG A 1 370 ? 71.236 5.957 -89.590 1.00 81.81 370 ARG A C 1
ATOM 3150 O O . ARG A 1 370 ? 71.850 6.736 -90.302 1.00 81.81 370 ARG A O 1
ATOM 3157 N N . ARG A 1 371 ? 71.766 4.791 -89.197 1.00 82.75 371 ARG A N 1
ATOM 3158 C CA . ARG A 1 371 ? 73.090 4.312 -89.652 1.00 82.75 371 ARG A CA 1
ATOM 3159 C C . ARG A 1 371 ? 73.104 3.992 -91.146 1.00 82.75 371 ARG A C 1
ATOM 3161 O O . ARG A 1 371 ? 74.024 4.416 -91.830 1.00 82.75 371 ARG A O 1
ATOM 3168 N N . GLU A 1 372 ? 72.066 3.326 -91.648 1.00 83.94 372 GLU A N 1
ATOM 3169 C CA . GLU A 1 372 ? 71.875 3.041 -93.080 1.00 83.94 372 GLU A CA 1
ATOM 3170 C C . GLU A 1 372 ? 71.864 4.345 -93.906 1.00 83.94 372 GLU A C 1
ATOM 3172 O O . GLU A 1 372 ? 72.525 4.435 -94.940 1.00 83.94 372 GLU A O 1
ATOM 3177 N N . GLN A 1 373 ? 71.192 5.392 -93.408 1.00 75.44 373 GLN A N 1
ATOM 3178 C CA . GLN A 1 373 ? 71.221 6.739 -93.991 1.00 75.44 373 GLN A CA 1
ATOM 3179 C C . GLN A 1 373 ? 72.601 7.404 -93.871 1.00 75.44 373 GLN A C 1
ATOM 3181 O O . GLN A 1 373 ? 73.138 7.858 -94.875 1.00 75.44 373 GLN A O 1
ATOM 3186 N N . GLU A 1 374 ? 73.224 7.402 -92.688 1.00 81.06 374 GLU A N 1
ATOM 3187 C CA . GLU A 1 374 ? 74.577 7.942 -92.484 1.00 81.06 374 GLU A CA 1
ATOM 3188 C C . GLU A 1 374 ? 75.628 7.262 -93.384 1.00 81.06 374 GLU A C 1
ATOM 3190 O O . GLU A 1 374 ? 76.628 7.883 -93.738 1.00 81.06 374 GLU A O 1
ATOM 3195 N N . GLU A 1 375 ? 75.458 5.984 -93.723 1.00 82.50 375 GLU A N 1
ATOM 3196 C CA . GLU A 1 375 ? 76.326 5.239 -94.642 1.00 82.50 375 GLU A CA 1
ATOM 3197 C C . GLU A 1 375 ? 76.034 5.578 -96.109 1.00 82.50 375 GLU A C 1
ATOM 3199 O O . GLU A 1 375 ? 76.974 5.854 -96.860 1.00 82.50 375 GLU A O 1
ATOM 3204 N N . ALA A 1 376 ? 74.761 5.675 -96.506 1.00 83.88 376 ALA A N 1
ATOM 3205 C CA . ALA A 1 376 ? 74.370 6.154 -97.833 1.00 83.88 376 ALA A CA 1
ATOM 3206 C C . ALA A 1 376 ? 74.859 7.593 -98.101 1.00 83.88 376 ALA A C 1
ATOM 3208 O O . ALA A 1 376 ? 75.425 7.866 -99.162 1.00 83.88 376 ALA A O 1
ATOM 3209 N N . ASP A 1 377 ? 74.733 8.491 -97.120 1.00 78.50 377 ASP A N 1
ATOM 3210 C CA . ASP A 1 377 ? 75.208 9.876 -97.198 1.00 78.50 377 ASP A CA 1
ATOM 3211 C C . ASP A 1 377 ? 76.739 9.950 -97.295 1.00 78.50 377 ASP A C 1
ATOM 3213 O O . ASP A 1 377 ? 77.268 10.713 -98.107 1.00 78.50 377 ASP A O 1
ATOM 3217 N N . LYS A 1 378 ? 77.478 9.121 -96.537 1.00 83.06 378 LYS A N 1
ATOM 3218 C CA . LYS A 1 378 ? 78.944 9.000 -96.678 1.00 83.06 378 LYS A CA 1
ATOM 3219 C C . LYS A 1 378 ? 79.319 8.567 -98.095 1.00 83.06 378 LYS A C 1
ATOM 3221 O O . LYS A 1 378 ? 80.179 9.203 -98.707 1.00 83.06 378 LYS A O 1
ATOM 3226 N N . MET A 1 379 ? 78.663 7.539 -98.639 1.00 80.12 379 MET A N 1
ATOM 3227 C CA . MET A 1 379 ? 78.909 7.074 -100.009 1.00 80.12 379 MET A CA 1
ATOM 3228 C C . MET A 1 379 ? 78.636 8.193 -101.021 1.00 80.12 379 MET A C 1
ATOM 3230 O O . ME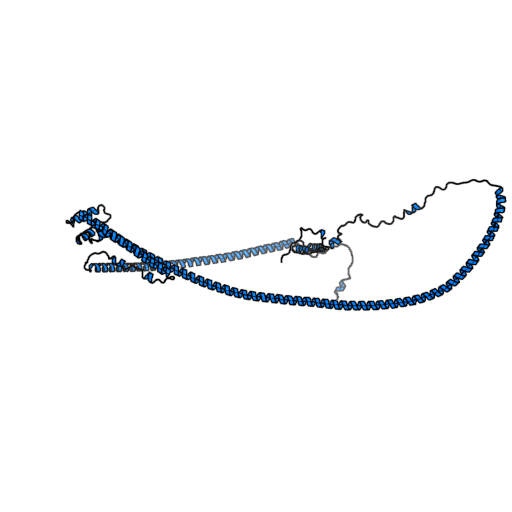T A 1 379 ? 79.529 8.542 -101.799 1.00 80.12 379 MET A O 1
ATOM 3234 N N . ARG A 1 380 ? 77.474 8.853 -100.934 1.00 84.75 380 ARG A N 1
ATOM 3235 C CA . ARG A 1 380 ? 77.094 9.971 -101.811 1.00 84.75 380 ARG A CA 1
ATOM 3236 C C . ARG A 1 380 ? 78.060 11.156 -101.723 1.00 84.75 380 ARG A C 1
ATOM 3238 O O . ARG A 1 380 ? 78.388 11.769 -102.739 1.00 84.75 380 ARG A O 1
ATOM 3245 N N . LEU A 1 381 ? 78.587 11.447 -100.535 1.00 84.06 381 LEU A N 1
ATOM 3246 C CA . LEU A 1 381 ? 79.603 12.479 -100.322 1.00 84.06 381 LEU A CA 1
ATOM 3247 C C . LEU A 1 381 ? 80.942 12.100 -100.981 1.00 84.06 381 LEU A C 1
ATOM 3249 O O . LEU A 1 381 ? 81.608 12.974 -101.543 1.00 84.06 381 LEU A O 1
ATOM 3253 N N . THR A 1 382 ? 81.333 10.817 -100.996 1.00 82.88 382 THR A N 1
ATOM 3254 C CA . THR A 1 382 ? 82.526 10.379 -101.753 1.00 82.88 382 THR A CA 1
ATOM 3255 C C . THR A 1 382 ? 82.350 10.478 -103.269 1.00 82.88 382 THR A C 1
ATOM 3257 O O . THR A 1 382 ? 83.304 10.843 -103.955 1.00 82.88 382 THR A O 1
ATOM 3260 N N . GLU A 1 383 ? 81.150 10.226 -103.802 1.00 83.62 383 GLU A N 1
ATOM 3261 C CA . GLU A 1 383 ? 80.838 10.432 -105.225 1.00 83.62 383 GLU A CA 1
ATOM 3262 C C . GLU A 1 383 ? 80.953 11.913 -105.607 1.00 83.62 383 GLU A C 1
ATOM 3264 O O . GLU A 1 383 ? 81.670 12.262 -106.546 1.00 83.62 383 GLU A O 1
ATOM 3269 N N . LEU A 1 384 ? 80.320 12.800 -104.831 1.00 83.31 384 LEU A N 1
ATOM 3270 C CA . LEU A 1 384 ? 80.380 14.247 -105.053 1.00 83.31 384 LEU A CA 1
ATOM 3271 C C . LEU A 1 384 ? 81.819 14.783 -104.964 1.00 83.31 384 LEU A C 1
ATOM 3273 O O . LEU A 1 384 ? 82.208 15.629 -105.769 1.00 83.31 384 LEU A O 1
ATOM 3277 N N . ARG A 1 385 ? 82.648 14.253 -104.052 1.00 79.38 385 ARG A N 1
ATOM 3278 C CA . ARG A 1 385 ? 84.080 14.598 -103.976 1.00 79.38 385 ARG A CA 1
ATOM 3279 C C . ARG A 1 385 ? 84.867 14.209 -105.232 1.00 79.38 385 ARG A C 1
ATOM 3281 O O . ARG A 1 385 ? 85.756 14.968 -105.609 1.00 79.38 385 ARG A O 1
ATOM 3288 N N . LYS A 1 386 ? 84.552 13.085 -105.890 1.00 82.94 386 LYS A N 1
ATOM 3289 C CA . LYS A 1 386 ? 85.189 12.703 -107.169 1.00 82.94 386 LYS A CA 1
ATOM 3290 C C . LYS A 1 386 ? 84.834 13.700 -108.274 1.00 82.94 386 LYS A C 1
ATOM 3292 O O . LYS A 1 386 ? 85.733 14.263 -108.889 1.00 82.94 386 LYS A O 1
ATOM 3297 N N . ILE A 1 387 ? 83.544 14.009 -108.430 1.00 81.75 387 ILE A N 1
ATOM 3298 C CA . ILE A 1 387 ? 83.051 14.968 -109.435 1.00 81.75 387 ILE A CA 1
ATOM 3299 C C . ILE A 1 387 ? 83.690 16.355 -109.237 1.00 81.75 387 ILE A C 1
ATOM 3301 O O . ILE A 1 387 ? 84.150 16.973 -110.197 1.00 81.75 387 ILE A O 1
ATOM 3305 N N . LEU A 1 388 ? 83.780 16.832 -107.990 1.00 77.06 388 LEU A N 1
ATOM 3306 C CA . LEU A 1 388 ? 84.421 18.112 -107.671 1.00 77.06 388 LEU A CA 1
ATOM 3307 C C . LEU A 1 388 ? 85.936 18.101 -107.935 1.00 77.06 388 LEU A C 1
ATOM 3309 O O . LEU A 1 388 ? 86.475 19.103 -108.402 1.00 77.06 388 LEU A O 1
ATOM 3313 N N . ALA A 1 389 ? 86.631 16.984 -107.696 1.00 78.31 389 ALA A N 1
ATOM 3314 C CA . ALA A 1 389 ? 88.050 16.851 -108.032 1.00 78.31 389 ALA A CA 1
ATOM 3315 C C . ALA A 1 389 ? 88.288 16.879 -109.556 1.00 78.31 389 ALA A C 1
ATOM 3317 O O . ALA A 1 389 ? 89.196 17.564 -110.029 1.00 78.31 389 ALA A O 1
ATOM 3318 N N . GLU A 1 390 ? 87.438 16.205 -110.336 1.00 80.19 390 GLU A N 1
ATOM 3319 C CA . GLU A 1 390 ? 87.477 16.230 -111.806 1.00 80.19 390 GLU A CA 1
ATOM 3320 C C . GLU A 1 390 ? 87.199 17.627 -112.386 1.00 80.19 390 GLU A C 1
ATOM 3322 O O . GLU A 1 390 ? 87.794 18.011 -113.397 1.00 80.19 390 GLU A O 1
ATOM 3327 N N . GLN A 1 391 ? 86.320 18.409 -111.750 1.00 72.56 391 GLN A N 1
ATOM 3328 C CA . GLN A 1 391 ? 86.096 19.816 -112.097 1.00 72.56 391 GLN A CA 1
ATOM 3329 C C . GLN A 1 391 ? 87.301 20.691 -111.724 1.00 72.56 391 GLN A C 1
ATOM 3331 O O . GLN A 1 391 ? 87.774 21.459 -112.562 1.00 72.56 391 GLN A O 1
ATOM 3336 N N . ALA A 1 392 ? 87.867 20.524 -110.524 1.00 76.12 392 ALA A N 1
ATOM 3337 C CA . ALA A 1 392 ? 89.009 21.310 -110.054 1.00 76.12 392 ALA A CA 1
ATOM 3338 C C . ALA A 1 392 ? 90.253 21.181 -110.955 1.00 76.12 392 ALA A C 1
ATOM 3340 O O . ALA A 1 392 ? 90.966 22.163 -111.160 1.00 76.12 392 ALA A O 1
ATOM 3341 N N . VAL A 1 393 ? 90.497 20.006 -111.552 1.00 80.44 393 VAL A N 1
ATOM 3342 C CA . VAL A 1 393 ? 91.571 19.819 -112.549 1.00 80.44 393 VAL A CA 1
ATOM 3343 C C . VAL A 1 393 ? 91.318 20.653 -113.815 1.00 80.44 393 VAL A C 1
ATOM 3345 O O . VAL A 1 393 ? 92.242 21.288 -114.328 1.00 80.44 393 VAL A O 1
ATOM 3348 N N . LYS A 1 394 ? 90.070 20.704 -114.300 1.00 76.44 394 LYS A N 1
ATOM 3349 C CA . LYS A 1 394 ? 89.682 21.473 -115.497 1.00 76.44 394 LYS A CA 1
ATOM 3350 C C . LYS A 1 394 ? 89.759 22.983 -115.248 1.00 76.44 394 LYS A C 1
ATOM 3352 O O . LYS A 1 394 ? 90.318 23.711 -116.069 1.00 76.44 394 LYS A O 1
ATOM 3357 N N . ASP A 1 395 ? 89.266 23.457 -114.103 1.00 74.88 395 ASP A N 1
ATOM 3358 C CA . ASP A 1 395 ? 89.345 24.879 -113.749 1.00 74.88 395 ASP A CA 1
ATOM 3359 C C . ASP A 1 395 ? 90.778 25.330 -113.423 1.00 74.88 395 ASP A C 1
ATOM 3361 O O . ASP A 1 395 ? 91.138 26.458 -113.761 1.00 74.88 395 ASP A O 1
ATOM 3365 N N . LYS A 1 396 ? 91.644 24.464 -112.872 1.00 79.31 396 LYS A N 1
ATOM 3366 C CA . LYS A 1 396 ? 93.072 24.786 -112.693 1.00 79.31 396 LYS A CA 1
ATOM 3367 C C . LYS A 1 396 ? 93.736 25.149 -114.027 1.00 79.31 396 LYS A C 1
ATOM 3369 O O . LYS A 1 396 ? 94.319 26.228 -114.132 1.00 79.31 396 LYS A O 1
ATOM 3374 N N . ALA A 1 397 ? 93.584 24.307 -115.053 1.00 78.12 397 ALA A N 1
ATOM 3375 C CA . ALA A 1 397 ? 94.143 24.565 -116.384 1.00 78.12 397 ALA A CA 1
ATOM 3376 C C . ALA A 1 397 ? 93.594 25.868 -117.004 1.00 78.12 397 ALA A C 1
ATOM 3378 O O . ALA A 1 397 ? 94.337 26.667 -117.579 1.00 78.12 397 ALA A O 1
ATOM 3379 N N . ARG A 1 398 ? 92.294 26.136 -116.819 1.00 80.62 398 ARG A N 1
ATOM 3380 C CA . ARG A 1 398 ? 91.629 27.375 -117.255 1.00 80.62 398 ARG A CA 1
ATOM 3381 C C . ARG A 1 398 ? 92.173 28.627 -116.550 1.00 80.62 398 ARG A C 1
ATOM 3383 O O . ARG A 1 398 ? 92.315 29.674 -117.182 1.00 80.62 398 ARG A O 1
ATOM 3390 N N . ILE A 1 399 ? 92.478 28.532 -115.255 1.00 77.56 399 ILE A N 1
ATOM 3391 C CA . ILE A 1 399 ? 93.068 29.618 -114.458 1.00 77.56 399 ILE A CA 1
ATOM 3392 C C . ILE A 1 399 ? 94.526 29.865 -114.862 1.00 77.56 399 ILE A C 1
ATOM 3394 O O . ILE A 1 399 ? 94.948 31.018 -114.932 1.00 77.56 399 ILE A O 1
ATOM 3398 N N . GLU A 1 400 ? 95.295 28.815 -115.150 1.00 79.69 400 GLU A N 1
ATOM 3399 C CA . GLU A 1 400 ? 96.692 28.931 -115.587 1.00 79.69 400 GLU A CA 1
ATOM 3400 C C . GLU A 1 400 ? 96.787 29.623 -116.959 1.00 79.69 400 GLU A C 1
ATOM 3402 O O . GLU A 1 400 ? 97.483 30.634 -117.067 1.00 79.69 400 GLU A O 1
ATOM 3407 N N . TYR A 1 401 ? 95.958 29.232 -117.935 1.00 79.31 401 TYR A N 1
ATOM 3408 C CA . TYR A 1 401 ? 95.817 29.943 -119.217 1.00 79.31 401 TYR A CA 1
ATOM 3409 C C . TYR A 1 401 ? 95.473 31.437 -119.034 1.00 79.31 401 TYR A C 1
ATOM 3411 O O . TYR A 1 401 ? 96.139 32.318 -119.583 1.00 79.31 401 TYR A O 1
ATOM 3419 N N . ARG A 1 402 ? 94.477 31.752 -118.189 1.00 75.19 402 ARG A N 1
ATOM 3420 C CA . ARG A 1 402 ? 94.077 33.143 -117.891 1.00 75.19 402 ARG A CA 1
ATOM 3421 C C . ARG A 1 402 ? 95.183 33.964 -117.213 1.00 75.19 402 ARG A C 1
ATOM 3423 O O . ARG A 1 402 ? 95.256 35.172 -117.433 1.00 75.19 402 ARG A O 1
ATOM 3430 N N . LYS A 1 403 ? 96.058 33.343 -116.411 1.00 74.88 403 LYS A N 1
ATOM 3431 C CA . LYS A 1 403 ? 97.222 34.012 -115.79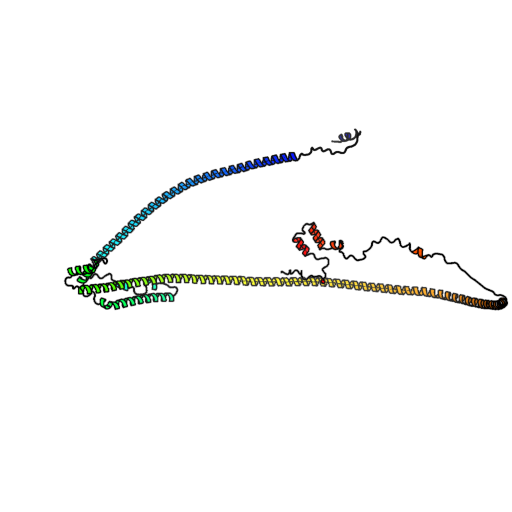4 1.00 74.88 403 LYS A CA 1
ATOM 3432 C C . LYS A 1 403 ? 98.317 34.352 -116.808 1.00 74.88 403 LYS A C 1
ATOM 3434 O O . LYS A 1 403 ? 99.034 35.332 -116.613 1.00 74.88 403 LYS A O 1
ATOM 3439 N N . GLU A 1 404 ? 98.471 33.565 -117.868 1.00 78.75 404 GLU A N 1
ATOM 3440 C CA . GLU A 1 404 ? 99.431 33.843 -118.944 1.00 78.75 404 GLU A CA 1
ATOM 3441 C C . GLU A 1 404 ? 98.933 34.947 -119.880 1.00 78.75 404 GLU A C 1
ATOM 3443 O O . GLU A 1 404 ? 99.677 35.884 -120.171 1.00 78.75 404 GLU A O 1
ATOM 3448 N N . GLU A 1 405 ? 97.653 34.897 -120.261 1.00 76.94 405 GLU A N 1
ATOM 3449 C CA . GLU A 1 405 ? 96.966 35.964 -121.001 1.00 76.94 405 GLU A CA 1
ATOM 3450 C C . GLU A 1 405 ? 97.079 37.315 -120.267 1.00 76.94 405 GLU A C 1
ATOM 3452 O O . GLU A 1 405 ? 97.483 38.325 -120.849 1.00 76.94 405 GLU A O 1
ATOM 3457 N N . HIS A 1 406 ? 96.814 37.327 -118.954 1.00 71.88 406 HIS A N 1
ATOM 3458 C CA . HIS A 1 406 ? 96.928 38.536 -118.138 1.00 71.88 406 HIS A CA 1
ATOM 3459 C C . HIS A 1 406 ? 98.379 39.026 -117.977 1.00 71.88 406 HIS A C 1
ATOM 3461 O O . HIS A 1 406 ? 98.593 40.231 -117.855 1.00 71.88 406 HIS A O 1
ATOM 3467 N N . ARG A 1 407 ? 99.387 38.137 -117.985 1.00 77.62 407 ARG A N 1
ATOM 3468 C CA . ARG A 1 407 ? 100.802 38.555 -117.926 1.00 77.62 407 ARG A CA 1
ATOM 3469 C C . ARG A 1 407 ? 101.234 39.296 -119.189 1.00 77.62 407 ARG A C 1
ATOM 3471 O O . ARG A 1 407 ? 101.814 40.368 -119.063 1.00 77.62 407 ARG A O 1
ATOM 3478 N N . LYS A 1 408 ? 100.885 38.795 -120.380 1.00 76.12 408 LYS A N 1
ATOM 3479 C CA . LYS A 1 408 ? 101.178 39.486 -121.654 1.00 76.12 408 LYS A CA 1
ATOM 3480 C C . LYS A 1 408 ? 100.585 40.902 -121.658 1.00 76.12 408 LYS A C 1
ATOM 3482 O O . LYS A 1 408 ? 101.313 41.880 -121.786 1.00 76.12 408 LYS A O 1
ATOM 3487 N N . LYS A 1 409 ? 99.300 41.007 -121.297 1.00 74.81 409 LYS A N 1
ATOM 3488 C CA . LYS A 1 409 ? 98.554 42.275 -121.212 1.00 74.81 409 LYS A CA 1
ATOM 3489 C C . LYS A 1 409 ? 99.089 43.285 -120.178 1.00 74.81 409 LYS A C 1
ATOM 3491 O O . LYS A 1 409 ? 98.717 44.459 -120.240 1.00 74.81 409 LYS A O 1
ATOM 3496 N N . ILE A 1 410 ? 99.918 42.862 -119.216 1.00 74.56 410 ILE A N 1
ATOM 3497 C CA . ILE A 1 410 ? 100.633 43.775 -118.306 1.00 74.56 410 ILE A CA 1
ATOM 3498 C C . ILE A 1 410 ? 101.840 44.398 -119.015 1.00 74.56 410 ILE A C 1
ATOM 3500 O O . ILE A 1 410 ? 101.973 45.619 -118.975 1.00 74.56 410 ILE A O 1
ATOM 3504 N N . GLU A 1 411 ? 102.677 43.598 -119.680 1.00 73.88 411 GLU A N 1
ATOM 3505 C CA . GLU A 1 411 ? 103.875 44.104 -120.368 1.00 73.88 411 GLU A CA 1
ATOM 3506 C C . GLU A 1 411 ? 103.510 45.003 -121.558 1.00 73.88 411 GLU A C 1
ATOM 3508 O O . GLU A 1 411 ? 104.069 46.092 -121.685 1.00 73.88 411 GLU A O 1
ATOM 3513 N N . ASP A 1 412 ? 102.484 44.639 -122.340 1.00 74.25 412 ASP A N 1
ATOM 3514 C CA . ASP A 1 412 ? 101.945 45.485 -123.420 1.00 74.25 412 ASP A CA 1
ATOM 3515 C C . ASP A 1 412 ? 101.537 46.879 -122.890 1.00 74.25 412 ASP A C 1
ATOM 3517 O O . ASP A 1 412 ? 101.822 47.919 -123.486 1.00 74.25 412 ASP A O 1
ATOM 3521 N N . ARG A 1 413 ? 100.907 46.913 -121.704 1.00 77.31 413 ARG A N 1
ATOM 3522 C CA . ARG A 1 413 ? 100.524 48.148 -120.996 1.00 77.31 413 ARG A CA 1
ATOM 3523 C C . ARG A 1 413 ? 101.702 48.899 -120.377 1.00 77.31 413 ARG A C 1
ATOM 3525 O O . ARG A 1 413 ? 101.530 50.069 -120.033 1.00 77.31 413 ARG A O 1
ATOM 3532 N N . ARG A 1 414 ? 102.849 48.250 -120.177 1.00 75.75 414 ARG A N 1
ATOM 3533 C CA . ARG A 1 414 ? 104.065 48.873 -119.643 1.00 75.75 414 ARG A CA 1
ATOM 3534 C C . ARG A 1 414 ? 104.781 49.634 -120.754 1.00 75.75 414 ARG A C 1
ATOM 3536 O O . ARG A 1 414 ? 104.988 50.837 -120.622 1.00 75.75 414 ARG A O 1
ATOM 3543 N N . LEU A 1 415 ? 105.017 48.962 -121.882 1.00 76.31 415 LEU A N 1
ATOM 3544 C CA . LEU A 1 415 ? 105.631 49.537 -123.082 1.00 76.31 415 LEU A CA 1
ATOM 3545 C C . LEU A 1 415 ? 104.850 50.761 -123.585 1.00 76.31 415 LEU A C 1
ATOM 3547 O O . LEU A 1 415 ? 105.429 51.833 -123.741 1.00 76.31 415 LEU A O 1
ATOM 3551 N N . ALA A 1 416 ? 103.521 50.660 -123.693 1.00 78.38 416 ALA A N 1
ATOM 3552 C CA . ALA A 1 416 ? 102.675 51.784 -124.107 1.00 78.38 416 ALA A CA 1
ATOM 3553 C C . ALA A 1 416 ? 102.782 53.025 -123.186 1.00 78.38 416 ALA A C 1
ATOM 3555 O O . ALA A 1 416 ? 102.609 54.152 -123.646 1.00 78.38 416 ALA A O 1
ATOM 3556 N N . LYS A 1 417 ? 103.091 52.858 -121.890 1.00 73.75 417 LYS A N 1
ATOM 3557 C CA . LYS A 1 417 ? 103.343 53.991 -120.975 1.00 73.75 417 LYS A CA 1
ATOM 3558 C C . LYS A 1 417 ? 104.742 54.583 -121.154 1.00 73.75 417 LYS A C 1
ATOM 3560 O O . LYS A 1 417 ? 104.890 55.801 -121.110 1.00 73.75 417 LYS A O 1
ATOM 3565 N N . GLU A 1 418 ? 105.749 53.738 -121.373 1.00 73.06 418 GLU A N 1
ATOM 3566 C CA . GLU A 1 418 ? 107.140 54.144 -121.647 1.00 73.06 418 GLU A CA 1
ATOM 3567 C C . GLU A 1 418 ? 107.292 54.906 -122.985 1.00 73.06 418 GLU A C 1
ATOM 3569 O O . GLU A 1 418 ? 108.297 55.593 -123.206 1.00 73.06 418 GLU A O 1
ATOM 3574 N N . GLU A 1 419 ? 106.305 54.805 -123.879 1.00 71.88 419 GLU A N 1
ATOM 3575 C CA . GLU A 1 419 ? 106.181 55.617 -125.097 1.00 71.88 419 GLU A CA 1
ATOM 3576 C C . GLU A 1 419 ? 105.457 56.950 -124.849 1.00 71.88 419 GLU A C 1
ATOM 3578 O O . GLU A 1 419 ? 105.972 57.998 -125.242 1.00 71.88 419 GLU A O 1
ATOM 3583 N N . VAL A 1 420 ? 104.308 56.941 -124.156 1.00 77.31 420 VAL A N 1
ATOM 3584 C CA . VAL A 1 420 ? 103.522 58.161 -123.867 1.00 77.31 420 VAL A CA 1
ATOM 3585 C C . VAL A 1 420 ? 104.329 59.184 -123.063 1.00 77.31 420 VAL A C 1
ATOM 3587 O O . VAL A 1 420 ? 104.420 60.337 -123.482 1.00 77.31 420 VAL A O 1
ATOM 3590 N N . ILE A 1 421 ? 105.011 58.758 -121.992 1.00 74.50 421 ILE A N 1
ATOM 3591 C CA . ILE A 1 421 ? 105.841 59.645 -121.152 1.00 74.50 421 ILE A CA 1
ATOM 3592 C C . ILE A 1 421 ? 106.937 60.336 -121.986 1.00 74.50 421 ILE A C 1
ATOM 3594 O O . ILE A 1 421 ? 107.257 61.504 -121.770 1.00 74.50 421 ILE A O 1
ATOM 3598 N N . ARG A 1 422 ? 107.486 59.641 -122.991 1.00 71.81 422 ARG A N 1
ATOM 3599 C CA . ARG A 1 422 ? 108.498 60.192 -123.907 1.00 71.81 422 ARG A CA 1
ATOM 3600 C C . ARG A 1 422 ? 107.932 61.329 -124.762 1.00 71.81 422 ARG A C 1
ATOM 3602 O O . ARG A 1 422 ? 108.571 62.368 -124.894 1.00 71.81 422 ARG A O 1
ATOM 3609 N N . GLN A 1 423 ? 106.718 61.152 -125.285 1.00 73.25 423 GLN A N 1
ATOM 3610 C CA . GLN A 1 423 ? 106.016 62.168 -126.080 1.00 73.25 423 GLN A CA 1
ATOM 3611 C C . GLN A 1 423 ? 105.536 63.361 -125.238 1.00 73.25 423 GLN A C 1
ATOM 3613 O O . GLN A 1 423 ? 105.363 64.459 -125.767 1.00 73.25 423 GLN A O 1
ATOM 3618 N N . GLU A 1 424 ? 105.286 63.165 -123.943 1.00 71.81 424 GLU A N 1
ATOM 3619 C CA . GLU A 1 424 ? 104.860 64.229 -123.027 1.00 71.81 424 GLU A CA 1
ATOM 3620 C C . GLU A 1 424 ? 106.027 65.158 -122.657 1.00 71.81 424 GLU A C 1
ATOM 3622 O O . GLU A 1 424 ? 105.874 66.377 -122.750 1.00 71.81 424 GLU A O 1
ATOM 3627 N N . ILE A 1 425 ? 107.222 64.611 -122.404 1.00 72.81 425 ILE A N 1
ATOM 3628 C CA . ILE A 1 425 ? 108.452 65.397 -122.183 1.00 72.81 425 ILE A CA 1
ATOM 3629 C C . ILE A 1 425 ? 108.781 66.282 -123.404 1.00 72.81 425 ILE A C 1
ATOM 3631 O O . ILE A 1 425 ? 109.096 67.465 -123.255 1.00 72.81 425 ILE A O 1
ATOM 3635 N N . GLU A 1 426 ? 108.646 65.754 -124.627 1.00 70.38 426 GLU A N 1
ATOM 3636 C CA . GLU A 1 426 ? 108.829 66.542 -125.859 1.00 70.38 426 GLU A CA 1
ATOM 3637 C C . GLU A 1 426 ? 107.754 67.632 -126.051 1.00 70.38 426 GLU A C 1
ATOM 3639 O O . GLU A 1 426 ? 108.019 68.667 -126.675 1.00 70.38 426 GLU A O 1
ATOM 3644 N N . LYS A 1 427 ? 106.544 67.440 -125.505 1.00 72.56 427 LYS A N 1
ATOM 3645 C CA . LYS A 1 427 ? 105.462 68.437 -125.543 1.00 72.56 427 LYS A CA 1
ATOM 3646 C C . LYS A 1 427 ? 105.661 69.556 -124.526 1.00 72.56 427 LYS A C 1
ATOM 3648 O O . LYS A 1 427 ? 105.482 70.713 -124.903 1.00 72.56 427 LYS A O 1
ATOM 3653 N N . GLU A 1 428 ? 106.048 69.269 -123.283 1.00 70.31 428 GLU A N 1
ATOM 3654 C CA . GLU A 1 428 ? 106.267 70.321 -122.274 1.00 70.31 428 GLU A CA 1
ATOM 3655 C C . GLU A 1 428 ? 107.408 71.262 -122.678 1.00 70.31 428 GLU A C 1
ATOM 3657 O O . GLU A 1 428 ? 107.211 72.478 -122.732 1.00 70.31 428 GLU A O 1
ATOM 3662 N N . ALA A 1 429 ? 108.535 70.713 -123.150 1.00 65.00 429 ALA A N 1
ATOM 3663 C CA . ALA A 1 429 ? 109.653 71.496 -123.690 1.00 65.00 429 ALA A CA 1
ATOM 3664 C C . ALA A 1 429 ? 109.273 72.393 -124.894 1.00 65.00 429 ALA A C 1
ATOM 3666 O O . ALA A 1 429 ? 109.989 73.347 -125.226 1.00 65.00 429 ALA A O 1
ATOM 3667 N N . ARG A 1 430 ? 108.146 72.104 -125.561 1.00 69.12 430 ARG A N 1
ATOM 3668 C CA . ARG A 1 430 ? 107.564 72.910 -126.645 1.00 69.12 430 ARG A CA 1
ATOM 3669 C C . ARG A 1 430 ? 106.518 73.917 -126.148 1.00 69.12 430 ARG A C 1
ATOM 3671 O O . ARG A 1 430 ? 106.397 74.983 -126.752 1.00 69.12 430 ARG A O 1
ATOM 3678 N N . LEU A 1 431 ? 105.788 73.607 -125.076 1.00 69.06 431 LEU A N 1
ATOM 3679 C CA . LEU A 1 431 ? 104.755 74.466 -124.490 1.00 69.06 431 LEU A CA 1
ATOM 3680 C C . LEU A 1 431 ? 105.331 75.576 -123.606 1.00 69.06 431 LEU A C 1
ATOM 3682 O O . LEU A 1 431 ? 104.837 76.698 -123.670 1.00 69.06 431 LEU A O 1
ATOM 3686 N N . ASP A 1 432 ? 106.407 75.336 -122.858 1.00 66.62 432 ASP A N 1
ATOM 3687 C CA . ASP A 1 432 ? 107.001 76.385 -122.012 1.00 66.62 432 ASP A CA 1
ATOM 3688 C C . ASP A 1 432 ? 107.631 77.516 -122.846 1.00 66.62 432 ASP A C 1
ATOM 3690 O O . ASP A 1 432 ? 107.522 78.693 -122.500 1.00 66.62 432 ASP A O 1
ATOM 3694 N N . ARG A 1 433 ? 108.142 77.187 -124.043 1.00 60.78 433 ARG A N 1
ATOM 3695 C CA . ARG A 1 433 ? 108.565 78.163 -125.072 1.00 60.78 433 ARG A CA 1
ATOM 3696 C C . ARG A 1 433 ? 107.422 79.032 -125.624 1.00 60.78 433 ARG A C 1
ATOM 3698 O O . ARG A 1 433 ? 107.693 80.019 -126.310 1.00 60.78 433 ARG A O 1
ATOM 3705 N N . LEU A 1 434 ? 106.164 78.656 -125.379 1.00 62.09 434 LEU A N 1
ATOM 3706 C CA . LEU A 1 434 ? 104.963 79.405 -125.765 1.00 62.09 434 LEU A CA 1
ATOM 3707 C C . LEU A 1 434 ? 104.343 80.142 -124.570 1.00 62.09 434 LEU A C 1
ATOM 3709 O O . LEU A 1 434 ? 103.973 81.305 -124.715 1.00 62.09 434 LEU A O 1
ATOM 3713 N N . ARG A 1 435 ? 104.292 79.509 -123.388 1.00 61.06 435 ARG A N 1
ATOM 3714 C CA . ARG A 1 435 ? 103.788 80.106 -122.135 1.00 61.06 435 ARG A CA 1
ATOM 3715 C C . ARG A 1 435 ? 104.518 81.396 -121.757 1.00 61.06 435 ARG A C 1
ATOM 3717 O O . ARG A 1 435 ? 103.890 82.324 -121.273 1.00 61.06 435 ARG A O 1
ATOM 3724 N N . GLN A 1 436 ? 105.811 81.508 -122.067 1.00 58.72 436 GLN A N 1
ATOM 3725 C CA . GLN A 1 436 ? 106.620 82.698 -121.769 1.00 58.72 436 GLN A CA 1
ATOM 3726 C C . GLN A 1 436 ? 106.244 83.970 -122.577 1.00 58.72 436 GLN A C 1
ATOM 3728 O O . GLN A 1 436 ? 106.988 84.948 -122.526 1.00 58.72 436 GLN A O 1
ATOM 3733 N N . LYS A 1 437 ? 105.154 83.979 -123.368 1.00 57.12 437 LYS A N 1
ATOM 3734 C CA . LYS A 1 437 ? 104.822 85.093 -124.283 1.00 57.12 437 LYS A CA 1
ATOM 3735 C C . LYS A 1 437 ? 103.511 85.851 -124.030 1.00 57.12 437 LYS A C 1
ATOM 3737 O O . LYS A 1 437 ? 103.466 87.009 -124.436 1.00 57.12 437 LYS A O 1
ATOM 3742 N N . VAL A 1 438 ? 102.458 85.260 -123.446 1.00 48.41 438 VAL A N 1
ATOM 3743 C CA . VAL A 1 438 ? 101.130 85.917 -123.315 1.00 48.41 438 VAL A CA 1
ATOM 3744 C C . VAL A 1 438 ? 100.311 85.360 -122.133 1.00 48.41 438 VAL A C 1
ATOM 3746 O O . VAL A 1 438 ? 100.106 84.151 -122.079 1.00 48.41 438 VAL A O 1
ATOM 3749 N N . GLU A 1 439 ? 99.775 86.223 -121.255 1.00 50.78 439 GLU A N 1
ATOM 3750 C CA . GLU A 1 439 ? 98.828 85.875 -120.167 1.00 50.78 439 GLU A CA 1
ATOM 3751 C C . GLU A 1 439 ? 98.026 87.108 -119.666 1.00 50.78 439 GLU A C 1
ATOM 3753 O O . GLU A 1 439 ? 98.649 88.136 -119.423 1.00 50.78 439 GLU A O 1
ATOM 3758 N N . VAL A 1 440 ? 96.687 86.995 -119.492 1.00 42.97 440 VAL A N 1
ATOM 3759 C CA . VAL A 1 440 ? 95.731 87.844 -118.700 1.00 42.97 440 VAL A CA 1
ATOM 3760 C C . VAL A 1 440 ? 94.440 87.004 -118.401 1.00 42.97 440 VAL A C 1
ATOM 3762 O O . VAL A 1 440 ? 94.251 85.960 -119.023 1.00 42.97 440 VAL A O 1
ATOM 3765 N N . HIS A 1 441 ? 93.574 87.403 -117.445 1.00 45.69 441 HIS A N 1
ATOM 3766 C CA . HIS A 1 441 ? 92.560 86.585 -116.717 1.00 45.69 441 HIS A CA 1
ATOM 3767 C C . HIS A 1 441 ? 91.205 87.329 -116.416 1.00 45.69 441 HIS A C 1
ATOM 3769 O O . HIS A 1 441 ? 91.185 88.538 -116.638 1.00 45.69 441 HIS A O 1
ATOM 3775 N N . VAL A 1 442 ? 90.132 86.644 -115.906 1.00 50.00 442 VAL A N 1
ATOM 3776 C CA . VAL A 1 442 ? 88.966 87.083 -115.023 1.00 50.00 442 VAL A CA 1
ATOM 3777 C C . VAL A 1 442 ? 87.602 86.329 -115.268 1.00 50.00 442 VAL A C 1
ATOM 3779 O O . VAL A 1 442 ? 87.374 85.832 -116.367 1.00 50.00 442 VAL A O 1
ATOM 3782 N N . GLU A 1 443 ? 86.705 86.232 -114.250 1.00 50.91 443 GLU A N 1
ATOM 3783 C CA . GLU A 1 443 ? 85.403 85.472 -114.161 1.00 50.91 443 GLU A CA 1
ATOM 3784 C C . GLU A 1 443 ? 84.301 86.242 -113.316 1.00 50.91 443 GLU A C 1
ATOM 3786 O O . GLU A 1 443 ? 84.577 87.393 -112.988 1.00 50.91 443 GLU A O 1
ATOM 3791 N N . ASN A 1 444 ? 83.081 85.805 -112.865 1.00 45.41 444 ASN A N 1
ATOM 3792 C CA . ASN A 1 444 ? 82.216 84.578 -112.933 1.00 45.41 444 ASN A CA 1
ATOM 3793 C C . ASN A 1 444 ? 80.707 84.830 -112.496 1.00 45.41 444 ASN A C 1
ATOM 3795 O O . ASN A 1 444 ? 80.458 85.803 -111.790 1.00 45.41 444 ASN A O 1
ATOM 3799 N N . ASP A 1 445 ? 79.764 83.900 -112.804 1.00 49.22 445 ASP A N 1
ATOM 3800 C CA . ASP A 1 445 ? 78.361 83.660 -112.274 1.00 49.22 445 ASP A CA 1
ATOM 3801 C C . ASP A 1 445 ? 77.381 84.897 -112.174 1.00 49.22 445 ASP A C 1
ATOM 3803 O O . ASP A 1 445 ? 77.659 85.875 -112.872 1.00 49.22 445 ASP A O 1
ATOM 3807 N N . PRO A 1 446 ? 76.234 84.987 -111.412 1.00 54.16 446 PRO A N 1
ATOM 3808 C CA . PRO A 1 446 ? 75.307 84.014 -110.762 1.00 54.16 446 PRO A CA 1
ATOM 3809 C C . PRO A 1 446 ? 73.757 84.224 -110.933 1.00 54.16 446 PRO A C 1
ATOM 3811 O O . PRO A 1 446 ? 73.285 85.355 -111.037 1.00 54.16 446 PRO A O 1
ATOM 3814 N N . LEU A 1 447 ? 72.913 83.159 -110.832 1.00 53.47 447 LEU A N 1
ATOM 3815 C CA . LEU A 1 447 ? 71.428 83.276 -110.596 1.00 53.47 447 LEU A CA 1
ATOM 3816 C C . LEU A 1 447 ? 70.621 82.000 -110.166 1.00 53.47 447 LEU A C 1
ATOM 3818 O O . LEU A 1 447 ? 69.389 82.009 -110.161 1.00 53.47 447 LEU A O 1
ATOM 3822 N N . ARG A 1 448 ? 71.242 80.860 -109.828 1.00 64.56 448 ARG A N 1
ATOM 3823 C CA . ARG A 1 448 ? 70.594 79.514 -109.831 1.00 64.56 448 ARG A CA 1
ATOM 3824 C C . ARG A 1 448 ? 69.686 79.151 -108.618 1.00 64.56 448 ARG A C 1
ATOM 3826 O O . ARG A 1 448 ? 69.726 78.019 -108.146 1.00 64.56 448 ARG A O 1
ATOM 3833 N N . LEU A 1 449 ? 68.880 80.076 -108.084 1.00 55.56 449 LEU A N 1
ATOM 3834 C CA . LEU A 1 449 ? 68.336 79.995 -106.705 1.00 55.56 449 LEU A CA 1
ATOM 3835 C C . LEU A 1 449 ? 66.828 79.684 -106.513 1.00 55.56 449 LEU A C 1
ATOM 3837 O O . LEU A 1 449 ? 66.362 79.707 -105.376 1.00 55.56 449 LEU A O 1
ATOM 3841 N N . LEU A 1 450 ? 66.040 79.410 -107.564 1.00 55.25 450 LEU A N 1
ATOM 3842 C CA . LEU A 1 450 ? 64.560 79.454 -107.489 1.00 55.25 450 LEU A CA 1
ATOM 3843 C C . LEU A 1 450 ? 63.822 78.230 -108.086 1.00 55.25 450 LEU A C 1
ATOM 3845 O O . LEU A 1 450 ? 63.082 78.387 -109.055 1.00 55.25 450 LEU A O 1
ATOM 3849 N N . GLN A 1 451 ? 63.969 77.020 -107.523 1.00 64.88 451 GLN A N 1
ATOM 3850 C CA . GLN A 1 451 ? 63.144 75.837 -107.873 1.00 64.88 451 GLN A CA 1
ATOM 3851 C C . GLN A 1 451 ? 62.825 74.947 -106.640 1.00 64.88 451 GLN A C 1
ATOM 3853 O O . GLN A 1 451 ? 63.694 74.796 -105.780 1.00 64.88 451 GLN A O 1
ATOM 3858 N N . PRO A 1 452 ? 61.613 74.354 -106.534 1.00 56.62 452 PRO A N 1
ATOM 3859 C CA . PRO A 1 452 ? 61.207 73.470 -105.427 1.00 56.62 452 PRO A CA 1
ATOM 3860 C C . PRO A 1 452 ? 61.701 72.015 -105.586 1.00 56.62 452 PRO A C 1
ATOM 3862 O O . PRO A 1 452 ? 62.161 71.620 -106.655 1.00 56.62 452 PRO A O 1
ATOM 3865 N N . THR A 1 453 ? 61.595 71.205 -104.522 1.00 64.50 453 THR A N 1
ATOM 3866 C CA . THR A 1 453 ? 62.216 69.866 -104.420 1.00 64.50 453 THR A CA 1
ATOM 3867 C C . THR A 1 453 ? 61.238 68.724 -104.098 1.00 64.50 453 THR A C 1
ATOM 3869 O O . THR A 1 453 ? 60.154 68.920 -103.549 1.00 64.50 453 THR A O 1
ATOM 3872 N N . GLU A 1 454 ? 61.639 67.495 -104.443 1.00 59.94 454 GLU A N 1
ATOM 3873 C CA . GLU A 1 454 ? 60.770 66.310 -104.580 1.00 59.94 454 GLU A CA 1
ATOM 3874 C C . GLU A 1 454 ? 60.107 65.809 -103.282 1.00 59.94 454 GLU A C 1
ATOM 3876 O O . GLU A 1 454 ? 59.068 65.149 -103.332 1.00 59.94 454 GLU A O 1
ATOM 3881 N N . ALA A 1 455 ? 60.665 66.135 -102.110 1.00 57.25 455 ALA A N 1
ATOM 3882 C CA . ALA A 1 455 ? 60.243 65.580 -100.818 1.00 57.25 455 ALA A CA 1
ATOM 3883 C C . ALA A 1 455 ? 58.784 65.901 -100.425 1.00 57.25 455 ALA A C 1
ATOM 3885 O O . ALA A 1 455 ? 58.189 65.180 -99.624 1.00 57.25 455 ALA A O 1
ATOM 3886 N N . TYR A 1 456 ? 58.189 66.957 -100.991 1.00 64.75 456 TYR A N 1
ATOM 3887 C CA . TYR A 1 456 ? 56.789 67.327 -100.748 1.00 64.75 456 TYR A CA 1
ATOM 3888 C C . TYR A 1 456 ? 55.801 66.253 -101.241 1.00 64.75 456 TYR A C 1
ATOM 3890 O O . TYR A 1 456 ? 54.793 65.983 -100.585 1.00 64.75 456 TYR A O 1
ATOM 3898 N N . ASN A 1 457 ? 56.124 65.580 -102.351 1.00 61.19 457 ASN A N 1
ATOM 3899 C CA . ASN A 1 457 ? 55.223 64.644 -103.030 1.00 61.19 457 ASN A CA 1
ATOM 3900 C C . ASN A 1 457 ? 55.028 63.314 -102.277 1.00 61.19 457 ASN A C 1
ATOM 3902 O O . ASN A 1 457 ? 54.096 62.574 -102.574 1.00 61.19 457 ASN A O 1
ATOM 3906 N N . ALA A 1 458 ? 55.875 63.003 -101.290 1.00 57.47 458 ALA A N 1
ATOM 3907 C CA . ALA A 1 458 ? 55.827 61.735 -100.559 1.00 57.47 458 ALA A CA 1
ATOM 3908 C C . ALA A 1 458 ? 54.724 61.663 -99.480 1.00 57.47 458 ALA A C 1
ATOM 3910 O O . ALA A 1 458 ? 54.418 60.577 -98.989 1.00 57.47 458 ALA A O 1
ATOM 3911 N N . LYS A 1 459 ? 54.120 62.794 -99.080 1.00 58.03 459 LYS A N 1
ATOM 3912 C CA . LYS A 1 459 ? 53.171 62.839 -97.948 1.00 58.03 459 LYS A CA 1
ATOM 3913 C C . LYS A 1 459 ? 51.740 62.394 -98.267 1.00 58.03 459 LYS A C 1
ATOM 3915 O O . LYS A 1 459 ? 50.999 62.081 -97.340 1.00 58.03 459 LYS A O 1
ATOM 3920 N N . THR A 1 460 ? 51.332 62.361 -99.533 1.00 57.97 460 THR A N 1
ATOM 3921 C CA . THR A 1 460 ? 49.935 62.095 -99.934 1.00 57.97 460 THR A CA 1
ATOM 3922 C C . THR A 1 460 ? 49.570 60.610 -100.023 1.00 57.97 460 THR A C 1
ATOM 3924 O O . THR A 1 460 ? 48.390 60.286 -100.118 1.00 57.97 460 THR A O 1
ATOM 3927 N N . ALA A 1 461 ? 50.542 59.695 -99.938 1.00 46.56 461 ALA A N 1
ATOM 3928 C CA . ALA A 1 461 ? 50.313 58.251 -100.060 1.00 46.56 461 ALA A CA 1
ATOM 3929 C C . ALA A 1 461 ? 49.709 57.576 -98.805 1.00 46.56 461 ALA A C 1
ATOM 3931 O O . ALA A 1 461 ? 49.306 56.420 -98.872 1.00 46.56 461 ALA A O 1
ATOM 3932 N N . TYR A 1 462 ? 49.635 58.272 -97.665 1.00 49.56 462 TYR A N 1
ATOM 3933 C CA . TYR A 1 462 ? 49.240 57.689 -96.368 1.00 49.56 462 TYR A CA 1
ATOM 3934 C C . TYR A 1 462 ? 47.718 57.606 -96.111 1.00 49.56 462 TYR A C 1
ATOM 3936 O O . TYR A 1 462 ? 47.298 57.175 -95.042 1.00 49.56 462 TYR A O 1
ATOM 3944 N N . ALA A 1 463 ? 46.876 58.009 -97.067 1.00 46.31 463 ALA A N 1
ATOM 3945 C CA . ALA A 1 463 ? 45.436 58.225 -96.864 1.00 46.31 463 ALA A CA 1
ATOM 3946 C C . ALA A 1 463 ? 44.525 57.023 -97.223 1.00 46.31 463 ALA A C 1
ATOM 3948 O O . ALA A 1 463 ? 43.391 57.219 -97.651 1.00 46.31 463 ALA A O 1
ATOM 3949 N N . GLN A 1 464 ? 45.010 55.779 -97.101 1.00 46.12 464 GLN A N 1
ATOM 3950 C CA . GLN A 1 464 ? 44.249 54.558 -97.448 1.00 46.12 464 GLN A CA 1
ATOM 3951 C C . GLN A 1 464 ? 44.216 53.501 -96.326 1.00 46.12 464 GLN A C 1
ATOM 3953 O O . GLN A 1 464 ? 44.050 52.315 -96.598 1.00 46.12 464 GLN A O 1
ATOM 3958 N N . GLN A 1 465 ? 44.365 53.915 -95.062 1.00 45.84 465 GLN A N 1
ATOM 3959 C CA . GLN A 1 465 ? 44.452 53.002 -93.911 1.00 45.84 465 GLN A CA 1
ATOM 3960 C C . GLN A 1 465 ? 43.452 53.336 -92.783 1.00 45.84 465 GLN A C 1
ATOM 3962 O O . GLN A 1 465 ? 43.759 53.206 -91.604 1.00 45.84 465 GLN A O 1
ATOM 3967 N N . GLU A 1 466 ? 42.229 53.744 -93.143 1.00 47.19 466 GLU A N 1
ATOM 3968 C CA . GLU A 1 466 ? 41.113 53.962 -92.204 1.00 47.19 466 GLU A CA 1
ATOM 3969 C C . GLU A 1 466 ? 40.029 52.881 -92.358 1.00 47.19 466 GLU A C 1
ATOM 3971 O O . GLU A 1 466 ? 39.033 53.052 -93.060 1.00 47.19 466 GLU A O 1
ATOM 3976 N N . SER A 1 467 ? 40.227 51.733 -91.705 1.00 46.78 467 SER A N 1
ATOM 3977 C CA . SER A 1 467 ? 39.170 50.730 -91.439 1.00 46.78 467 SER A CA 1
ATOM 3978 C C . SER A 1 467 ? 39.452 49.844 -90.215 1.00 46.78 467 SER A C 1
ATOM 3980 O O . SER A 1 467 ? 38.685 48.927 -89.926 1.00 46.78 467 SER A O 1
ATOM 3982 N N . GLU A 1 468 ? 40.519 50.120 -89.463 1.00 45.47 468 GLU A N 1
ATOM 3983 C CA . GLU A 1 468 ? 40.772 49.493 -88.165 1.00 45.47 468 GLU A CA 1
ATOM 3984 C C . GLU A 1 468 ? 40.045 50.305 -87.082 1.00 45.47 468 GLU A C 1
ATOM 3986 O O . GLU A 1 468 ? 40.352 51.472 -86.836 1.00 45.47 468 GLU A O 1
ATOM 3991 N N . LEU A 1 469 ? 39.016 49.699 -86.481 1.00 54.28 469 LEU A N 1
ATOM 3992 C CA . LEU A 1 469 ? 38.271 50.284 -85.364 1.00 54.28 469 LEU A CA 1
ATOM 3993 C C . LEU A 1 469 ? 39.207 50.499 -84.169 1.00 54.28 469 LEU A C 1
ATOM 3995 O O . LEU A 1 469 ? 40.010 49.628 -83.845 1.00 54.28 469 LEU A O 1
ATOM 3999 N N . GLN A 1 470 ? 39.086 51.649 -83.503 1.00 51.88 470 GLN A N 1
ATOM 4000 C CA . GLN A 1 470 ? 39.941 51.990 -82.366 1.00 51.88 470 GLN A CA 1
ATOM 4001 C C . GLN A 1 470 ? 39.743 51.018 -81.195 1.00 51.88 470 GLN A C 1
ATOM 4003 O O . GLN A 1 470 ? 38.675 50.994 -80.579 1.00 51.88 470 GLN A O 1
ATOM 4008 N N . ASP A 1 471 ? 40.807 50.304 -80.827 1.00 55.03 471 ASP A N 1
ATOM 4009 C CA . ASP A 1 471 ? 40.925 49.738 -79.485 1.00 55.03 471 ASP A CA 1
ATOM 4010 C C . ASP A 1 471 ? 40.941 50.875 -78.441 1.00 55.03 471 ASP A C 1
ATOM 4012 O O . ASP A 1 471 ? 41.555 51.927 -78.666 1.00 55.03 471 ASP A O 1
ATOM 4016 N N . PRO A 1 472 ? 40.285 50.705 -77.279 1.00 59.81 472 PRO A N 1
ATOM 4017 C CA . PRO A 1 472 ? 40.271 51.726 -76.242 1.00 59.81 472 PRO A CA 1
ATOM 4018 C C . PRO A 1 472 ? 41.664 51.906 -75.621 1.00 59.81 472 PRO A C 1
ATOM 4020 O O . PRO A 1 472 ? 42.334 50.942 -75.257 1.00 59.81 472 PRO A O 1
ATOM 4023 N N . ILE A 1 473 ? 42.053 53.168 -75.401 1.00 66.94 473 ILE A N 1
ATOM 4024 C CA . ILE A 1 473 ? 43.356 53.589 -74.835 1.00 66.94 473 ILE A CA 1
ATOM 4025 C C . ILE A 1 473 ? 43.653 52.952 -73.456 1.00 66.94 473 ILE A C 1
ATOM 4027 O O . ILE A 1 473 ? 44.807 52.874 -73.036 1.00 66.94 473 ILE A O 1
ATOM 4031 N N . PHE A 1 474 ? 42.625 52.447 -72.767 1.00 69.06 474 PHE A N 1
ATOM 4032 C CA . PHE A 1 474 ? 42.751 51.636 -71.560 1.00 69.06 474 PHE A CA 1
ATOM 4033 C C . PHE A 1 474 ? 42.009 50.309 -71.740 1.00 69.06 474 PHE A C 1
ATOM 4035 O O . PHE A 1 474 ? 40.860 50.291 -72.185 1.00 69.06 474 PHE A O 1
ATOM 4042 N N . SER A 1 475 ? 42.628 49.201 -71.328 1.00 63.81 475 SER A N 1
ATOM 4043 C CA . SER A 1 475 ? 41.987 47.887 -71.345 1.00 63.81 475 SER A CA 1
ATOM 4044 C C . SER A 1 475 ? 40.812 47.839 -70.363 1.00 63.81 475 SER A C 1
ATOM 4046 O O . SER A 1 475 ? 40.974 47.893 -69.143 1.00 63.81 475 SER A O 1
ATOM 4048 N N . VAL A 1 476 ? 39.598 47.725 -70.905 1.00 64.56 476 VAL A N 1
ATOM 4049 C CA . VAL A 1 476 ? 38.368 47.632 -70.113 1.00 64.56 476 VAL A CA 1
ATOM 4050 C C . VAL A 1 476 ? 38.275 46.235 -69.496 1.00 64.56 476 VAL A C 1
ATOM 4052 O O . VAL A 1 476 ? 37.783 45.294 -70.117 1.00 64.56 476 VAL A O 1
ATOM 4055 N N . TYR A 1 477 ? 38.740 46.093 -68.252 1.00 65.75 477 TYR A N 1
ATOM 4056 C CA . TYR A 1 477 ? 38.641 44.858 -67.459 1.00 65.75 477 TYR A CA 1
ATOM 4057 C C . TYR A 1 477 ? 37.209 44.597 -66.954 1.00 65.75 477 TYR A C 1
ATOM 4059 O O . TYR A 1 477 ? 36.955 44.487 -65.756 1.00 65.75 477 TYR A O 1
ATOM 4067 N N . GLY A 1 478 ? 36.261 44.508 -67.886 1.00 66.69 478 GLY A N 1
ATOM 4068 C CA . GLY A 1 478 ? 34.889 44.081 -67.638 1.00 66.69 478 GLY A CA 1
ATOM 4069 C C . GLY A 1 478 ? 34.703 42.568 -67.782 1.00 66.69 478 GLY A C 1
ATOM 4070 O O . GLY A 1 478 ? 35.504 41.859 -68.404 1.00 66.69 478 GLY A O 1
ATOM 4071 N N . TYR A 1 479 ? 33.590 42.071 -67.247 1.00 70.06 479 TYR A N 1
ATOM 4072 C CA . TYR A 1 479 ? 33.057 40.768 -67.631 1.00 70.06 479 TYR A CA 1
ATOM 4073 C C . TYR A 1 479 ? 32.362 40.921 -68.987 1.00 70.06 479 TYR A C 1
ATOM 4075 O O . TYR A 1 479 ? 31.462 41.743 -69.122 1.00 70.06 479 TYR A O 1
ATOM 4083 N N . THR A 1 480 ? 32.781 40.150 -69.990 1.00 75.56 480 THR A N 1
ATOM 4084 C CA . THR A 1 480 ? 32.022 40.007 -71.241 1.00 75.56 480 THR A CA 1
ATOM 4085 C C . THR A 1 480 ? 30.854 39.050 -71.018 1.00 75.56 480 THR A C 1
ATOM 4087 O O . THR A 1 480 ? 30.974 38.128 -70.204 1.00 75.56 480 THR A O 1
ATOM 4090 N N . ASP A 1 481 ? 29.752 39.224 -71.750 1.00 74.06 481 ASP A N 1
ATOM 4091 C CA . ASP A 1 481 ? 28.549 38.395 -71.582 1.00 74.06 481 ASP A CA 1
ATOM 4092 C C . ASP A 1 481 ? 28.859 36.899 -71.703 1.00 74.06 481 ASP A C 1
ATOM 4094 O O . ASP A 1 481 ? 28.431 36.126 -70.852 1.00 74.06 481 ASP A O 1
ATOM 4098 N N . ASP A 1 482 ? 29.716 36.488 -72.644 1.00 76.31 482 ASP A N 1
ATOM 4099 C CA . ASP A 1 482 ? 30.173 35.095 -72.776 1.00 76.31 482 ASP A CA 1
ATOM 4100 C C . ASP A 1 482 ? 30.803 34.532 -71.492 1.00 76.31 482 ASP A C 1
ATOM 4102 O O . ASP A 1 482 ? 30.627 33.356 -71.174 1.00 76.31 482 ASP A O 1
ATOM 4106 N N . LYS A 1 483 ? 31.526 35.357 -70.719 1.00 74.25 483 LYS A N 1
ATOM 4107 C CA . LYS A 1 483 ? 32.128 34.936 -69.443 1.00 74.25 483 LYS A CA 1
ATOM 4108 C C . LYS A 1 483 ? 31.059 34.769 -68.367 1.00 74.25 483 LYS A C 1
ATOM 4110 O O . LYS A 1 483 ? 31.109 33.779 -67.642 1.00 74.25 483 LYS A O 1
ATOM 4115 N N . ILE A 1 484 ? 30.074 35.668 -68.299 1.00 75.12 484 ILE A N 1
ATOM 4116 C CA . ILE A 1 484 ? 28.930 35.563 -67.372 1.00 75.12 484 ILE A CA 1
ATOM 4117 C C . ILE A 1 484 ? 28.095 34.320 -67.715 1.00 75.12 484 ILE A C 1
ATOM 4119 O O . ILE A 1 484 ? 27.828 33.483 -66.855 1.00 75.12 484 ILE A O 1
ATOM 4123 N N . LEU A 1 485 ? 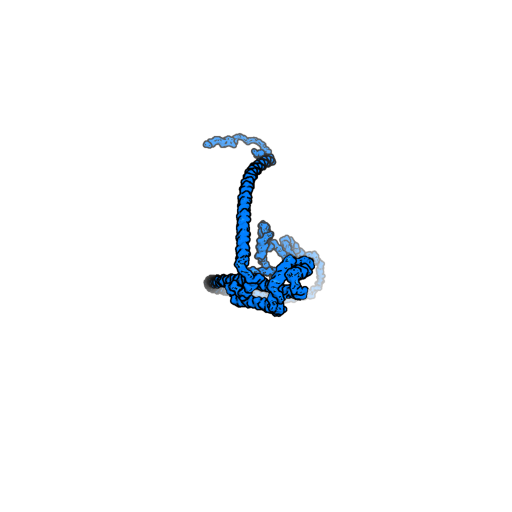27.768 34.153 -68.998 1.00 78.88 485 LEU A N 1
ATOM 4124 C CA . LEU A 1 485 ? 27.043 33.013 -69.554 1.00 78.88 485 LEU A CA 1
ATOM 4125 C C . LEU A 1 485 ? 27.820 31.696 -69.439 1.00 78.88 485 LEU A C 1
ATOM 4127 O O . LEU A 1 485 ? 27.211 30.634 -69.557 1.00 78.88 485 LEU A O 1
ATOM 4131 N N . SER A 1 486 ? 29.139 31.722 -69.212 1.00 81.12 486 SER A N 1
ATOM 4132 C CA . SER A 1 486 ? 29.941 30.507 -69.025 1.00 81.12 486 SER A CA 1
ATOM 4133 C C . SER A 1 486 ? 29.753 29.857 -67.648 1.00 81.12 486 SER A C 1
ATOM 4135 O O . SER A 1 486 ? 29.842 28.626 -67.561 1.00 81.12 486 SER A O 1
ATOM 4137 N N . ASP A 1 487 ? 29.449 30.643 -66.607 1.00 82.56 487 ASP A N 1
ATOM 4138 C CA . ASP A 1 487 ? 29.457 30.194 -65.210 1.00 82.56 487 ASP A CA 1
ATOM 4139 C C . ASP A 1 487 ? 28.353 29.142 -64.940 1.00 82.56 487 ASP A C 1
ATOM 4141 O O . ASP A 1 487 ? 27.179 29.374 -65.263 1.00 82.56 487 ASP A O 1
ATOM 4145 N N . PRO A 1 488 ? 28.677 27.973 -64.344 1.00 84.44 488 PRO A N 1
ATOM 4146 C CA . PRO A 1 488 ? 27.679 26.959 -64.000 1.00 84.44 488 PRO A CA 1
ATOM 4147 C C . PRO A 1 488 ? 26.583 27.486 -63.060 1.00 84.44 488 PRO A C 1
ATOM 4149 O O . PRO A 1 488 ? 25.433 27.065 -63.185 1.00 84.44 488 PRO A O 1
ATOM 4152 N N . ARG A 1 489 ? 26.890 28.437 -62.169 1.00 84.00 489 ARG A N 1
ATOM 4153 C CA . ARG A 1 489 ? 25.917 29.076 -61.270 1.00 84.00 489 ARG A CA 1
ATOM 4154 C C . ARG A 1 489 ? 24.882 29.867 -62.051 1.00 84.00 489 ARG A C 1
ATOM 4156 O O . ARG A 1 489 ? 23.694 29.701 -61.793 1.00 84.00 489 ARG A O 1
ATOM 4163 N N . TYR A 1 490 ? 25.313 30.663 -63.031 1.00 87.00 490 TYR A N 1
ATOM 4164 C CA . TYR A 1 490 ? 24.401 31.420 -63.890 1.00 87.00 490 TYR A CA 1
ATOM 4165 C C . TYR A 1 490 ? 23.493 30.478 -64.691 1.00 87.00 490 TYR A C 1
ATOM 4167 O O . TYR A 1 490 ? 22.283 30.679 -64.736 1.00 87.00 490 TYR A O 1
ATOM 4175 N N . LYS A 1 491 ? 24.045 29.397 -65.259 1.00 87.62 491 LYS A N 1
ATOM 4176 C CA . LYS A 1 491 ? 23.266 28.393 -66.010 1.00 87.62 491 LYS A CA 1
ATOM 4177 C C . LYS A 1 491 ? 22.213 27.698 -65.144 1.00 87.62 491 LYS A C 1
ATOM 4179 O O . LYS A 1 491 ? 21.076 27.538 -65.582 1.00 87.62 491 LYS A O 1
ATOM 4184 N N . VAL A 1 492 ? 22.571 27.307 -63.920 1.00 86.62 492 VAL A N 1
ATOM 4185 C CA . VAL A 1 492 ? 21.647 26.664 -62.970 1.00 86.62 492 VAL A CA 1
ATOM 4186 C C . VAL A 1 492 ? 20.599 27.654 -62.452 1.00 86.62 492 VAL A C 1
ATOM 4188 O O . VAL A 1 492 ? 19.424 27.303 -62.377 1.00 86.62 492 VAL A O 1
ATOM 4191 N N . GLU A 1 493 ? 20.978 28.899 -62.158 1.00 88.00 493 GLU A N 1
ATOM 4192 C CA . GLU A 1 493 ? 20.044 29.954 -61.745 1.00 88.00 493 GLU A CA 1
ATOM 4193 C C . GLU A 1 493 ? 19.052 30.285 -62.866 1.00 88.00 493 GLU A C 1
ATOM 4195 O O . GLU A 1 493 ? 17.846 30.266 -62.633 1.00 88.00 493 GLU A O 1
ATOM 4200 N N . ALA A 1 494 ? 19.528 30.458 -64.103 1.00 88.00 494 ALA A N 1
ATOM 4201 C CA . ALA A 1 494 ? 18.688 30.662 -65.278 1.00 88.00 494 ALA A CA 1
ATOM 4202 C C . ALA A 1 494 ? 17.728 29.484 -65.525 1.00 88.00 494 ALA A C 1
ATOM 4204 O O . ALA A 1 494 ? 16.549 29.715 -65.786 1.00 88.00 494 ALA A O 1
ATOM 4205 N N . ALA A 1 495 ? 18.186 28.234 -65.384 1.00 88.19 495 ALA A N 1
ATOM 4206 C CA . ALA A 1 495 ? 17.334 27.047 -65.507 1.00 88.19 495 ALA A CA 1
ATOM 4207 C C . ALA A 1 495 ? 16.262 26.967 -64.400 1.00 88.19 495 ALA A C 1
ATOM 4209 O O . ALA A 1 495 ? 15.095 26.686 -64.671 1.00 88.19 495 ALA A O 1
ATOM 4210 N N . LEU A 1 496 ? 16.623 27.265 -63.147 1.00 87.75 496 LEU A N 1
ATOM 4211 C CA . LEU A 1 496 ? 15.673 27.330 -62.029 1.00 87.75 496 LEU A CA 1
ATOM 4212 C C . LEU A 1 496 ? 14.695 28.508 -62.172 1.00 87.75 496 LEU A C 1
ATOM 4214 O O . LEU A 1 496 ? 13.544 28.407 -61.740 1.00 87.75 496 LEU A O 1
ATOM 4218 N N . ARG A 1 497 ? 15.122 29.609 -62.801 1.00 88.75 497 ARG A N 1
ATOM 4219 C CA . ARG A 1 497 ? 14.294 30.777 -63.118 1.00 88.75 497 ARG A CA 1
ATOM 4220 C C . ARG A 1 497 ? 13.298 30.475 -64.241 1.00 88.75 497 ARG A C 1
ATOM 4222 O O . ARG A 1 497 ? 12.123 30.788 -64.074 1.00 88.75 497 ARG A O 1
ATOM 4229 N N . THR A 1 498 ? 13.712 29.823 -65.332 1.00 90.38 498 THR A N 1
ATOM 4230 C CA . THR A 1 498 ? 12.799 29.402 -66.416 1.00 90.38 498 THR A CA 1
ATOM 4231 C C . THR A 1 498 ? 11.832 28.303 -65.975 1.00 90.38 498 THR A C 1
ATOM 4233 O O . THR A 1 498 ? 10.684 28.305 -66.408 1.00 90.38 498 THR A O 1
ATOM 4236 N N . ALA A 1 499 ? 12.238 27.430 -65.049 1.00 86.94 499 ALA A N 1
ATOM 4237 C CA . ALA A 1 499 ? 11.350 26.467 -64.392 1.00 86.94 499 ALA A CA 1
ATOM 4238 C C . ALA A 1 499 ? 10.428 27.088 -63.314 1.00 86.94 499 ALA A C 1
ATOM 4240 O O . ALA A 1 499 ? 9.600 26.384 -62.741 1.00 86.94 499 ALA A O 1
ATOM 4241 N N . GLY A 1 500 ? 10.581 28.378 -62.982 1.00 88.44 500 GLY A N 1
ATOM 4242 C CA . GLY A 1 500 ? 9.822 29.061 -61.923 1.00 88.44 500 GLY A CA 1
ATOM 4243 C C . GLY A 1 500 ? 10.176 28.643 -60.484 1.00 88.44 500 GLY A C 1
ATOM 4244 O O . GLY A 1 500 ? 9.584 29.149 -59.530 1.00 88.44 500 GLY A O 1
ATOM 4245 N N . LEU A 1 501 ? 11.155 27.753 -60.304 1.00 87.31 501 LEU A N 1
ATOM 4246 C CA . LEU A 1 501 ? 11.521 27.130 -59.027 1.00 87.31 501 LEU A CA 1
ATOM 4247 C C . LEU A 1 501 ? 12.487 27.960 -58.169 1.00 87.31 501 LEU A C 1
ATOM 4249 O O . LEU A 1 501 ? 12.724 27.595 -57.021 1.00 87.31 501 LEU A O 1
ATOM 4253 N N . LEU A 1 502 ? 13.018 29.077 -58.677 1.00 81.75 502 LEU A N 1
ATOM 4254 C CA . LEU A 1 502 ? 14.055 29.903 -58.033 1.00 81.75 502 LEU A CA 1
ATOM 4255 C C . LEU A 1 502 ? 13.771 30.303 -56.565 1.00 81.75 502 LEU A C 1
ATOM 4257 O O . LEU A 1 502 ? 14.703 30.493 -55.791 1.00 81.75 502 LEU A O 1
ATOM 4261 N N . LYS A 1 503 ? 12.497 30.418 -56.162 1.00 82.62 503 LYS A N 1
ATOM 4262 C CA . LYS A 1 503 ? 12.089 30.758 -54.780 1.00 82.62 503 LYS A CA 1
ATOM 4263 C C . LYS A 1 503 ? 11.943 29.549 -53.839 1.00 82.62 503 LYS A C 1
ATOM 4265 O O . LYS A 1 503 ? 11.593 29.735 -52.678 1.00 82.62 503 LYS A O 1
ATOM 4270 N N . SER A 1 504 ? 12.162 28.328 -54.325 1.00 87.69 504 SER A N 1
ATOM 4271 C CA . SER A 1 504 ? 12.040 27.089 -53.549 1.00 87.69 504 SER A CA 1
ATOM 4272 C C . SER A 1 504 ? 13.265 26.832 -52.666 1.00 87.69 504 SER A C 1
ATOM 4274 O O . SER A 1 504 ? 14.394 27.159 -53.032 1.00 87.69 504 SER A O 1
ATOM 4276 N N . ASP A 1 505 ? 13.069 26.141 -51.544 1.00 84.62 505 ASP A N 1
ATOM 4277 C CA . ASP A 1 505 ? 14.162 25.622 -50.712 1.00 84.62 505 ASP A CA 1
ATOM 4278 C C . ASP A 1 505 ? 15.060 24.644 -51.476 1.00 84.62 505 ASP A C 1
ATOM 4280 O O . ASP A 1 505 ? 16.269 24.616 -51.260 1.00 84.62 505 ASP A O 1
ATOM 4284 N N . TYR A 1 506 ? 14.497 23.933 -52.458 1.00 86.38 506 TYR A N 1
ATOM 4285 C CA . TYR A 1 506 ? 15.267 23.123 -53.399 1.00 86.38 506 TYR A CA 1
ATOM 4286 C C . TYR A 1 506 ? 16.247 23.973 -54.223 1.00 86.38 506 TYR A C 1
ATOM 4288 O O . TYR A 1 506 ? 17.407 23.599 -54.370 1.00 86.38 506 TYR A O 1
ATOM 4296 N N . ALA A 1 507 ? 15.824 25.149 -54.703 1.00 84.69 507 ALA A N 1
ATOM 4297 C CA . ALA A 1 507 ? 16.704 26.065 -55.426 1.00 84.69 507 ALA A CA 1
ATOM 4298 C C . ALA A 1 507 ? 17.791 26.648 -54.509 1.00 84.69 507 ALA A C 1
ATOM 4300 O O . ALA A 1 507 ? 18.945 26.735 -54.925 1.00 84.69 507 ALA A O 1
ATOM 4301 N N . ARG A 1 508 ? 17.459 26.974 -53.249 1.00 82.75 508 ARG A N 1
ATOM 4302 C CA . ARG A 1 508 ? 18.447 27.406 -52.239 1.00 82.75 508 ARG A CA 1
ATOM 4303 C C . ARG A 1 508 ? 19.501 26.324 -51.978 1.00 82.75 508 ARG A C 1
ATOM 4305 O O . ARG A 1 508 ? 20.693 26.618 -52.019 1.00 82.75 508 ARG A O 1
ATOM 4312 N N . MET A 1 509 ? 19.069 25.078 -51.780 1.00 84.50 509 MET A N 1
ATOM 4313 C CA . MET A 1 509 ? 19.952 23.925 -51.585 1.00 84.50 509 MET A CA 1
ATOM 4314 C C . MET A 1 509 ? 20.849 23.697 -52.807 1.00 84.50 509 MET A C 1
ATOM 4316 O O . MET A 1 509 ? 22.070 23.680 -52.669 1.00 84.50 509 MET A O 1
ATOM 4320 N N . VAL A 1 510 ? 20.273 23.602 -54.010 1.00 84.50 510 VAL A N 1
ATOM 4321 C CA . VAL A 1 510 ? 21.039 23.378 -55.246 1.00 84.50 510 VAL A CA 1
ATOM 4322 C C . VAL A 1 510 ? 22.055 24.500 -55.473 1.00 84.50 510 VAL A C 1
ATOM 4324 O O . VAL A 1 510 ? 23.240 24.206 -55.614 1.00 84.50 510 VAL A O 1
ATOM 4327 N N . LEU A 1 511 ? 21.654 25.775 -55.419 1.00 82.06 511 LEU A N 1
ATOM 4328 C CA . LEU A 1 511 ? 22.579 26.899 -55.624 1.00 82.06 511 LEU A CA 1
ATOM 4329 C C . LEU A 1 511 ? 23.708 26.957 -54.579 1.00 82.06 511 LEU A C 1
ATOM 4331 O O . LEU A 1 511 ? 24.814 27.372 -54.921 1.00 82.06 511 LEU A O 1
ATOM 4335 N N . SER A 1 512 ? 23.479 26.485 -53.346 1.00 81.12 512 SER A N 1
ATOM 4336 C CA . SER A 1 512 ? 24.536 26.362 -52.325 1.00 81.12 512 SER A CA 1
ATOM 4337 C C . SER A 1 512 ? 25.581 25.279 -52.642 1.00 81.12 512 SER A C 1
ATOM 4339 O O . SER A 1 512 ? 26.730 25.404 -52.226 1.00 81.12 512 SER A O 1
ATOM 4341 N N . THR A 1 513 ? 25.214 24.253 -53.423 1.00 84.12 513 THR A N 1
ATOM 4342 C CA . THR A 1 513 ? 26.127 23.169 -53.842 1.00 84.12 513 THR A CA 1
ATOM 4343 C C . THR A 1 513 ? 26.938 23.484 -55.102 1.00 84.12 513 THR A C 1
ATOM 4345 O O . THR A 1 513 ? 27.963 22.846 -55.335 1.00 84.12 513 THR A O 1
ATOM 4348 N N . VAL A 1 514 ? 26.528 24.463 -55.920 1.00 82.81 514 VAL A N 1
ATOM 4349 C CA . VAL A 1 514 ? 27.236 24.784 -57.171 1.00 82.81 514 VAL A CA 1
ATOM 4350 C C . VAL A 1 514 ? 28.482 25.627 -56.884 1.00 82.81 514 VAL A C 1
ATOM 4352 O O . VAL A 1 514 ? 28.406 26.786 -56.459 1.00 82.81 514 VAL A O 1
ATOM 4355 N N . THR A 1 515 ? 29.653 25.057 -57.159 1.00 76.94 515 THR A N 1
ATOM 4356 C CA . THR A 1 515 ? 30.945 25.750 -57.123 1.00 76.94 515 THR A CA 1
ATOM 4357 C C . THR A 1 515 ? 31.097 26.732 -58.297 1.00 76.94 515 THR A C 1
ATOM 4359 O O . THR A 1 515 ? 30.508 26.523 -59.359 1.00 76.94 515 THR A O 1
ATOM 4362 N N . PRO A 1 516 ? 31.855 27.831 -58.128 1.00 77.31 516 PRO A N 1
ATOM 4363 C CA . PRO A 1 516 ? 32.187 28.735 -59.229 1.00 77.31 516 PRO A CA 1
ATOM 4364 C C . PRO A 1 516 ? 33.222 28.094 -60.168 1.00 77.31 516 PRO A C 1
ATOM 4366 O O . PRO A 1 516 ? 33.982 27.218 -59.752 1.00 77.31 516 PRO A O 1
ATOM 4369 N N . LEU A 1 517 ? 33.298 28.561 -61.420 1.00 74.12 517 LEU A N 1
ATOM 4370 C CA . LEU A 1 517 ? 34.248 28.031 -62.416 1.00 74.12 517 LEU A CA 1
ATOM 4371 C C . LEU A 1 517 ? 35.726 28.255 -62.031 1.00 74.12 517 LEU A C 1
ATOM 4373 O O . LEU A 1 517 ? 36.600 27.499 -62.449 1.00 74.12 517 LEU A O 1
ATOM 4377 N N . GLN A 1 518 ? 36.002 29.278 -61.220 1.00 74.81 518 GLN A N 1
ATOM 4378 C CA . GLN A 1 518 ? 37.282 29.493 -60.548 1.00 74.81 518 GLN A CA 1
ATOM 4379 C C . GLN A 1 518 ? 37.012 29.724 -59.053 1.00 74.81 518 GLN A C 1
ATOM 4381 O O . GLN A 1 518 ? 36.101 30.494 -58.734 1.00 74.81 518 GLN A O 1
ATOM 4386 N N . PRO A 1 519 ? 37.761 29.090 -58.130 1.00 72.44 519 PRO A N 1
ATOM 4387 C CA . PRO A 1 519 ? 37.654 29.403 -56.708 1.00 72.44 519 PRO A CA 1
ATOM 4388 C C . PRO A 1 519 ? 38.075 30.862 -56.442 1.00 72.44 519 PRO A C 1
ATOM 4390 O O . PRO A 1 519 ? 38.853 31.423 -57.223 1.00 72.44 519 PRO A O 1
ATOM 4393 N N . PRO A 1 520 ? 37.594 31.491 -55.352 1.00 73.38 520 PRO A N 1
ATOM 4394 C CA . PRO A 1 520 ? 38.127 32.780 -54.914 1.00 73.38 520 PRO A CA 1
ATOM 4395 C C . PRO A 1 520 ? 39.635 32.669 -54.648 1.00 73.38 520 PRO A C 1
ATOM 4397 O O . PRO A 1 520 ? 40.146 31.590 -54.339 1.00 73.38 520 PRO A O 1
ATOM 4400 N N . ARG A 1 521 ? 40.366 33.784 -54.763 1.00 71.75 521 ARG A N 1
ATOM 4401 C CA . ARG A 1 521 ? 41.781 33.799 -54.364 1.00 71.75 521 ARG A CA 1
ATOM 4402 C C . ARG A 1 521 ? 41.880 33.637 -52.840 1.00 71.75 521 ARG A C 1
ATOM 4404 O O . ARG A 1 521 ? 41.052 34.238 -52.155 1.00 71.75 521 ARG A O 1
ATOM 4411 N N . PRO A 1 522 ? 42.889 32.922 -52.302 1.00 68.75 522 PRO A N 1
ATOM 4412 C CA . PRO A 1 522 ? 43.047 32.744 -50.854 1.00 68.75 522 PRO A CA 1
ATOM 4413 C C . PRO A 1 522 ? 43.058 34.075 -50.086 1.00 68.75 522 PRO A C 1
ATOM 4415 O O . PRO A 1 522 ? 42.419 34.211 -49.050 1.00 68.75 522 PRO A O 1
ATOM 4418 N N . ASP A 1 523 ? 43.688 35.101 -50.664 1.00 69.31 523 ASP A N 1
ATOM 4419 C CA . ASP A 1 523 ? 43.795 36.456 -50.099 1.00 69.31 523 ASP A CA 1
ATOM 4420 C C . ASP A 1 523 ? 42.445 37.206 -50.002 1.00 69.31 523 ASP A C 1
ATOM 4422 O O . ASP A 1 523 ? 42.382 38.314 -49.471 1.00 69.31 523 ASP A O 1
ATOM 4426 N N . GLN A 1 524 ? 41.368 36.635 -50.555 1.00 65.56 524 GLN A N 1
ATOM 4427 C CA . GLN A 1 524 ? 40.007 37.183 -50.554 1.00 65.56 524 GLN A CA 1
ATOM 4428 C C . GLN A 1 524 ? 39.037 36.377 -49.670 1.00 65.56 524 GLN A C 1
ATOM 4430 O O . GLN A 1 524 ? 37.846 36.701 -49.615 1.00 65.56 524 GLN A O 1
ATOM 4435 N N . GLU A 1 525 ? 39.512 35.347 -48.962 1.00 61.94 525 GLU A N 1
ATOM 4436 C CA . GLU A 1 525 ? 38.700 34.601 -47.999 1.00 61.94 525 GLU A CA 1
ATOM 4437 C C . GLU A 1 525 ? 38.385 35.472 -46.773 1.00 61.94 525 GLU A C 1
ATOM 4439 O O . GLU A 1 525 ? 39.227 35.739 -45.916 1.00 61.94 525 GLU A O 1
ATOM 4444 N N . THR A 1 526 ? 37.139 35.944 -46.682 1.00 57.06 526 THR A N 1
ATOM 4445 C CA . THR A 1 526 ? 36.684 36.756 -45.548 1.00 57.06 526 THR A CA 1
ATOM 4446 C C . THR A 1 526 ? 36.292 35.864 -44.372 1.00 57.06 526 THR A C 1
ATOM 4448 O O . THR A 1 526 ? 35.315 35.116 -44.421 1.00 57.06 526 THR A O 1
ATOM 4451 N N . THR A 1 527 ? 37.021 35.998 -43.262 1.00 55.94 527 THR A N 1
ATOM 4452 C CA . THR A 1 527 ? 36.922 35.168 -42.043 1.00 55.94 527 THR A CA 1
ATOM 4453 C C . THR A 1 527 ? 35.553 35.161 -41.351 1.00 55.94 527 THR A C 1
ATOM 4455 O O . THR A 1 527 ? 35.352 34.388 -40.418 1.00 55.94 527 THR A O 1
ATOM 4458 N N . MET A 1 528 ? 34.598 35.988 -41.789 1.00 49.09 528 MET A N 1
ATOM 4459 C CA . MET A 1 528 ? 33.253 36.078 -41.205 1.00 49.09 528 MET A CA 1
ATOM 4460 C C . MET A 1 528 ? 32.246 35.054 -41.756 1.00 49.09 528 MET A C 1
ATOM 4462 O O . MET A 1 528 ? 31.169 34.917 -41.180 1.00 49.09 528 MET A O 1
ATOM 4466 N N . PHE A 1 529 ? 32.563 34.329 -42.837 1.00 51.97 529 PHE A N 1
ATOM 4467 C CA . PHE A 1 529 ? 31.619 33.415 -43.503 1.00 51.97 529 PHE A CA 1
ATOM 4468 C C . PHE A 1 529 ? 32.131 31.974 -43.642 1.00 51.97 529 PHE A C 1
ATOM 4470 O O . PHE A 1 529 ? 31.902 31.323 -44.659 1.00 51.97 529 PHE A O 1
ATOM 4477 N N . HIS A 1 530 ? 32.781 31.443 -42.603 1.00 44.28 530 HIS A N 1
ATOM 4478 C CA . HIS A 1 530 ? 33.091 30.013 -42.527 1.00 44.28 530 HIS A CA 1
ATOM 4479 C C . HIS A 1 530 ? 31.860 29.234 -42.008 1.00 44.28 530 HIS A C 1
ATOM 4481 O O . HIS A 1 530 ? 31.490 29.411 -40.845 1.00 44.28 530 HIS A O 1
ATOM 4487 N N . PRO A 1 531 ? 31.203 28.361 -42.802 1.00 42.31 531 PRO A N 1
ATOM 4488 C CA . PRO A 1 531 ? 30.011 27.651 -42.341 1.00 42.31 531 PRO A CA 1
ATOM 4489 C C . PRO A 1 531 ? 30.420 26.486 -41.435 1.00 42.31 531 PRO A C 1
ATOM 4491 O O . PRO A 1 531 ? 30.997 25.501 -41.896 1.00 42.31 531 PRO A O 1
ATOM 4494 N N . SER A 1 532 ? 30.117 26.575 -40.142 1.00 42.38 532 SER A N 1
ATOM 4495 C CA . SER A 1 532 ? 30.458 25.569 -39.126 1.00 42.38 532 SER A CA 1
ATOM 4496 C C . SER A 1 532 ? 29.518 24.349 -39.128 1.00 42.38 532 SER A C 1
ATOM 4498 O O . SER A 1 532 ? 29.106 23.855 -38.080 1.00 42.38 532 SER A O 1
ATOM 4500 N N . PHE A 1 533 ? 29.210 23.805 -40.309 1.00 39.53 533 PHE A N 1
ATOM 4501 C CA . PHE A 1 533 ? 28.417 22.581 -40.454 1.00 39.53 533 PHE A CA 1
ATOM 4502 C C . PHE A 1 533 ? 29.287 21.320 -40.367 1.00 39.53 533 PHE A C 1
ATOM 4504 O O . PHE A 1 533 ? 29.514 20.614 -41.347 1.00 39.53 533 PHE A O 1
ATOM 4511 N N . LYS A 1 534 ? 29.736 21.016 -39.144 1.00 40.50 534 LYS A N 1
ATOM 4512 C CA . LYS A 1 534 ? 30.052 19.645 -38.720 1.00 40.50 534 LYS A CA 1
ATOM 4513 C C . LYS A 1 534 ? 29.013 19.200 -37.698 1.00 40.50 534 LYS A C 1
ATOM 4515 O O . LYS A 1 534 ? 29.029 19.641 -36.552 1.00 40.50 534 LYS A O 1
ATOM 4520 N N . SER A 1 535 ? 28.110 18.319 -38.106 1.00 36.81 535 SER A N 1
ATOM 4521 C CA . SER A 1 535 ? 27.199 17.615 -37.203 1.00 36.81 535 SER A CA 1
ATOM 4522 C C . SER A 1 535 ? 26.933 16.222 -37.753 1.00 36.81 535 SER A C 1
ATOM 4524 O O . SER A 1 535 ? 26.194 16.096 -38.723 1.00 36.81 535 SER A O 1
ATOM 4526 N N . ILE A 1 536 ? 27.522 15.231 -37.069 1.00 36.19 536 ILE A N 1
ATOM 4527 C CA . ILE A 1 536 ? 27.466 13.784 -37.344 1.00 36.19 536 ILE A CA 1
ATOM 4528 C C . ILE A 1 536 ? 28.198 13.405 -38.641 1.00 36.19 536 ILE A C 1
ATOM 4530 O O . ILE A 1 536 ? 27.564 13.345 -39.713 1.00 36.19 536 ILE A O 1
#

Secondary structure (DSSP, 8-state):
--SSGGGGGSSS--------------S----HHHHHHHHHHHHHHHHHHHHHHHHHHHHHHHHHHHHHHHHHHHHHHHHHHHHHHHHHHHHHHHHHHHHHHHHHHHHHHHHHHHHHHHHHHHHHHHHTTS-----PPS-THHHHTT-SS-HHHHH---S-HHHHHHHHHHHHHHHHHHHHHHHHHHHHTTTGGG-TTTTS-HHHHHHHHHHHHHS-TT-TTHHHHHHHHHHHH-TT--HHHHHHHHHHHHHHHHHHHHHHHHHHHHHHHHHHHHHHHHHHHHHHHHHHHHHHHHHHHHHHHHHHHHHHHHHHHHHHHHHHHHHHHHHHHHHHHHHHHHHHHHHHHHHHHHHHHHHHHHHHHHHHHHHHHHHHHHHHHHHHHHHHHHHHHHHHHHHHHHHHHHHHHHHHHHHHHHHHHHHHHHHHHHHHHHHHHHHTT----------------GGGGGGGGG-S---SPPPPSS---PPPHHHHHH-HHHHHHHHHHHTT-TTSHHHHHHHHH---SSPPPGGG--TT--------

Organism: Trichoplax adhaerens (NCBI:txid10228)

Radius of gyration: 82.38 Å; chains: 1; bounding box: 160×106×202 Å

Foldseek 3Di:
DDDDPVVVPPDDDDDDDDDDDDDDPPDDDPPVVVVVVVVVVVVVVVVVVVVVVVVVVVVVVVVVVVVVVVVVVVVVVVVVVVVVVVVVVVVVVVVVVVVVVVVVVVVVVVVVVVVVVVVVVVVVVVVVVPDPPDDDDDDPVVLVVPQADPPLLVPDDAPDPVVSVVLRVVSVVLSVVLVVVLVVLCVVCVVLVVDPQLPDDPVLSVVLVVLLVVDDPPDDPSVVVSVVVSCVVPVPDDPVSVVSRVVSCVSVVVSVVVNVVSSVVSVVVSVVSVVVVVVVRVVSVVVVVVVVVVVVVVVVVVVVVVVVVVVVVVVVVVVVVVVVVVVVVVVVVVVVVVVVVVVVVVVVVVVVVVVVVVVVVVVVVVVVVVVVVVVVVVVVVVVVVVVVVVVVVVVVVVVVVVVVVVVVVVVVVVVVVVVVVVVVVVVVVVVVVVVVPDDDDDDDDDDPPDDDDDPVVPPPPPPPPPDDDDDDPDPDPDDDVVNCVVWPLSVLCVVCVVVVNCPPPVVVVVSVPRDTPDHDDPVPDDPPDDDPPDDD

InterPro domains:
  IPR039902 Coiled-coil domain-containing protein CCDC148/CCDC112 [PTHR21549] (104-529)

Sequence (536 aa):
MSGRDFKAFVASARSSDEVSFEYSMKYKPVNYEKLLQITERKKNNANRELQKLSEFKKKKLEHKDRNLLQKHQRFWVEYYHHLEKERKRLQIEVEIAWSDVSKNRIKLQAKETSQSLQHEQEMIQLELKMPSESAEAPDVKNQYSDIGIPEEAMLMEWPNKSLKEAILQEFLSLDNQYKERLNQLKEQHQQILKSRLGDWSEENHLQFVMLREQYPTTMRNRRKLLLDRIKRQLPTISVLEFDKHERWWIEYNWYHERRTELLHSWSRSRNELLIKSKALLADAWSNNEVIKAKEVAIRQQERLCQELHQKVTIWREQKLELLKLEEEMATKLRENEAAKLAAEVEQEQRKRLAAKDKVTAYKKDLEKKRREQEEADKMRLTELRKILAEQAVKDKARIEYRKEEHRKKIEDRRLAKEEVIRQEIEKEARLDRLRQKVEVHVENDPLRLLQPTEAYNAKTAYAQQESELQDPIFSVYGYTDDKILSDPRYKVEAALRTAGLLKSDYARMVLSTVTPLQPPRPDQETTMFHPSFKSI

pLDDT: mean 78.47, std 16.06, range [34.38, 97.94]